Protein AF-A0A930DZX1-F1 (afdb_monomer)

Organism: NCBI:txid237576

pLDDT: mean 80.87, std 19.92, range [24.44, 97.88]

Radius of gyration: 28.87 Å; Cα contacts (8 Å, |Δi|>4): 433; chains: 1; bounding box: 77×56×99 Å

Nearest PDB structures (foldseek):
  7eja-assembly1_R  TM=2.524E-01  e=9.854E+00  Homo sapiens
  6e8j-assembly1_A  TM=1.348E-01  e=8.655E+00  Hyphomonas neptunium ATCC 15444

Sequence (478 aa):
MTYFFREINRHSFGYTLIFDRALGVLGLFLASKPLLLFMRKKQMPFSQQLLFLLLFYSLNKWEMLLNGSGYIHFLAFSVFYDYFYALDQAFSKKSSLLVLSIYPPFILLVAGPYCLAVFLSCIALFFFLALGKKLWDMKGTILLLISNGLCLFLYLLSNHYAVYEYAGAESISLKEVLQNHLLFVVKFIFYGFSSMLVSGENLEKLLRDGAIQGKGLVLIGAFVLFFYMFMTLLYLWKFFASSGNGGGKVFAGKGKEGLSSEQRQEEAKNQVGKSSMAAENSVETFYFGLLPGLLLLHGLASHALVFLTRYMFLKESYAFQSRYALQYQSALLGAFLILFLWKNEKRFSSGQELRTEQKSQTKQASRIEQKIGVEQKTGIGEQIRIERRQRTAQGRLTFCLLISGIFLLGTLWTDSSEWGKSMYRREHYERMWIYSHDLSAYSDEELEDVFEYHHGGERIRKAFAIWEQVKKEWRDRS

Solvent-accessible surface area (backbone atoms only — not comparable to full-atom values): 25981 Å² total; per-residue (Å²): 86,69,68,60,55,48,48,49,33,41,76,79,58,70,57,47,62,65,60,35,25,50,46,17,53,50,15,49,54,53,28,47,48,36,56,51,52,49,41,56,75,69,66,55,55,68,70,58,54,51,53,50,46,54,68,68,67,41,52,52,38,45,67,38,44,72,69,22,76,28,17,51,56,28,39,28,50,18,53,50,38,42,50,36,37,51,52,24,51,27,65,68,69,70,46,79,38,59,75,60,35,55,48,39,60,55,40,55,52,47,28,64,81,60,36,55,22,53,47,53,22,52,52,51,48,52,50,51,29,54,76,54,71,62,69,84,43,68,70,21,48,52,50,31,51,50,36,33,50,50,41,52,49,53,48,54,55,57,54,69,75,52,86,80,87,64,88,78,50,50,100,60,52,73,68,53,43,65,72,75,35,45,68,56,56,54,48,25,54,21,35,33,38,23,28,75,42,36,26,27,67,60,54,51,49,32,48,74,70,60,79,36,54,75,67,53,45,40,49,48,4,48,53,44,47,48,54,46,50,52,40,51,52,52,49,51,52,53,61,52,57,65,62,74,83,88,75,82,84,88,86,82,80,84,86,83,89,87,80,61,78,67,62,57,54,55,51,48,54,54,46,54,56,47,50,61,62,45,68,78,71,64,81,81,59,63,86,79,56,48,36,34,56,44,26,32,41,25,12,54,36,31,54,52,50,54,46,75,74,43,58,43,50,77,51,56,68,70,40,20,39,40,87,47,38,69,48,48,42,34,27,54,53,13,35,49,50,48,48,54,49,64,55,44,56,63,67,57,53,56,61,49,48,55,59,49,48,58,58,40,55,75,62,58,80,76,70,83,89,88,72,93,85,60,60,70,71,52,48,55,56,49,48,54,48,51,52,52,50,48,53,54,51,49,50,39,44,52,50,45,52,51,55,49,49,54,46,48,51,26,37,52,50,38,36,54,52,51,58,69,46,48,61,59,51,51,55,49,52,52,48,42,55,58,47,70,75,49,63,84,83,51,54,46,68,58,47,19,61,65,67,72,43,91,75,47,35,66,55,55,52,52,53,50,52,53,47,52,53,53,54,49,58,48,63,75,72,107

Foldseek 3Di:
DVVVVQVCCCPVPVNDLVSLLVLQVVLLVLLCVLVVVVCVVLVFDPVLNVLLVLLSPFCLQVCLNNVSVNNLVSNLSSLLSVLLSVQLVCLLVVHALQVSLVSLVVSLVRPQLLLQLSLQLLVVLVVLCVVLVSDRHPPSSVSSNVSSVVSVVVSVVVVVPDDDDDVQFAPDDPVCCVVPVVVLVLLLQLLLQLLSQAALVVVVVCCVVVVDPSVNSSVSSVVSVVLLVVLLVVLSVLSNVLSPDPDPDDDDDDDDDDDDPVVVVVVVVVVVVVVVVVVVPDPSRRSLTRSLSSLLSSLVSLLVSQCVVCVRNSDSSSSRHSNSNNRNVSSVSSSSSSLSSVLCVVVVVVVVVVVVVVVVVVVPVPDDDDDDPPCPVVVVVVVVVVVVVVVVSVVSVVVSCVVSVSSSVSSVVNNVVVVVCPVVVVVLVVVVVVCLVCVPVDDQVVCCVSVVPPPTSVVVVVVSVVVVVVVVVVVVVD

Mean predicted aligned error: 11.34 Å

Secondary structure (DSSP, 8-state):
-HHHHHHHHHHHHSS-HHHHHHHHHHHHHHHHHHHHHHHHHTT--HHHHHHHHHHHS-GGGHHHHHSSTTHHHHHHHHHHHHHHHHHHHHHHHT--SGGGGGHHHHHHHHHGGGHHHHHHHHHHHHHHHHHTT----HHHHHHHHHHHHHHHHHHHHHHHT-----TT-----HHHHHHH-HHHHHHHHHHHHHTTTS-HHHHHHHHHTTSS-HHHHHHHHHHHHHHHHHHHHHHHHHHHHTT-SS--------------HHHHHHHHHHHHHHHHHHHTT-----TT-SHHHHHHHHHHHHHHHHHHHHGGG--GGGGG-HHHHHHHHHHHHHHHHHHHHHHHHHHHHHHHHHHHHHHHHTTTTS-----TTSHHHHHHHHHHHHHHHHHHHHHHHHHHHHHHHHHHHHHHHHHHHHHHHHHHHHHHHHHHHHHTT-GGGS-HHHHHHHTT--S-HHHHHHHHHHHHHHHHHHHTT-

Structure (mmCIF, N/CA/C/O backbone):
data_AF-A0A930DZX1-F1
#
_entry.id   AF-A0A930DZX1-F1
#
loop_
_atom_site.group_PDB
_atom_site.id
_atom_site.type_symbol
_atom_site.label_atom_id
_atom_site.label_alt_id
_atom_site.label_comp_id
_atom_site.label_asym_id
_atom_site.label_entity_id
_atom_site.label_seq_id
_atom_site.pdbx_PDB_ins_code
_atom_site.Cartn_x
_atom_site.Cartn_y
_atom_site.Cartn_z
_atom_site.occupancy
_atom_site.B_iso_or_equiv
_atom_site.auth_seq_id
_atom_site.auth_comp_id
_atom_site.auth_asym_id
_atom_site.auth_atom_id
_atom_site.pdbx_PDB_model_num
ATOM 1 N N . MET A 1 1 ? 12.948 -17.054 -0.501 1.00 78.00 1 MET A N 1
ATOM 2 C CA . MET A 1 1 ? 11.773 -17.569 -1.244 1.00 78.00 1 MET A CA 1
ATOM 3 C C . MET A 1 1 ? 11.864 -17.375 -2.755 1.00 78.00 1 MET A C 1
ATOM 5 O O . MET A 1 1 ? 11.578 -18.323 -3.469 1.00 78.00 1 MET A O 1
ATOM 9 N N . THR A 1 2 ? 12.297 -16.217 -3.270 1.00 80.19 2 THR A N 1
ATOM 10 C CA . THR A 1 2 ? 12.385 -15.970 -4.727 1.00 80.19 2 THR A CA 1
ATOM 11 C C . THR A 1 2 ? 13.213 -17.015 -5.482 1.00 80.19 2 THR A C 1
ATOM 13 O O . THR A 1 2 ? 12.747 -17.560 -6.475 1.00 80.19 2 THR A O 1
ATOM 16 N N . TYR A 1 3 ? 14.410 -17.355 -4.985 1.00 83.44 3 TYR A N 1
ATOM 17 C CA . TYR A 1 3 ? 15.249 -18.396 -5.597 1.00 83.44 3 TYR A CA 1
ATOM 18 C C . TYR A 1 3 ? 14.578 -19.772 -5.599 1.00 83.44 3 TYR A C 1
ATOM 20 O O . TYR A 1 3 ? 14.648 -20.478 -6.592 1.00 83.44 3 TYR A O 1
ATOM 28 N N . PHE A 1 4 ? 13.861 -20.117 -4.528 1.00 86.06 4 PHE A N 1
ATOM 29 C CA . PHE A 1 4 ? 13.145 -21.387 -4.419 1.00 86.06 4 PHE A CA 1
ATOM 30 C C . PHE A 1 4 ? 12.030 -21.516 -5.469 1.00 86.06 4 PHE A C 1
ATOM 32 O O . PHE A 1 4 ? 11.975 -22.505 -6.192 1.00 86.06 4 PHE A O 1
ATOM 39 N N . PHE A 1 5 ? 11.177 -20.496 -5.618 1.00 87.19 5 PHE A N 1
ATOM 40 C CA . PHE A 1 5 ? 10.144 -20.503 -6.661 1.00 87.19 5 PHE A CA 1
ATOM 41 C C . PHE A 1 5 ? 10.735 -20.458 -8.071 1.00 87.19 5 PHE A C 1
ATOM 43 O O . PHE A 1 5 ? 10.199 -21.090 -8.978 1.00 87.19 5 PHE A O 1
ATOM 50 N N . ARG A 1 6 ? 11.864 -19.763 -8.252 1.00 86.06 6 ARG A N 1
ATOM 51 C CA . ARG A 1 6 ? 12.590 -19.751 -9.525 1.00 86.06 6 ARG A CA 1
ATOM 52 C C . ARG A 1 6 ? 13.140 -21.132 -9.879 1.00 86.06 6 ARG A C 1
ATOM 54 O O . ARG A 1 6 ? 13.093 -21.510 -11.043 1.00 86.06 6 ARG A O 1
ATOM 61 N N . GLU A 1 7 ? 13.594 -21.889 -8.887 1.00 87.88 7 GLU A N 1
ATOM 62 C CA . GLU A 1 7 ? 14.074 -23.260 -9.056 1.00 87.88 7 GLU A CA 1
ATOM 63 C C . GLU A 1 7 ? 12.943 -24.219 -9.452 1.00 87.88 7 GLU A C 1
ATOM 65 O O . GLU A 1 7 ? 13.089 -25.016 -10.377 1.00 87.88 7 GLU A O 1
ATOM 70 N N . ILE A 1 8 ? 11.765 -24.071 -8.835 1.00 89.00 8 ILE A N 1
ATOM 71 C CA . ILE A 1 8 ? 10.552 -24.800 -9.239 1.00 89.00 8 ILE A CA 1
ATOM 72 C C . ILE A 1 8 ? 10.175 -24.464 -10.684 1.00 89.00 8 ILE A C 1
ATOM 74 O O . ILE A 1 8 ? 9.941 -25.371 -11.482 1.00 89.00 8 ILE A O 1
ATOM 78 N N . ASN A 1 9 ? 10.144 -23.173 -11.033 1.00 89.12 9 ASN A N 1
ATOM 79 C CA . ASN A 1 9 ? 9.836 -22.727 -12.392 1.00 89.12 9 ASN A CA 1
ATOM 80 C C . ASN A 1 9 ? 10.826 -23.336 -13.401 1.00 89.12 9 ASN A C 1
ATOM 82 O O . ASN A 1 9 ? 10.430 -23.872 -14.436 1.00 89.12 9 ASN A O 1
ATOM 86 N N . ARG A 1 10 ? 12.119 -23.333 -13.060 1.00 85.12 10 ARG A N 1
ATOM 87 C CA . ARG A 1 10 ? 13.179 -23.917 -13.882 1.00 85.12 10 ARG A CA 1
ATOM 88 C C . ARG A 1 10 ? 12.982 -25.417 -14.105 1.00 85.12 10 ARG A C 1
ATOM 90 O O . ARG A 1 10 ? 12.920 -25.840 -15.254 1.00 85.12 10 ARG A O 1
ATOM 97 N N . HIS A 1 11 ? 12.864 -26.207 -13.038 1.00 86.69 11 HIS A N 1
ATOM 98 C CA . HIS A 1 11 ? 12.824 -27.670 -13.140 1.00 86.69 11 HIS A CA 1
ATOM 99 C C . HIS A 1 11 ? 11.490 -28.228 -13.637 1.00 86.69 11 HIS A C 1
ATOM 101 O O . HIS A 1 11 ? 11.485 -29.210 -14.369 1.00 86.69 11 HIS A O 1
ATOM 107 N N . SER A 1 12 ? 10.365 -27.639 -13.226 1.00 87.44 12 SER A N 1
ATOM 108 C CA . SER A 1 12 ? 9.035 -28.200 -13.517 1.00 87.44 12 SER A CA 1
ATOM 109 C C . SER A 1 12 ? 8.393 -27.612 -14.771 1.00 87.44 12 SER A C 1
ATOM 111 O O . SER A 1 12 ? 7.532 -28.252 -15.367 1.00 87.44 12 SER A O 1
ATOM 113 N N . PHE A 1 13 ? 8.789 -26.399 -15.172 1.00 84.88 13 PHE A N 1
ATOM 114 C CA . PHE A 1 13 ? 8.145 -25.666 -16.265 1.00 84.88 13 PHE A CA 1
ATOM 115 C C . PHE A 1 13 ? 9.128 -25.184 -17.339 1.00 84.88 13 PHE A C 1
ATOM 117 O O . PHE A 1 13 ? 8.700 -24.541 -18.288 1.00 84.88 13 PHE A O 1
ATOM 124 N N . GLY A 1 14 ? 10.430 -25.473 -17.222 1.00 78.31 14 GLY A N 1
ATOM 125 C CA . GLY A 1 14 ? 11.427 -25.020 -18.199 1.00 78.31 14 GLY A CA 1
ATOM 126 C C . GLY A 1 14 ? 11.628 -23.501 -18.209 1.00 78.31 14 GLY A C 1
ATOM 127 O O . GLY A 1 14 ? 11.988 -22.946 -19.239 1.00 78.31 14 GLY A O 1
ATOM 128 N N . TYR A 1 15 ? 11.390 -22.841 -17.069 1.00 81.75 15 TYR A N 1
ATOM 129 C CA . TYR A 1 15 ? 11.351 -21.385 -16.907 1.00 81.75 15 TYR A CA 1
ATOM 130 C C . TYR A 1 15 ? 10.347 -20.699 -17.849 1.00 81.75 15 TYR A C 1
ATOM 132 O O . TYR A 1 15 ? 10.659 -20.322 -18.977 1.00 81.75 15 TYR A O 1
ATOM 140 N N . THR A 1 16 ? 9.131 -20.463 -17.351 1.00 83.81 16 THR A N 1
ATOM 141 C CA . THR A 1 16 ? 8.114 -19.685 -18.071 1.00 83.81 16 THR A CA 1
ATOM 142 C C . THR A 1 16 ? 7.729 -18.427 -17.315 1.00 83.81 16 THR A C 1
ATOM 144 O O . THR A 1 16 ? 7.513 -18.434 -16.101 1.00 83.81 16 THR A O 1
ATOM 147 N N . LEU A 1 17 ? 7.540 -17.341 -18.062 1.00 83.94 17 LEU A N 1
ATOM 148 C CA . LEU A 1 17 ? 6.987 -16.107 -17.513 1.00 83.94 17 LEU A CA 1
ATOM 149 C C . LEU A 1 17 ? 5.520 -16.282 -17.084 1.00 83.94 17 LEU A C 1
ATOM 151 O O . LEU A 1 17 ? 5.039 -15.591 -16.192 1.00 83.94 17 LEU A O 1
ATOM 155 N N . ILE A 1 18 ? 4.801 -17.223 -17.704 1.00 87.81 18 ILE A N 1
ATOM 156 C CA . ILE A 1 18 ? 3.403 -17.534 -17.383 1.00 87.81 18 ILE A CA 1
ATOM 157 C C . ILE A 1 18 ? 3.278 -18.059 -15.950 1.00 87.81 18 ILE A C 1
ATOM 159 O O . ILE A 1 18 ? 2.374 -17.626 -15.237 1.00 87.81 18 ILE A O 1
ATOM 163 N N . PHE A 1 19 ? 4.191 -18.930 -15.508 1.00 89.69 19 PHE A N 1
ATOM 164 C CA . PHE A 1 19 ? 4.213 -19.421 -14.129 1.00 89.69 19 PHE A CA 1
ATOM 165 C C . PHE A 1 19 ? 4.360 -18.271 -13.123 1.00 89.69 19 PHE A C 1
ATOM 167 O O . PHE A 1 19 ? 3.554 -18.143 -12.201 1.00 89.69 19 PHE A O 1
ATOM 174 N N . ASP A 1 20 ? 5.327 -17.381 -13.349 1.00 89.38 20 ASP A N 1
ATOM 175 C CA . ASP A 1 20 ? 5.571 -16.230 -12.477 1.00 89.38 20 ASP A CA 1
ATOM 176 C C . ASP A 1 20 ? 4.360 -15.272 -12.452 1.00 89.38 20 ASP A C 1
ATOM 178 O O . ASP A 1 20 ? 3.917 -14.833 -11.388 1.00 89.38 20 ASP A O 1
ATOM 182 N N . ARG A 1 21 ? 3.740 -15.007 -13.611 1.00 90.56 21 ARG A N 1
ATOM 183 C CA . ARG A 1 21 ? 2.500 -14.213 -13.714 1.00 90.56 21 ARG A CA 1
ATOM 184 C C . ARG A 1 21 ? 1.342 -14.855 -12.945 1.00 90.56 21 ARG A C 1
ATOM 186 O O . ARG A 1 21 ? 0.644 -14.164 -12.201 1.00 90.56 21 ARG A O 1
ATOM 193 N N . ALA A 1 22 ? 1.155 -16.168 -13.081 1.00 91.38 22 ALA A N 1
ATOM 194 C CA . ALA A 1 22 ? 0.110 -16.912 -12.381 1.00 91.38 22 ALA A CA 1
ATOM 195 C C . ALA A 1 22 ? 0.301 -16.862 -10.858 1.00 91.38 22 ALA A C 1
ATOM 197 O O . ALA A 1 22 ? -0.664 -16.630 -10.128 1.00 91.38 22 ALA A O 1
ATOM 198 N N . LEU A 1 23 ? 1.542 -16.987 -10.372 1.00 91.06 23 LEU A N 1
ATOM 199 C CA . LEU A 1 23 ? 1.862 -16.785 -8.957 1.00 91.06 23 LEU A CA 1
ATOM 200 C C . LEU A 1 23 ? 1.540 -15.362 -8.489 1.00 91.06 23 LEU A C 1
ATOM 202 O O . LEU A 1 23 ? 1.058 -15.184 -7.372 1.00 91.06 23 LEU A O 1
ATOM 206 N N . GLY A 1 24 ? 1.766 -14.347 -9.329 1.00 90.56 24 GLY A N 1
ATOM 207 C CA . GLY A 1 24 ? 1.409 -12.964 -9.009 1.00 90.56 24 GLY A CA 1
ATOM 208 C C . GLY A 1 24 ? -0.095 -12.760 -8.857 1.00 90.56 24 GLY A C 1
ATOM 209 O O . GLY A 1 24 ? -0.541 -12.185 -7.862 1.00 90.56 24 GLY A O 1
ATOM 210 N N . VAL A 1 25 ? -0.885 -13.306 -9.783 1.00 91.44 25 VAL A N 1
ATOM 211 C CA . VAL A 1 25 ? -2.354 -13.294 -9.699 1.00 91.44 25 VAL A CA 1
ATOM 212 C C . VAL A 1 25 ? -2.838 -14.059 -8.465 1.00 91.44 25 VAL A C 1
ATOM 214 O O . VAL A 1 25 ? -3.707 -13.569 -7.742 1.00 91.44 25 VAL A O 1
ATOM 217 N N . LEU A 1 26 ? -2.243 -15.221 -8.174 1.00 93.12 26 LEU A N 1
ATOM 218 C CA . LEU A 1 26 ? -2.554 -16.001 -6.978 1.00 93.12 26 LEU A CA 1
ATOM 219 C C . LEU A 1 26 ? -2.241 -15.217 -5.697 1.00 93.12 26 LEU A C 1
ATOM 221 O O . LEU A 1 26 ? -3.081 -15.157 -4.802 1.00 93.12 26 LEU A O 1
ATOM 225 N N . GLY A 1 27 ? -1.076 -14.572 -5.611 1.00 92.50 27 GLY A N 1
ATOM 226 C CA . GLY A 1 27 ? -0.705 -13.727 -4.474 1.00 92.50 27 GLY A CA 1
ATOM 227 C C . GLY A 1 27 ? -1.692 -12.576 -4.267 1.00 92.50 27 GLY A C 1
ATOM 228 O O . GLY A 1 27 ? -2.144 -12.339 -3.146 1.00 92.50 27 GLY A O 1
ATOM 229 N N . LEU A 1 28 ? -2.106 -11.913 -5.351 1.00 92.19 28 LEU A N 1
ATOM 230 C CA . LEU A 1 28 ? -3.097 -10.838 -5.298 1.00 92.19 28 LEU A CA 1
ATOM 231 C C . LEU A 1 28 ? -4.466 -11.359 -4.833 1.00 92.19 28 LEU A C 1
ATOM 233 O O . LEU A 1 28 ? -5.127 -10.725 -4.009 1.00 92.19 28 LEU A O 1
ATOM 237 N N . PHE A 1 29 ? -4.876 -12.537 -5.309 1.00 94.56 29 PHE A N 1
ATOM 238 C CA . PHE A 1 29 ? -6.085 -13.209 -4.843 1.00 94.56 29 PHE A CA 1
ATOM 239 C C . PHE A 1 29 ? -6.027 -13.531 -3.347 1.00 94.56 29 PHE A C 1
ATOM 241 O O . PHE A 1 29 ? -6.943 -13.163 -2.606 1.00 94.56 29 PHE A O 1
ATOM 248 N N . LEU A 1 30 ? -4.934 -14.137 -2.881 1.00 95.56 30 LEU A N 1
ATOM 249 C CA . LEU A 1 30 ? -4.729 -14.465 -1.471 1.00 95.56 30 LEU A CA 1
ATOM 250 C C . LEU A 1 30 ? -4.727 -13.215 -0.583 1.00 95.56 30 LEU A C 1
ATOM 252 O O . LEU A 1 30 ? -5.299 -13.252 0.504 1.00 95.56 30 LEU A O 1
ATOM 256 N N . ALA A 1 31 ? -4.179 -12.093 -1.058 1.00 94.81 31 ALA A N 1
ATOM 257 C CA . ALA A 1 31 ? -4.191 -10.826 -0.330 1.00 94.81 31 ALA A CA 1
ATOM 258 C C . ALA A 1 31 ? -5.604 -10.260 -0.107 1.00 94.81 31 ALA A C 1
ATOM 260 O O . ALA A 1 31 ? -5.868 -9.645 0.926 1.00 94.81 31 ALA A O 1
ATOM 261 N N . SER A 1 32 ? -6.552 -10.512 -1.014 1.00 95.50 32 SER A N 1
ATOM 262 C CA . SER A 1 32 ? -7.941 -10.063 -0.835 1.00 95.50 32 SER A CA 1
ATOM 263 C C . SER A 1 32 ? -8.692 -10.823 0.273 1.00 95.50 32 SER A C 1
ATOM 265 O O . SER A 1 32 ? -9.606 -10.279 0.900 1.00 95.50 32 SER A O 1
ATOM 267 N N . LYS A 1 33 ? -8.303 -12.075 0.555 1.00 96.75 33 LYS A N 1
ATOM 268 C CA . LYS A 1 33 ? -8.991 -12.980 1.491 1.00 96.75 33 LYS A CA 1
ATOM 269 C C . LYS A 1 33 ? -9.119 -12.414 2.916 1.00 96.75 33 LYS A C 1
ATOM 271 O O . LYS A 1 33 ? -10.254 -12.349 3.394 1.00 96.75 33 LYS A O 1
ATOM 276 N N . PRO A 1 34 ? -8.044 -11.991 3.613 1.00 97.31 34 PRO A N 1
ATOM 277 C CA . PRO A 1 34 ? -8.159 -11.413 4.957 1.00 97.31 34 PRO A CA 1
ATOM 278 C C . PRO A 1 34 ? -9.043 -10.158 4.988 1.00 97.31 34 PRO A C 1
ATOM 280 O O . PRO A 1 34 ? -9.833 -9.982 5.917 1.00 97.31 34 PRO A O 1
ATOM 283 N N . LEU A 1 35 ? -8.990 -9.328 3.941 1.00 97.31 35 LEU A N 1
ATOM 284 C CA . LEU A 1 35 ? -9.828 -8.131 3.817 1.00 97.31 35 LEU A CA 1
ATOM 285 C C . LEU A 1 35 ? -11.314 -8.506 3.691 1.00 97.31 35 LEU A C 1
ATOM 287 O O . LEU A 1 35 ? -12.161 -7.957 4.396 1.00 97.31 35 LEU A O 1
ATOM 291 N N . LEU A 1 36 ? -11.640 -9.496 2.856 1.00 96.81 36 LEU A N 1
ATOM 292 C CA . LEU A 1 36 ? -13.005 -10.008 2.705 1.00 96.81 36 LEU A CA 1
ATOM 293 C C . LEU A 1 36 ? -13.529 -10.667 3.983 1.00 96.81 36 LEU A C 1
ATOM 295 O O . LEU A 1 36 ? -14.672 -10.428 4.374 1.00 96.81 36 LEU A O 1
ATOM 299 N N . LEU A 1 37 ? -12.702 -11.468 4.659 1.00 97.06 37 LEU A N 1
ATOM 300 C CA . LEU A 1 37 ? -13.056 -12.083 5.940 1.00 97.06 37 LEU A CA 1
ATOM 301 C C . LEU A 1 37 ? -13.348 -11.022 7.006 1.00 97.06 37 LEU A C 1
ATOM 303 O O . LEU A 1 37 ? -14.325 -11.148 7.750 1.00 97.06 37 LEU A O 1
ATOM 307 N N . PHE A 1 38 ? -12.553 -9.952 7.050 1.00 96.75 38 PHE A N 1
ATOM 308 C CA . PHE A 1 38 ? -12.801 -8.809 7.920 1.00 96.75 38 PHE A CA 1
ATOM 309 C C . PHE A 1 38 ? -14.135 -8.119 7.600 1.00 96.75 38 PHE A C 1
ATOM 311 O O . PHE A 1 38 ? -14.963 -7.943 8.497 1.00 96.75 38 PHE A O 1
ATOM 318 N N . MET A 1 39 ? -14.397 -7.793 6.329 1.00 95.62 39 MET A N 1
ATOM 319 C CA . MET A 1 39 ? -15.650 -7.148 5.913 1.00 95.62 39 MET A CA 1
ATOM 320 C C . MET A 1 39 ? -16.884 -8.013 6.207 1.00 95.62 39 MET A C 1
ATOM 322 O O . MET A 1 39 ? -17.894 -7.496 6.692 1.00 95.62 39 MET A O 1
ATOM 326 N N . ARG A 1 40 ? -16.797 -9.334 5.987 1.00 93.81 40 ARG A N 1
ATOM 327 C CA . ARG A 1 40 ? -17.857 -10.294 6.339 1.00 93.81 40 ARG A CA 1
ATOM 328 C C . ARG A 1 40 ? -18.104 -10.337 7.843 1.00 93.81 40 ARG A C 1
ATOM 330 O O . ARG A 1 40 ? -19.254 -10.260 8.268 1.00 93.81 40 ARG A O 1
ATOM 337 N N . LYS A 1 41 ? -17.044 -10.392 8.657 1.00 92.06 41 LYS A N 1
ATOM 338 C CA . LYS A 1 41 ? -17.158 -10.368 10.126 1.00 92.06 41 LYS A CA 1
ATOM 339 C C . LYS A 1 41 ? -17.811 -9.076 10.625 1.00 92.06 41 LYS A C 1
ATOM 341 O O . LYS A 1 41 ? -18.596 -9.112 11.567 1.00 92.06 41 LYS A O 1
ATOM 346 N N . LYS A 1 42 ? -17.518 -7.943 9.984 1.00 91.75 42 LYS A N 1
ATOM 347 C CA . LYS A 1 42 ? -18.146 -6.642 10.270 1.00 91.75 42 LYS A CA 1
ATOM 348 C C . LYS A 1 42 ? -19.521 -6.460 9.607 1.00 91.75 42 LYS A C 1
ATOM 350 O O . LYS A 1 42 ? -20.059 -5.358 9.651 1.00 91.75 42 LYS A O 1
ATOM 355 N N . GLN A 1 43 ? -20.085 -7.516 9.010 1.00 91.56 43 GLN A N 1
ATOM 356 C CA . GLN A 1 43 ? -21.407 -7.529 8.370 1.00 91.56 43 GLN A CA 1
ATOM 357 C C . GLN A 1 43 ? -21.595 -6.402 7.341 1.00 91.56 43 GLN A C 1
ATOM 359 O O . GLN A 1 43 ? -22.667 -5.800 7.229 1.00 91.56 43 GLN A O 1
ATOM 364 N N . MET A 1 44 ? -20.541 -6.087 6.581 1.00 92.31 44 MET A N 1
ATOM 365 C CA . MET A 1 44 ? -20.642 -5.080 5.528 1.00 92.31 44 MET A CA 1
ATOM 366 C C . MET A 1 44 ? -21.571 -5.567 4.403 1.00 92.31 44 MET A C 1
ATOM 368 O O . MET A 1 44 ? -21.473 -6.729 4.002 1.00 92.31 44 MET A O 1
ATOM 372 N N . PRO A 1 45 ? -22.448 -4.707 3.852 1.00 92.38 45 PRO A N 1
ATOM 373 C CA . PRO A 1 45 ? -23.292 -5.049 2.712 1.00 92.38 45 PRO A CA 1
ATOM 374 C C . PRO A 1 45 ? -22.462 -5.446 1.488 1.00 92.38 45 PRO A C 1
ATOM 376 O O . PRO A 1 45 ? -21.371 -4.919 1.264 1.00 92.38 45 PRO A O 1
ATOM 379 N N . PHE A 1 46 ? -23.025 -6.326 0.658 1.00 92.81 46 PHE A N 1
ATOM 380 C CA . PHE A 1 46 ? -22.379 -6.828 -0.557 1.00 92.81 46 PHE A CA 1
ATOM 381 C C . PHE A 1 46 ? -21.902 -5.706 -1.490 1.00 92.81 46 PHE A C 1
ATOM 383 O O . PHE A 1 46 ? -20.792 -5.776 -2.000 1.00 92.81 46 PHE A O 1
ATOM 390 N N . SER A 1 47 ? -22.677 -4.627 -1.642 1.00 91.38 47 SER A N 1
ATOM 391 C CA . SER A 1 47 ? -22.292 -3.484 -2.482 1.00 91.38 47 SER A CA 1
ATOM 392 C C . SER A 1 47 ? -21.002 -2.796 -2.025 1.00 91.38 47 SER A C 1
ATOM 394 O O . SER A 1 47 ? -20.190 -2.413 -2.861 1.00 91.38 47 SER A O 1
ATOM 396 N N . GLN A 1 48 ? -20.770 -2.677 -0.712 1.00 93.81 48 GLN A N 1
ATOM 397 C CA . GLN A 1 48 ? -19.517 -2.129 -0.181 1.00 93.81 48 GLN A CA 1
ATOM 398 C C . GLN A 1 48 ? -18.352 -3.093 -0.382 1.00 93.81 48 GLN A C 1
ATOM 400 O O . GLN A 1 48 ? -17.259 -2.649 -0.716 1.00 93.81 48 GLN A O 1
ATOM 405 N N . GLN A 1 49 ? -18.585 -4.399 -0.218 1.00 95.19 49 GLN A N 1
ATOM 406 C CA . GLN A 1 49 ? -17.563 -5.410 -0.492 1.00 95.19 49 GLN A CA 1
ATOM 407 C C . GLN A 1 49 ? -17.164 -5.396 -1.972 1.00 95.19 49 GLN A C 1
ATOM 409 O O . GLN A 1 49 ? -15.978 -5.396 -2.277 1.00 95.19 49 GLN A O 1
ATOM 414 N N . LEU A 1 50 ? -18.137 -5.322 -2.884 1.00 94.62 50 LEU A N 1
ATOM 415 C CA . LEU A 1 50 ? -17.892 -5.253 -4.323 1.00 94.62 50 LEU A CA 1
ATOM 416 C C . LEU A 1 50 ? -17.113 -3.990 -4.700 1.00 94.62 50 LEU A C 1
ATOM 418 O O . LEU A 1 50 ? -16.093 -4.087 -5.370 1.00 94.62 50 LEU A O 1
ATOM 422 N N . LEU A 1 51 ? -17.547 -2.821 -4.221 1.00 94.31 51 LEU A N 1
ATOM 423 C CA . LEU A 1 51 ? -16.832 -1.564 -4.442 1.00 94.31 51 LEU A CA 1
ATOM 424 C C . LEU A 1 51 ? -15.391 -1.633 -3.915 1.00 94.31 51 LEU A C 1
ATOM 426 O O . LEU A 1 51 ? -14.463 -1.215 -4.599 1.00 94.31 51 LEU A O 1
ATOM 430 N N . PHE A 1 52 ? -15.195 -2.185 -2.716 1.00 95.44 52 PHE A N 1
ATOM 431 C CA . PHE A 1 52 ? -13.865 -2.377 -2.147 1.00 95.44 52 PHE A CA 1
ATOM 432 C C . PHE A 1 52 ? -12.990 -3.266 -3.033 1.00 95.44 52 PHE A C 1
ATOM 434 O O . PHE A 1 52 ? -11.820 -2.960 -3.241 1.00 95.44 52 PHE A O 1
ATOM 441 N N . LEU A 1 53 ? -13.553 -4.353 -3.570 1.00 94.25 53 LEU A N 1
ATOM 442 C CA . LEU A 1 53 ? -12.840 -5.253 -4.470 1.00 94.25 53 LEU A CA 1
ATOM 443 C C . LEU A 1 53 ? -12.498 -4.592 -5.807 1.00 94.25 53 LEU A C 1
ATOM 445 O O . LEU A 1 53 ? -11.395 -4.809 -6.291 1.00 94.25 53 LEU A O 1
ATOM 449 N N . LEU A 1 54 ? -13.377 -3.757 -6.369 1.00 93.12 54 LEU A N 1
ATOM 450 C CA . LEU A 1 54 ? -13.070 -2.984 -7.579 1.00 93.12 54 LEU A CA 1
ATOM 451 C C . LEU A 1 54 ? -11.868 -2.056 -7.353 1.00 93.12 54 LEU A C 1
ATOM 453 O O . LEU A 1 54 ? -10.929 -2.060 -8.141 1.00 93.12 54 LEU A O 1
ATOM 457 N N . LEU A 1 55 ? -11.839 -1.339 -6.224 1.00 92.00 55 LEU A N 1
ATOM 458 C CA . LEU A 1 55 ? -10.688 -0.511 -5.844 1.00 92.00 55 LEU A CA 1
ATOM 459 C C . LEU A 1 55 ? -9.436 -1.356 -5.562 1.00 92.00 55 LEU A C 1
ATOM 461 O O . LEU A 1 55 ? -8.314 -0.938 -5.849 1.00 92.00 55 LEU A O 1
ATOM 465 N N . PHE A 1 56 ? -9.606 -2.548 -4.984 1.00 93.69 56 PHE A N 1
ATOM 466 C CA . PHE A 1 56 ? -8.503 -3.455 -4.683 1.00 93.69 56 PHE A CA 1
ATOM 467 C C . PHE A 1 56 ? -7.853 -4.013 -5.954 1.00 93.69 56 PHE A C 1
ATOM 469 O O . PHE A 1 56 ? -6.626 -4.023 -6.049 1.00 93.69 56 PHE A O 1
ATOM 476 N N . TYR A 1 57 ? -8.651 -4.449 -6.928 1.00 92.06 57 TYR A N 1
ATOM 477 C CA . TYR A 1 57 ? -8.202 -5.097 -8.164 1.00 92.06 57 TYR A CA 1
ATOM 478 C C . TYR A 1 57 ? -7.935 -4.138 -9.331 1.00 92.06 57 TYR A C 1
ATOM 480 O O . TYR A 1 57 ? -7.686 -4.614 -10.434 1.00 92.06 57 TYR A O 1
ATOM 488 N N . SER A 1 58 ? -7.924 -2.822 -9.091 1.00 89.19 58 SER A N 1
ATOM 489 C CA . SER A 1 58 ? -7.530 -1.829 -10.099 1.00 89.19 58 SER A CA 1
ATOM 490 C C . SER A 1 58 ? -6.219 -2.200 -10.803 1.00 89.19 58 SER A C 1
ATOM 492 O O . SER A 1 58 ? -5.273 -2.713 -10.188 1.00 89.19 58 SER A O 1
ATOM 494 N N . LEU A 1 59 ? -6.151 -1.873 -12.093 1.00 79.00 59 LEU A N 1
ATOM 495 C CA . LEU A 1 59 ? -5.006 -2.088 -12.966 1.00 79.00 59 LEU A CA 1
ATOM 496 C C . LEU A 1 59 ? -3.860 -1.102 -12.719 1.00 79.00 59 LEU A C 1
ATOM 498 O O . LEU A 1 59 ? -2.861 -1.167 -13.417 1.00 79.00 59 LEU A O 1
ATOM 502 N N . ASN A 1 60 ? -3.904 -0.252 -11.691 1.00 81.69 60 ASN A N 1
ATOM 503 C CA . ASN A 1 60 ? -2.784 0.636 -11.342 1.00 81.69 60 ASN A CA 1
ATOM 504 C C . ASN A 1 60 ? -1.443 -0.082 -11.045 1.00 81.69 60 ASN A C 1
ATOM 506 O O . ASN A 1 60 ? -0.392 0.553 -11.039 1.00 81.69 60 ASN A O 1
ATOM 510 N N . LYS A 1 61 ? -1.480 -1.397 -10.803 1.00 83.81 61 LYS A N 1
ATOM 511 C CA . LYS A 1 61 ? -0.335 -2.273 -10.503 1.00 83.81 61 LYS A CA 1
ATOM 512 C C . LYS A 1 61 ? -0.011 -3.266 -11.629 1.00 83.81 61 LYS A C 1
ATOM 514 O O . LYS A 1 61 ? 0.685 -4.257 -11.393 1.00 83.81 61 LYS A O 1
ATOM 519 N N . TRP A 1 62 ? -0.560 -3.044 -12.825 1.00 75.56 62 TRP A N 1
ATOM 520 C CA . TRP A 1 62 ? -0.466 -3.961 -13.963 1.00 75.56 62 TRP A CA 1
ATOM 521 C C . TRP A 1 62 ? 0.985 -4.326 -14.313 1.00 75.56 62 TRP A C 1
ATOM 523 O O . TRP A 1 62 ? 1.241 -5.490 -14.613 1.00 75.56 62 TRP A O 1
ATOM 533 N N . GLU A 1 63 ? 1.938 -3.384 -14.223 1.00 72.19 63 GLU A N 1
ATOM 534 C CA . GLU A 1 63 ? 3.348 -3.618 -14.587 1.00 72.19 63 GLU A CA 1
ATOM 535 C C . GLU A 1 63 ? 3.933 -4.787 -13.799 1.00 72.19 63 GLU A C 1
ATOM 537 O O . GLU A 1 63 ? 4.588 -5.672 -14.347 1.00 72.19 63 GLU A O 1
ATOM 542 N N . MET A 1 64 ? 3.628 -4.841 -12.502 1.00 77.69 64 MET A N 1
ATOM 543 C CA . MET A 1 64 ? 4.096 -5.909 -11.625 1.00 77.69 64 MET A CA 1
ATOM 544 C C . MET A 1 64 ? 3.446 -7.256 -11.958 1.00 77.69 64 MET A C 1
ATOM 546 O O . MET A 1 64 ? 4.058 -8.300 -11.734 1.00 77.69 64 MET A O 1
ATOM 550 N N . LEU A 1 65 ? 2.217 -7.250 -12.485 1.00 78.56 65 LEU A N 1
ATOM 551 C CA . LEU A 1 65 ? 1.529 -8.464 -12.924 1.00 78.56 65 LEU A CA 1
ATOM 552 C C . LEU A 1 65 ? 2.058 -8.954 -14.276 1.00 78.56 65 LEU A C 1
ATOM 554 O O . LEU A 1 65 ? 2.225 -10.157 -14.440 1.00 78.56 65 LEU A O 1
ATOM 558 N N . LEU A 1 66 ? 2.349 -8.059 -15.226 1.00 76.88 66 LEU A N 1
ATOM 559 C CA . LEU A 1 66 ? 2.783 -8.438 -16.576 1.00 76.88 66 LEU A CA 1
ATOM 560 C C . LEU A 1 66 ? 4.272 -8.783 -1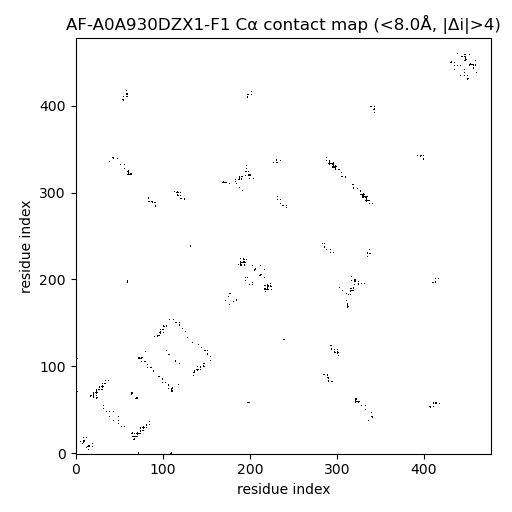6.664 1.00 76.88 66 LEU A C 1
ATOM 562 O O . LEU A 1 66 ? 4.629 -9.711 -17.393 1.00 76.88 66 LEU A O 1
ATOM 566 N N . ASN A 1 67 ? 5.137 -8.119 -15.899 1.00 74.69 67 ASN A N 1
ATOM 567 C CA . ASN A 1 67 ? 6.586 -8.330 -15.988 1.00 74.69 67 ASN A CA 1
ATOM 568 C C . ASN A 1 67 ? 7.059 -9.633 -15.315 1.00 74.69 67 ASN A C 1
ATOM 570 O O . ASN A 1 67 ? 8.243 -9.950 -15.361 1.00 74.69 67 ASN A O 1
ATOM 574 N N . GLY A 1 68 ? 6.167 -10.386 -14.656 1.00 68.50 68 GLY A N 1
ATOM 575 C CA . GLY A 1 68 ? 6.465 -11.656 -13.975 1.00 68.50 68 GLY A CA 1
ATOM 576 C C . GLY A 1 68 ? 7.310 -11.522 -12.704 1.00 68.50 68 GLY A C 1
ATOM 577 O O . GLY A 1 68 ? 7.160 -12.307 -11.782 1.00 68.50 68 GLY A O 1
ATOM 578 N N . SER A 1 69 ? 8.115 -10.475 -12.549 1.00 71.25 69 SER A N 1
ATOM 579 C CA . SER A 1 69 ? 8.927 -10.233 -11.346 1.00 71.25 69 SER A CA 1
ATOM 580 C C . SER A 1 69 ? 8.118 -9.806 -10.108 1.00 71.25 69 SER A C 1
ATOM 582 O O . SER A 1 69 ? 8.621 -9.833 -8.980 1.00 71.25 69 SER A O 1
ATOM 584 N N . GLY A 1 70 ? 6.850 -9.422 -10.281 1.00 78.94 70 GLY A N 1
ATOM 585 C CA . GLY A 1 70 ? 6.006 -8.917 -9.201 1.00 78.94 70 GLY A CA 1
ATOM 586 C C . GLY A 1 70 ? 5.448 -9.980 -8.255 1.00 78.94 70 GLY A C 1
ATOM 587 O O . GLY A 1 70 ? 4.968 -9.610 -7.185 1.00 78.94 70 GLY A O 1
ATOM 588 N N . TYR A 1 71 ? 5.510 -11.280 -8.576 1.00 86.25 71 TYR A N 1
ATOM 589 C CA . TYR A 1 71 ? 4.778 -12.299 -7.805 1.00 86.25 71 TYR A CA 1
ATOM 590 C C . TYR A 1 71 ? 5.139 -12.334 -6.320 1.00 86.25 71 TYR A C 1
ATOM 592 O O . TYR A 1 71 ? 4.259 -12.459 -5.467 1.00 86.25 71 TYR A O 1
ATOM 600 N N . ILE A 1 72 ? 6.425 -12.168 -6.001 1.00 88.06 72 ILE A N 1
ATOM 601 C CA . ILE A 1 72 ? 6.898 -12.211 -4.618 1.00 88.06 72 ILE A CA 1
ATOM 602 C C . ILE A 1 72 ? 6.343 -11.039 -3.803 1.00 88.06 72 ILE A C 1
ATOM 604 O O . ILE A 1 72 ? 6.043 -11.192 -2.623 1.00 88.06 72 ILE A O 1
ATOM 608 N N . HIS A 1 73 ? 6.119 -9.895 -4.452 1.00 88.56 73 HIS A N 1
ATOM 609 C CA . HIS A 1 73 ? 5.500 -8.730 -3.840 1.00 88.56 73 HIS A CA 1
ATOM 610 C C . HIS A 1 73 ? 4.046 -9.030 -3.487 1.00 88.56 73 HIS A C 1
ATOM 612 O O . HIS A 1 73 ? 3.649 -8.873 -2.338 1.00 88.56 73 HIS A O 1
ATOM 618 N N . PHE A 1 74 ? 3.259 -9.535 -4.438 1.00 91.00 74 PHE A N 1
ATOM 619 C CA . PHE A 1 74 ? 1.866 -9.903 -4.178 1.00 91.00 74 PHE A CA 1
ATOM 620 C C . PHE A 1 74 ? 1.745 -10.956 -3.073 1.00 91.00 74 PHE A C 1
ATOM 622 O O . PHE A 1 74 ? 0.886 -10.834 -2.197 1.00 91.00 74 PHE A O 1
ATOM 629 N N . LEU A 1 75 ? 2.648 -11.941 -3.058 1.00 90.75 75 LEU A N 1
ATOM 630 C CA . LEU A 1 75 ? 2.725 -12.920 -1.981 1.00 90.75 75 LEU A CA 1
ATOM 631 C C . LEU A 1 75 ? 3.044 -12.249 -0.637 1.00 90.75 75 LEU A C 1
ATOM 633 O O . LEU A 1 75 ? 2.346 -12.508 0.339 1.00 90.75 75 LEU A O 1
ATOM 637 N N . ALA A 1 76 ? 4.028 -11.350 -0.570 1.00 92.94 76 ALA A N 1
ATOM 638 C CA . ALA A 1 76 ? 4.360 -10.623 0.654 1.00 92.94 76 ALA A CA 1
ATOM 639 C C . ALA A 1 76 ? 3.157 -9.836 1.203 1.00 92.94 76 ALA A C 1
ATOM 641 O O . ALA A 1 76 ? 2.805 -9.994 2.370 1.00 92.94 76 ALA A O 1
ATOM 642 N N . PHE A 1 77 ? 2.448 -9.083 0.357 1.00 93.06 77 PHE A N 1
ATOM 643 C CA . PHE A 1 77 ? 1.236 -8.362 0.765 1.00 93.06 77 PHE A CA 1
ATOM 644 C C . PHE A 1 77 ? 0.122 -9.297 1.243 1.00 93.06 77 PHE A C 1
ATOM 646 O O . PHE A 1 77 ? -0.605 -8.946 2.175 1.00 93.06 77 PHE A O 1
ATOM 653 N N . SER A 1 78 ? 0.017 -10.505 0.678 1.00 95.00 78 SER A N 1
ATOM 654 C CA . SER A 1 78 ? -0.926 -11.502 1.190 1.00 95.00 78 SER A CA 1
ATOM 655 C C . SER A 1 78 ? -0.615 -11.905 2.632 1.00 95.00 78 SER A C 1
ATOM 657 O O . SER A 1 78 ? -1.516 -11.930 3.470 1.00 95.00 78 SER A O 1
ATOM 659 N N . VAL A 1 79 ? 0.668 -12.099 2.949 1.00 96.00 79 VAL A N 1
ATOM 660 C CA . VAL A 1 79 ? 1.135 -12.404 4.305 1.00 96.00 79 VAL A CA 1
ATOM 661 C C . VAL A 1 79 ? 0.920 -11.217 5.241 1.00 96.00 79 VAL A C 1
ATOM 663 O O . VAL A 1 79 ? 0.516 -11.408 6.385 1.00 96.00 79 VAL A O 1
ATOM 666 N N . PHE A 1 80 ? 1.141 -9.985 4.774 1.00 96.56 80 PHE A N 1
ATOM 667 C CA . PHE A 1 80 ? 0.949 -8.786 5.596 1.00 96.56 80 PHE A CA 1
ATOM 668 C C . PHE A 1 80 ? -0.506 -8.625 6.009 1.00 96.56 80 PHE A C 1
ATOM 670 O O . PHE A 1 80 ? -0.799 -8.375 7.175 1.00 96.56 80 PHE A O 1
ATOM 677 N N . TYR A 1 81 ? -1.432 -8.779 5.063 1.00 97.00 81 TYR A N 1
ATOM 678 C CA . TYR A 1 81 ? -2.849 -8.612 5.354 1.00 97.00 81 TYR A CA 1
ATOM 679 C C . TYR A 1 81 ? -3.399 -9.769 6.184 1.00 97.00 81 TYR A C 1
ATOM 681 O O . TYR A 1 81 ? -4.255 -9.534 7.039 1.00 97.00 81 TYR A O 1
ATOM 689 N N . ASP A 1 82 ? -2.883 -10.985 5.998 1.00 97.31 82 ASP A N 1
ATOM 690 C CA . ASP A 1 82 ? -3.206 -12.116 6.867 1.00 97.31 82 ASP A CA 1
ATOM 691 C C . ASP A 1 82 ? -2.704 -11.873 8.296 1.00 97.31 82 ASP A C 1
ATOM 693 O O . ASP A 1 82 ? -3.467 -12.010 9.251 1.00 97.31 82 ASP A O 1
ATOM 697 N N . TYR A 1 83 ? -1.480 -11.357 8.450 1.00 97.50 83 TYR A N 1
ATOM 698 C CA . TYR A 1 83 ? -0.935 -10.948 9.744 1.00 97.50 83 TYR A CA 1
ATOM 699 C C . TYR A 1 83 ? -1.773 -9.849 10.414 1.00 97.50 83 TYR A C 1
ATOM 701 O O . TYR A 1 83 ? -2.121 -9.952 11.593 1.00 97.50 83 TYR A O 1
ATOM 709 N N . PHE A 1 84 ? -2.157 -8.808 9.668 1.00 97.88 84 PHE A N 1
ATOM 710 C CA . PHE A 1 84 ? -2.998 -7.726 10.188 1.00 97.88 84 PHE A CA 1
ATOM 711 C C . PHE A 1 84 ? -4.382 -8.223 10.605 1.00 97.88 84 PHE A C 1
ATOM 713 O O . PHE A 1 84 ? -4.916 -7.795 11.632 1.00 97.88 84 PHE A O 1
ATOM 720 N N . TYR A 1 85 ? -4.955 -9.153 9.842 1.00 97.69 85 TYR A N 1
ATOM 721 C CA . TYR A 1 85 ? -6.209 -9.802 10.196 1.00 97.69 85 TYR A CA 1
ATOM 722 C C . TYR A 1 85 ? -6.060 -10.693 11.429 1.00 97.69 85 TYR A C 1
ATOM 724 O O . TYR A 1 85 ? -6.893 -10.621 12.330 1.00 97.69 85 TYR A O 1
ATOM 732 N N . ALA A 1 86 ? -4.985 -11.474 11.538 1.00 97.12 86 ALA A N 1
ATOM 733 C CA . ALA A 1 86 ? -4.702 -12.288 12.715 1.00 97.12 86 ALA A CA 1
ATOM 734 C C . ALA A 1 86 ? -4.578 -11.425 13.983 1.00 97.12 86 ALA A C 1
ATOM 736 O O . ALA A 1 86 ? -5.164 -11.769 15.013 1.00 97.12 86 ALA A O 1
ATOM 737 N N . LEU A 1 87 ? -3.898 -10.275 13.904 1.00 96.62 87 LEU A N 1
ATOM 738 C CA . LEU A 1 87 ? -3.812 -9.306 15.004 1.00 96.62 87 LEU A CA 1
ATOM 739 C C . LEU A 1 87 ? -5.187 -8.740 15.388 1.00 96.62 87 LEU A C 1
ATOM 741 O O . LEU A 1 87 ? -5.514 -8.669 16.574 1.00 96.62 87 LEU A O 1
ATOM 745 N N . ASP A 1 88 ? -6.021 -8.383 14.408 1.00 96.38 88 ASP A N 1
ATOM 746 C CA . ASP A 1 88 ? -7.399 -7.931 14.650 1.00 96.38 88 ASP A CA 1
ATOM 747 C C . ASP A 1 88 ? -8.253 -9.002 15.342 1.00 96.38 88 ASP A C 1
ATOM 749 O O . ASP A 1 88 ? -9.003 -8.714 16.284 1.00 96.38 88 ASP A O 1
ATOM 753 N N . GLN A 1 89 ? -8.116 -10.254 14.908 1.00 94.94 89 GLN A N 1
ATOM 754 C CA . GLN A 1 89 ? -8.814 -11.395 15.487 1.00 94.94 89 GLN A CA 1
ATOM 755 C C . GLN A 1 89 ? -8.361 -11.646 16.923 1.00 94.94 89 GLN A C 1
ATOM 757 O O . GLN A 1 89 ? -9.215 -11.824 17.797 1.00 94.94 89 GLN A O 1
ATOM 762 N N . ALA A 1 90 ? -7.050 -11.605 17.174 1.00 94.44 90 ALA A N 1
ATOM 763 C CA . ALA A 1 90 ? -6.488 -11.790 18.503 1.00 94.44 90 ALA A CA 1
ATOM 764 C C . ALA A 1 90 ? -6.932 -10.685 19.466 1.00 94.44 90 ALA A C 1
ATOM 766 O O . ALA A 1 90 ? -7.350 -10.971 20.587 1.00 94.44 90 ALA A O 1
ATOM 767 N N . PHE A 1 91 ? -6.954 -9.434 19.002 1.00 93.31 91 PHE A N 1
ATOM 768 C CA . PHE A 1 91 ? -7.465 -8.306 19.777 1.00 93.31 91 PHE A CA 1
ATOM 769 C C . PHE A 1 91 ? -8.962 -8.418 20.072 1.00 93.31 91 PHE A C 1
ATOM 771 O O . PHE A 1 91 ? -9.389 -8.171 21.201 1.00 93.31 91 PHE A O 1
ATOM 778 N N . SER A 1 92 ? -9.757 -8.806 19.071 1.00 89.44 92 SER A N 1
ATOM 779 C CA . SER A 1 92 ? -11.209 -8.949 19.204 1.00 89.44 92 SER A CA 1
ATOM 780 C C . SER A 1 92 ? -11.593 -10.069 20.172 1.00 89.44 92 SER A C 1
ATOM 782 O O . SER A 1 92 ? -12.521 -9.907 20.955 1.00 89.44 92 SER A O 1
ATOM 784 N N . LYS A 1 93 ? -10.900 -11.212 20.100 1.00 90.25 93 LYS A N 1
ATOM 785 C CA . LYS A 1 93 ? -11.170 -12.397 20.930 1.00 90.25 93 LYS A CA 1
ATOM 786 C C . LYS A 1 93 ? -10.406 -12.396 22.256 1.00 90.25 93 LYS A C 1
ATOM 788 O O . LYS A 1 93 ? -10.602 -13.307 23.049 1.00 90.25 93 LYS A O 1
ATOM 793 N N . LYS A 1 94 ? -9.512 -11.423 22.470 1.00 89.94 94 LYS A N 1
ATOM 794 C CA . LYS A 1 94 ? -8.551 -11.397 23.585 1.00 89.94 94 LYS A CA 1
ATOM 795 C C . LYS A 1 94 ? -7.742 -12.699 23.696 1.00 89.94 94 LYS A C 1
ATOM 797 O O . LYS A 1 94 ? -7.448 -13.161 24.793 1.00 89.94 94 LYS A O 1
ATOM 802 N N . SER A 1 95 ? -7.379 -13.289 22.555 1.00 90.88 95 SER A N 1
ATOM 803 C CA . SER A 1 95 ? -6.573 -14.514 22.509 1.00 90.88 95 SER A CA 1
ATOM 804 C C . SER A 1 95 ? -5.082 -14.212 22.650 1.00 90.88 95 SER A C 1
ATOM 806 O O . SER A 1 95 ? -4.652 -13.071 22.463 1.00 90.88 95 SER A O 1
ATOM 808 N N . SER A 1 96 ? -4.285 -15.242 22.941 1.00 92.75 96 SER A N 1
ATOM 809 C CA . SER A 1 96 ? -2.834 -15.083 23.053 1.00 92.75 96 SER A CA 1
ATOM 810 C C . SER A 1 96 ? -2.191 -14.658 21.729 1.00 92.75 96 SER A C 1
ATOM 812 O O . SER A 1 96 ? -2.600 -15.096 20.652 1.00 92.75 96 SER A O 1
ATOM 814 N N . LEU A 1 97 ? -1.162 -13.817 21.834 1.00 93.69 97 LEU A N 1
ATOM 815 C CA . LEU A 1 97 ? -0.339 -13.334 20.727 1.00 93.69 97 LEU A CA 1
ATOM 816 C C . LEU A 1 97 ? 0.891 -14.217 20.459 1.00 93.69 97 LEU A C 1
ATOM 818 O O . LEU A 1 97 ? 1.587 -13.986 19.478 1.00 93.69 97 LEU A O 1
ATOM 822 N N . LEU A 1 98 ? 1.158 -15.238 21.283 1.00 91.12 98 LEU A N 1
ATOM 823 C CA . LEU A 1 98 ? 2.377 -16.057 21.180 1.00 91.12 98 LEU A CA 1
ATOM 824 C C . LEU A 1 98 ? 2.544 -16.718 19.806 1.00 91.12 98 LEU A C 1
ATOM 826 O O . LEU A 1 98 ? 3.630 -16.683 19.235 1.00 91.12 98 LEU A O 1
ATOM 830 N N . 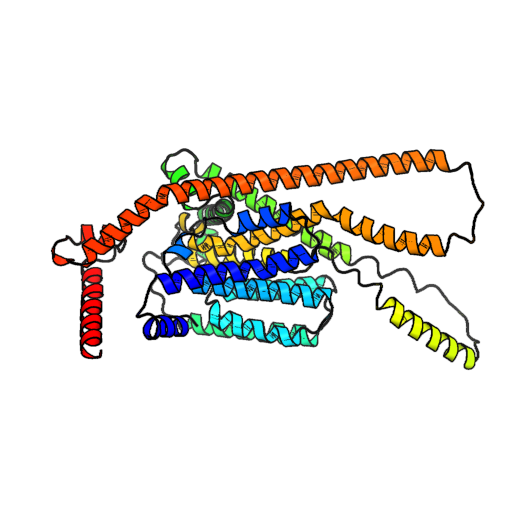VAL A 1 99 ? 1.463 -17.274 19.250 1.00 92.19 99 VAL A N 1
ATOM 831 C CA . VAL A 1 99 ? 1.489 -17.925 17.928 1.00 92.19 99 VAL A CA 1
ATOM 832 C C . VAL A 1 99 ? 1.757 -16.910 16.816 1.00 92.19 99 VAL A C 1
ATOM 834 O O . VAL A 1 99 ? 2.373 -17.248 15.811 1.00 92.19 99 VAL A O 1
ATOM 837 N N . LEU A 1 100 ? 1.358 -15.646 16.996 1.00 94.94 100 LEU A N 1
ATOM 838 C CA . LEU A 1 100 ? 1.564 -14.609 15.986 1.00 94.94 100 LEU A CA 1
ATOM 839 C C . LEU A 1 100 ? 3.042 -14.210 15.852 1.00 94.94 100 LEU A C 1
ATOM 841 O O . LEU A 1 100 ? 3.423 -13.644 14.831 1.00 94.94 100 LEU A O 1
ATOM 845 N N . SER A 1 101 ? 3.894 -14.566 16.816 1.00 93.19 101 SER A N 1
ATOM 846 C CA . SER A 1 101 ? 5.342 -14.332 16.753 1.00 93.19 101 SER A CA 1
ATOM 847 C C . SER A 1 101 ? 6.060 -15.123 15.656 1.00 93.19 101 SER A C 1
ATOM 849 O O . SER A 1 101 ? 7.235 -14.855 15.408 1.00 93.19 101 SER A O 1
ATOM 851 N N . ILE A 1 102 ? 5.368 -16.048 14.973 1.00 94.00 102 ILE A N 1
ATOM 852 C CA . ILE A 1 102 ? 5.863 -16.737 13.771 1.00 94.00 102 ILE A CA 1
ATOM 853 C C . ILE A 1 102 ? 5.780 -15.875 12.501 1.00 94.00 102 ILE A C 1
ATOM 855 O O . ILE A 1 102 ? 6.502 -16.128 11.536 1.00 94.00 102 ILE A O 1
ATOM 859 N N . TYR A 1 103 ? 4.926 -14.845 12.486 1.00 95.94 103 TYR A N 1
ATOM 860 C CA . TYR A 1 103 ? 4.754 -13.999 11.307 1.00 95.94 103 TYR A CA 1
ATOM 861 C C . TYR A 1 103 ? 5.998 -13.173 10.969 1.00 95.94 103 TYR A C 1
ATOM 863 O O . TYR A 1 103 ? 6.345 -13.161 9.792 1.00 95.94 103 TYR A O 1
ATOM 871 N N . PRO A 1 104 ? 6.702 -12.503 11.909 1.00 95.56 104 PRO A N 1
ATOM 872 C CA . PRO A 1 104 ? 7.863 -11.689 11.548 1.00 95.56 104 PRO A CA 1
ATOM 873 C C . PRO A 1 104 ? 8.979 -12.462 10.817 1.00 95.56 104 PRO A C 1
ATOM 875 O O . PRO A 1 104 ? 9.403 -11.983 9.762 1.00 95.56 104 PRO A O 1
ATOM 878 N N . PRO A 1 105 ? 9.392 -13.675 11.247 1.00 94.25 105 PRO A N 1
ATOM 879 C CA . PRO A 1 105 ? 10.339 -14.483 10.478 1.00 94.25 105 PRO A CA 1
ATOM 880 C C . PRO A 1 105 ? 9.810 -14.853 9.090 1.00 94.25 105 PRO A C 1
ATOM 882 O O . PRO A 1 105 ? 10.537 -14.760 8.106 1.00 94.25 105 PRO A O 1
ATOM 885 N N . PHE A 1 106 ? 8.531 -15.225 8.980 1.00 92.81 106 PHE A N 1
ATOM 886 C CA . PHE A 1 106 ? 7.936 -15.567 7.689 1.00 92.81 106 PHE A CA 1
ATOM 887 C C . PHE A 1 106 ? 7.860 -14.358 6.743 1.00 92.81 106 PHE A C 1
ATOM 889 O O . PHE A 1 106 ? 8.194 -14.473 5.566 1.00 92.81 106 PHE A O 1
ATOM 896 N N . ILE A 1 107 ? 7.508 -13.182 7.270 1.00 94.88 107 ILE A N 1
ATOM 897 C CA . ILE A 1 107 ? 7.526 -11.899 6.561 1.00 94.88 107 ILE A CA 1
ATOM 898 C C . ILE A 1 107 ? 8.935 -11.606 6.047 1.00 94.88 107 ILE A C 1
ATOM 900 O O . ILE A 1 107 ? 9.089 -11.299 4.868 1.00 94.88 107 ILE A O 1
ATOM 904 N N . LEU A 1 108 ? 9.968 -11.762 6.880 1.00 92.62 108 LEU A N 1
ATOM 905 C CA . LEU A 1 108 ? 11.359 -11.539 6.478 1.00 92.62 108 LEU A CA 1
ATOM 906 C C . LEU A 1 108 ? 11.763 -12.397 5.261 1.00 92.62 108 LEU A C 1
ATOM 908 O O . LEU A 1 108 ? 12.478 -11.916 4.384 1.00 92.62 108 LEU A O 1
ATOM 912 N N . LEU A 1 109 ? 11.254 -13.631 5.155 1.00 89.19 109 LEU A N 1
ATOM 913 C CA . LEU A 1 109 ? 11.563 -14.557 4.054 1.00 89.19 109 LEU A CA 1
ATOM 914 C C . LEU A 1 109 ? 10.940 -14.180 2.699 1.00 89.19 109 LEU A C 1
ATOM 916 O O . LEU A 1 109 ? 11.444 -14.623 1.657 1.00 89.19 109 LEU A O 1
ATOM 920 N N . VAL A 1 110 ? 9.835 -13.426 2.702 1.00 87.81 110 VAL A N 1
ATOM 921 C CA . VAL A 1 110 ? 9.061 -13.087 1.491 1.00 87.81 110 VAL A CA 1
ATOM 922 C C . VAL A 1 110 ? 9.121 -11.608 1.119 1.00 87.81 110 VAL A C 1
ATOM 924 O O . VAL A 1 110 ? 8.932 -11.272 -0.043 1.00 87.81 110 VAL A O 1
ATOM 927 N N . ALA A 1 111 ? 9.377 -10.720 2.078 1.00 86.44 111 ALA A N 1
ATOM 928 C CA . ALA A 1 111 ? 9.090 -9.298 1.929 1.00 86.44 111 ALA A CA 1
ATOM 929 C C . ALA A 1 111 ? 10.263 -8.424 1.486 1.00 86.44 111 ALA A C 1
ATOM 931 O O . ALA A 1 111 ? 10.015 -7.293 1.083 1.00 86.44 111 ALA A O 1
ATOM 932 N N . GLY A 1 112 ? 11.519 -8.870 1.586 1.00 84.44 112 GLY A N 1
ATOM 933 C CA . GLY A 1 112 ? 12.675 -7.996 1.329 1.00 84.44 112 GLY A CA 1
ATOM 934 C C . GLY A 1 112 ? 12.533 -6.632 2.045 1.00 84.44 112 GLY A C 1
ATOM 935 O O . GLY A 1 112 ? 12.155 -6.629 3.217 1.00 84.44 112 GLY A O 1
ATOM 936 N N . PRO A 1 113 ? 12.739 -5.477 1.373 1.00 85.00 113 PRO A N 1
ATOM 937 C CA . PRO A 1 113 ? 12.630 -4.148 1.997 1.00 85.00 113 PRO A CA 1
ATOM 938 C C . PRO A 1 113 ? 11.236 -3.800 2.526 1.00 85.00 113 PRO A C 1
ATOM 940 O O . PRO A 1 113 ? 11.098 -2.944 3.399 1.00 85.00 113 PRO A O 1
ATOM 943 N N . TYR A 1 114 ? 10.189 -4.463 2.033 1.00 87.19 114 TYR A N 1
ATOM 944 C CA . TYR A 1 114 ? 8.808 -4.179 2.415 1.00 87.19 114 TYR A CA 1
ATOM 945 C C . TYR A 1 114 ? 8.513 -4.580 3.868 1.00 87.19 114 TYR A C 1
ATOM 947 O O . TYR A 1 114 ? 7.553 -4.082 4.456 1.00 87.19 114 TYR A O 1
ATOM 955 N N . CYS A 1 115 ? 9.350 -5.433 4.478 1.00 92.06 115 CYS A N 1
ATOM 956 C CA . CYS A 1 115 ? 9.189 -5.818 5.879 1.00 92.06 115 CYS A CA 1
ATOM 957 C C . CYS A 1 115 ? 9.291 -4.613 6.827 1.00 92.06 115 CYS A C 1
ATOM 959 O O . CYS A 1 115 ? 8.587 -4.590 7.836 1.00 92.06 115 CYS A O 1
ATOM 961 N N . LEU A 1 116 ? 10.068 -3.575 6.476 1.00 92.94 116 LEU A N 1
ATOM 962 C CA . LEU A 1 116 ? 10.223 -2.364 7.291 1.00 92.94 116 LEU A CA 1
ATOM 963 C C . LEU A 1 116 ? 8.875 -1.712 7.588 1.00 92.94 116 LEU A C 1
ATOM 965 O O . LEU A 1 116 ? 8.581 -1.401 8.742 1.00 92.94 116 LEU A O 1
ATOM 969 N N . ALA A 1 117 ? 8.044 -1.532 6.558 1.00 94.12 117 ALA A N 1
ATOM 970 C CA . ALA A 1 117 ? 6.753 -0.873 6.705 1.00 94.12 117 ALA A CA 1
ATOM 971 C C . ALA A 1 117 ? 5.833 -1.655 7.655 1.00 94.12 117 ALA A C 1
ATOM 973 O O . ALA A 1 117 ? 5.189 -1.070 8.527 1.00 94.12 117 ALA A O 1
ATOM 974 N N . VAL A 1 118 ? 5.819 -2.985 7.550 1.00 95.56 118 VAL A N 1
ATOM 975 C CA . VAL A 1 118 ? 5.016 -3.873 8.403 1.00 95.56 118 VAL A CA 1
ATOM 976 C C . VAL A 1 118 ? 5.508 -3.859 9.847 1.00 95.56 118 VAL A C 1
ATOM 978 O O . VAL A 1 118 ? 4.710 -3.729 10.779 1.00 95.56 118 VAL A O 1
ATOM 981 N N . PHE A 1 119 ? 6.820 -3.956 10.041 1.00 95.19 119 PHE A N 1
ATOM 982 C CA . PHE A 1 119 ? 7.445 -4.016 11.356 1.00 95.19 119 PHE A CA 1
ATOM 983 C C . PHE A 1 119 ? 7.273 -2.705 12.125 1.00 95.19 119 PHE A C 1
ATOM 985 O O . PHE A 1 119 ? 6.853 -2.734 13.287 1.00 95.19 119 PHE A O 1
ATOM 992 N N . LEU A 1 120 ? 7.479 -1.562 11.461 1.00 94.38 120 LEU A N 1
ATOM 993 C CA . LEU A 1 120 ? 7.218 -0.232 12.020 1.00 94.38 120 LEU A CA 1
ATOM 994 C C . LEU A 1 120 ? 5.736 -0.036 12.357 1.00 94.38 120 LEU A C 1
ATOM 996 O O . LEU A 1 120 ? 5.412 0.470 13.431 1.00 94.38 120 LEU A O 1
ATOM 1000 N N . SER A 1 121 ? 4.832 -0.499 11.492 1.00 95.94 121 SER A N 1
ATOM 1001 C CA . SER A 1 121 ? 3.384 -0.428 11.741 1.00 95.94 121 SER A CA 1
ATOM 1002 C C . SER A 1 121 ? 2.965 -1.249 12.953 1.00 95.94 121 SER A C 1
ATOM 1004 O O . SER A 1 121 ? 2.132 -0.813 13.745 1.00 95.94 121 SER A O 1
ATOM 1006 N N . CYS A 1 122 ? 3.567 -2.424 13.133 1.00 95.62 122 CYS A N 1
ATOM 1007 C CA . CYS A 1 122 ? 3.326 -3.272 14.290 1.00 95.62 122 CYS A CA 1
ATOM 1008 C C . CYS A 1 122 ? 3.835 -2.621 15.587 1.00 95.62 122 CYS A C 1
ATOM 1010 O O . CYS A 1 122 ? 3.124 -2.628 16.592 1.00 95.62 122 CYS A O 1
ATOM 1012 N N . ILE A 1 123 ? 5.028 -2.015 15.574 1.00 95.06 123 ILE A N 1
ATOM 1013 C CA . ILE A 1 123 ? 5.562 -1.269 16.728 1.00 95.06 123 ILE A CA 1
ATOM 1014 C C . ILE A 1 123 ? 4.636 -0.095 17.075 1.00 95.06 123 ILE A C 1
ATOM 1016 O O . ILE A 1 123 ? 4.232 0.053 18.230 1.00 95.06 123 ILE A O 1
ATOM 1020 N N . ALA A 1 124 ? 4.238 0.695 16.074 1.00 95.94 124 ALA A N 1
ATOM 1021 C CA . ALA A 1 124 ? 3.326 1.819 16.255 1.00 95.94 124 ALA A CA 1
ATOM 1022 C C . ALA A 1 124 ? 1.959 1.375 16.804 1.00 95.94 124 ALA A C 1
ATOM 1024 O O . ALA A 1 124 ? 1.423 2.009 17.713 1.00 95.94 124 ALA A O 1
ATOM 1025 N N . LEU A 1 125 ? 1.410 0.253 16.324 1.00 95.38 125 LEU A N 1
ATOM 1026 C CA . LEU A 1 125 ? 0.176 -0.321 16.861 1.00 95.38 125 LEU A CA 1
ATOM 1027 C C . LEU A 1 125 ? 0.293 -0.604 18.365 1.00 95.38 125 LEU A C 1
ATOM 1029 O O . LEU A 1 125 ? -0.581 -0.197 19.132 1.00 95.38 125 LEU A O 1
ATOM 1033 N N . PHE A 1 126 ? 1.348 -1.301 18.797 1.00 94.94 126 PHE A N 1
ATOM 1034 C CA . PHE A 1 126 ? 1.524 -1.635 20.212 1.00 94.94 126 PHE A CA 1
ATOM 1035 C C . PHE A 1 126 ? 1.767 -0.402 21.078 1.00 94.94 126 PHE A C 1
ATOM 1037 O O . PHE A 1 126 ? 1.254 -0.345 22.196 1.00 94.94 126 PHE A O 1
ATOM 1044 N N . PHE A 1 127 ? 2.442 0.617 20.544 1.00 95.25 127 PHE A N 1
ATOM 1045 C CA . PHE A 1 127 ? 2.545 1.923 21.188 1.00 95.25 127 PHE A CA 1
ATOM 1046 C C . PHE A 1 127 ? 1.160 2.549 21.432 1.00 95.25 127 PHE A C 1
ATOM 1048 O O . PHE A 1 127 ? 0.842 2.922 22.562 1.00 95.25 127 PHE A O 1
ATOM 1055 N N . PHE A 1 128 ? 0.277 2.582 20.425 1.00 94.25 128 PHE A N 1
ATOM 1056 C CA . PHE A 1 128 ? -1.089 3.094 20.599 1.00 94.25 128 PHE A CA 1
ATOM 1057 C C . PHE A 1 128 ? -1.946 2.227 21.532 1.00 94.25 128 PHE A C 1
ATOM 1059 O O . PHE A 1 128 ? -2.736 2.760 22.313 1.00 94.25 128 PHE A O 1
ATOM 1066 N N . LEU A 1 129 ? -1.786 0.901 21.504 1.00 93.62 129 LEU A N 1
ATOM 1067 C CA . 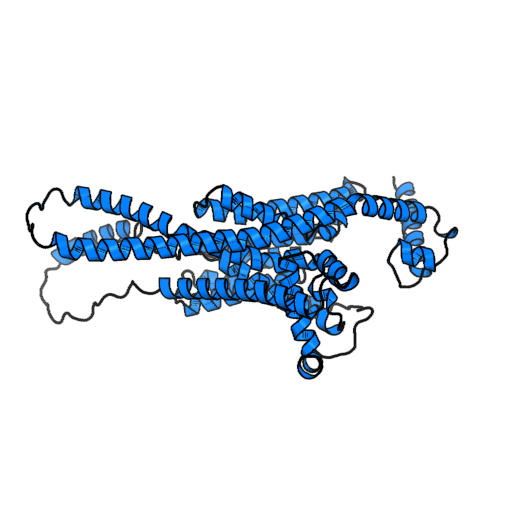LEU A 1 129 ? -2.458 -0.003 22.443 1.00 93.62 129 LEU A CA 1
ATOM 1068 C C . LEU A 1 129 ? -2.012 0.239 23.890 1.00 93.62 129 LEU A C 1
ATOM 1070 O O . LEU A 1 129 ? -2.857 0.212 24.788 1.00 93.62 129 LEU A O 1
ATOM 1074 N N . ALA A 1 130 ? -0.723 0.505 24.116 1.00 93.19 130 ALA A N 1
ATOM 1075 C CA . ALA A 1 130 ? -0.185 0.860 25.425 1.00 93.19 130 ALA A CA 1
ATOM 1076 C C . ALA A 1 130 ? -0.745 2.204 25.912 1.00 93.19 130 ALA A C 1
ATOM 1078 O O . ALA A 1 130 ? -1.304 2.267 27.008 1.00 93.19 130 ALA A O 1
ATOM 1079 N N . LEU A 1 131 ? -0.701 3.247 25.071 1.00 93.25 131 LEU A N 1
ATOM 1080 C CA . LEU A 1 131 ? -1.285 4.561 25.376 1.00 93.25 131 LEU A CA 1
ATOM 1081 C C . LEU A 1 131 ? -2.783 4.474 25.686 1.00 93.25 131 LEU A C 1
ATOM 1083 O O . LEU A 1 131 ? -3.277 5.119 26.608 1.00 93.25 131 LEU A O 1
ATOM 1087 N N . GLY A 1 132 ? -3.513 3.650 24.934 1.00 88.56 132 GLY A N 1
ATOM 1088 C CA . GLY A 1 132 ? -4.940 3.426 25.135 1.00 88.56 132 GLY A CA 1
ATOM 1089 C C . GLY A 1 132 ? -5.281 2.555 26.346 1.00 88.56 132 GLY A C 1
ATOM 1090 O O . GLY A 1 132 ? -6.468 2.374 26.606 1.00 88.56 132 GLY A O 1
ATOM 1091 N N . LYS A 1 133 ? -4.283 2.000 27.057 1.00 89.38 133 LYS A N 1
ATOM 1092 C CA . LYS A 1 133 ? -4.437 0.973 28.108 1.00 89.38 133 LYS A CA 1
ATOM 1093 C C . LYS A 1 133 ? -5.258 -0.239 27.639 1.00 89.38 133 LYS A C 1
ATOM 1095 O O . LYS A 1 133 ? -6.064 -0.792 28.379 1.00 89.38 133 LYS A O 1
ATOM 1100 N N . LYS A 1 134 ? -5.061 -0.643 26.380 1.00 90.00 134 LYS A N 1
ATOM 1101 C CA . LYS A 1 134 ? -5.820 -1.697 25.679 1.00 90.00 134 LYS A CA 1
ATOM 1102 C C . LYS A 1 134 ? -5.020 -2.976 25.421 1.00 90.00 134 LYS A C 1
ATOM 1104 O O . LYS A 1 134 ? -5.525 -3.871 24.738 1.00 90.00 134 LYS A O 1
ATOM 1109 N N . LEU A 1 135 ? -3.801 -3.070 25.955 1.00 90.25 135 LEU A N 1
ATOM 1110 C CA . LEU A 1 135 ? -3.007 -4.300 25.962 1.00 90.25 135 LEU A CA 1
ATOM 1111 C C . LEU A 1 135 ? -3.714 -5.383 26.785 1.00 90.25 135 LEU A C 1
ATOM 1113 O O . LEU A 1 135 ? -4.304 -5.091 27.821 1.00 90.25 135 LEU A O 1
ATOM 1117 N N . TRP A 1 136 ? -3.667 -6.627 26.312 1.00 90.88 136 TRP A N 1
ATOM 1118 C CA . TRP A 1 136 ? -4.352 -7.754 26.958 1.00 90.88 136 TRP A CA 1
ATOM 1119 C C . TRP A 1 136 ? -3.445 -8.962 27.201 1.00 90.88 136 TRP A C 1
ATOM 1121 O O . TRP A 1 136 ? -3.633 -9.662 28.187 1.00 90.88 136 TRP A O 1
ATOM 1131 N N . ASP A 1 137 ? -2.444 -9.187 26.347 1.00 91.94 137 ASP A N 1
ATOM 1132 C CA . ASP A 1 137 ? -1.453 -10.254 26.505 1.00 91.94 137 ASP A CA 1
ATOM 1133 C C . ASP A 1 137 ? -0.044 -9.653 26.533 1.00 91.94 137 ASP A C 1
ATOM 1135 O O . ASP A 1 137 ? 0.559 -9.403 25.488 1.00 91.94 137 ASP A O 1
ATOM 1139 N N . MET A 1 138 ? 0.480 -9.395 27.735 1.00 92.00 138 MET A N 1
ATOM 1140 C CA . MET A 1 138 ? 1.802 -8.783 27.907 1.00 92.00 138 MET A CA 1
ATOM 1141 C C . MET A 1 138 ? 2.929 -9.713 27.439 1.00 92.00 138 MET A C 1
ATOM 1143 O O . MET A 1 138 ? 3.846 -9.267 26.754 1.00 92.00 138 MET A O 1
ATOM 1147 N N . LYS A 1 139 ? 2.848 -11.013 27.759 1.00 93.50 139 LYS A N 1
ATOM 1148 C CA . LYS A 1 139 ? 3.882 -11.996 27.393 1.00 93.50 139 LYS A CA 1
ATOM 1149 C C . LYS A 1 139 ? 3.964 -12.153 25.878 1.00 93.50 139 LYS A C 1
ATOM 1151 O O . LYS A 1 139 ? 5.050 -12.065 25.310 1.00 93.50 139 LYS A O 1
ATOM 1156 N N . GLY A 1 140 ? 2.814 -12.328 25.228 1.00 93.44 140 GLY A N 1
ATOM 1157 C CA . GLY A 1 140 ? 2.740 -12.409 23.775 1.00 93.44 140 GLY A CA 1
ATOM 1158 C C . GLY A 1 140 ? 3.153 -11.106 23.087 1.00 93.44 140 GLY A C 1
ATOM 1159 O O . GLY A 1 140 ? 3.869 -11.159 22.094 1.00 93.44 140 GLY A O 1
ATOM 1160 N N . THR A 1 141 ? 2.797 -9.942 23.646 1.00 95.12 141 THR A N 1
ATOM 1161 C CA . THR A 1 141 ? 3.241 -8.634 23.125 1.00 95.12 141 THR A CA 1
ATOM 1162 C C . THR A 1 141 ? 4.762 -8.493 23.168 1.00 95.12 141 THR A C 1
ATOM 1164 O O . THR A 1 141 ? 5.363 -8.102 22.171 1.00 95.12 141 THR A O 1
ATOM 1167 N N . ILE A 1 142 ? 5.398 -8.841 24.294 1.00 95.25 142 ILE A N 1
ATOM 1168 C CA . ILE A 1 142 ? 6.860 -8.780 24.438 1.00 95.25 142 ILE A CA 1
ATOM 1169 C C . ILE A 1 142 ? 7.532 -9.720 23.435 1.00 95.25 142 ILE A C 1
ATOM 1171 O O . ILE A 1 142 ? 8.417 -9.287 22.702 1.00 95.25 142 ILE A O 1
ATOM 1175 N N . LEU A 1 143 ? 7.091 -10.981 23.351 1.00 96.12 143 LEU A N 1
ATOM 1176 C CA . LEU A 1 143 ? 7.671 -11.946 22.414 1.00 96.12 143 LEU A CA 1
ATOM 1177 C C . LEU A 1 143 ? 7.519 -11.489 20.958 1.00 96.12 143 LEU A C 1
ATOM 1179 O O . LEU A 1 143 ? 8.459 -11.607 20.175 1.00 96.12 143 LEU A O 1
ATOM 1183 N N . LEU A 1 144 ? 6.354 -10.951 20.601 1.00 95.88 144 LEU A N 1
ATOM 1184 C CA . LEU A 1 144 ? 6.085 -10.463 19.256 1.00 95.88 144 LEU A CA 1
ATOM 1185 C C . LEU A 1 144 ? 6.953 -9.249 18.915 1.00 95.88 144 LEU A C 1
ATOM 1187 O O . LEU A 1 144 ? 7.504 -9.195 17.821 1.00 95.88 144 LEU A O 1
ATOM 1191 N N . LEU A 1 145 ? 7.128 -8.305 19.848 1.00 96.25 145 LEU A N 1
ATOM 1192 C CA . LEU A 1 145 ? 8.025 -7.159 19.672 1.00 96.25 145 LEU A CA 1
ATOM 1193 C C . LEU A 1 145 ? 9.494 -7.584 19.564 1.00 96.25 145 LEU A C 1
ATOM 1195 O O . LEU A 1 145 ? 10.206 -7.027 18.734 1.00 96.25 145 LEU A O 1
ATOM 1199 N N . ILE A 1 146 ? 9.936 -8.583 20.335 1.00 96.12 146 ILE A N 1
ATOM 1200 C CA . ILE A 1 146 ? 11.288 -9.152 20.220 1.00 96.12 146 ILE A CA 1
ATOM 1201 C C . ILE A 1 146 ? 11.469 -9.819 18.855 1.00 96.12 146 ILE A C 1
ATOM 1203 O O . ILE A 1 146 ? 12.437 -9.521 18.165 1.00 96.12 146 ILE A O 1
ATOM 1207 N N . SER A 1 147 ? 10.529 -10.674 18.438 1.00 96.12 147 SER A N 1
ATOM 1208 C CA . SER A 1 147 ? 10.551 -11.334 17.124 1.00 96.12 147 SER A CA 1
ATOM 1209 C C . SER A 1 147 ? 10.606 -10.304 15.989 1.00 96.12 147 SER A C 1
ATOM 1211 O O . SER A 1 147 ? 11.449 -10.387 15.095 1.00 96.12 147 SER A O 1
ATOM 1213 N N . ASN A 1 148 ? 9.765 -9.272 16.075 1.00 95.50 148 ASN A N 1
ATOM 1214 C CA . ASN A 1 148 ? 9.701 -8.173 15.121 1.00 95.50 148 ASN A CA 1
ATOM 1215 C C . ASN A 1 148 ? 11.006 -7.355 15.082 1.00 95.50 148 ASN A C 1
ATOM 1217 O O . ASN A 1 148 ? 11.564 -7.118 14.012 1.00 95.50 148 ASN A O 1
ATOM 1221 N N . GLY A 1 149 ? 11.532 -6.974 16.249 1.00 95.00 149 GLY A N 1
ATOM 1222 C CA . GLY A 1 149 ? 12.782 -6.226 16.380 1.00 95.00 149 GLY A CA 1
ATOM 1223 C C . GLY A 1 149 ? 14.000 -7.012 15.898 1.00 95.00 149 GLY A C 1
ATOM 1224 O O . GLY A 1 149 ? 14.837 -6.459 15.190 1.00 95.00 149 GLY A O 1
ATOM 1225 N N . LEU A 1 150 ? 14.069 -8.310 16.203 1.00 95.75 150 LEU A N 1
ATOM 1226 C CA . LEU A 1 150 ? 15.123 -9.198 15.716 1.00 95.75 150 LEU A CA 1
ATOM 1227 C C . LEU A 1 150 ? 15.076 -9.328 14.190 1.00 95.75 150 LEU A C 1
ATOM 1229 O O . LEU A 1 150 ? 16.107 -9.195 13.542 1.00 95.75 150 LEU A O 1
ATOM 1233 N N . CYS A 1 151 ? 13.895 -9.533 13.598 1.00 95.94 151 CYS A N 1
ATOM 1234 C CA . CYS A 1 151 ? 13.761 -9.624 12.141 1.00 95.94 151 CYS A CA 1
ATOM 1235 C C . CYS A 1 151 ? 14.116 -8.304 11.445 1.00 95.94 151 CYS A C 1
ATOM 1237 O O . CYS A 1 151 ? 14.781 -8.318 10.410 1.00 95.94 151 CYS A O 1
ATOM 1239 N N . LEU A 1 152 ? 13.715 -7.165 12.022 1.00 93.94 152 LEU A N 1
ATOM 1240 C CA . LEU A 1 152 ? 14.108 -5.845 11.534 1.00 93.94 152 LEU A CA 1
ATOM 1241 C C . LEU A 1 152 ? 15.629 -5.657 11.604 1.00 93.94 152 LEU A C 1
ATOM 1243 O O . LEU A 1 152 ? 16.234 -5.211 10.632 1.00 93.94 152 LEU A O 1
ATOM 1247 N N . PHE A 1 153 ? 16.251 -6.032 12.724 1.00 94.25 153 PHE A N 1
ATOM 1248 C CA . PHE A 1 153 ? 17.700 -5.976 12.895 1.00 94.25 153 PHE A CA 1
ATOM 1249 C C . PHE A 1 153 ? 18.426 -6.853 11.871 1.00 94.25 153 PHE A C 1
ATOM 1251 O O . PHE A 1 153 ? 19.335 -6.370 11.205 1.00 94.25 153 PHE A O 1
ATOM 1258 N N . LEU A 1 154 ? 17.996 -8.105 11.688 1.00 94.12 154 LEU A N 1
ATOM 1259 C CA . LEU A 1 154 ? 18.583 -9.023 10.708 1.00 94.12 154 LEU A CA 1
ATOM 1260 C C . LEU A 1 154 ? 18.474 -8.482 9.280 1.00 94.12 154 LEU A C 1
ATOM 1262 O O . LEU A 1 154 ? 19.439 -8.566 8.522 1.00 94.12 154 LEU A O 1
ATOM 1266 N N . TYR A 1 155 ? 17.331 -7.892 8.920 1.00 92.81 155 TYR A N 1
ATOM 1267 C CA . TYR A 1 155 ? 17.183 -7.236 7.625 1.00 92.81 155 TYR A CA 1
ATOM 1268 C C . TYR A 1 155 ? 18.166 -6.070 7.468 1.00 92.81 155 TYR A C 1
ATOM 1270 O O . TYR A 1 155 ? 18.875 -5.997 6.467 1.00 92.81 155 TYR A O 1
ATOM 1278 N N . LEU A 1 156 ? 18.226 -5.159 8.445 1.00 91.81 156 LEU A N 1
ATOM 1279 C CA . LEU A 1 156 ? 19.098 -3.984 8.375 1.00 91.81 156 LEU A CA 1
ATOM 1280 C C . LEU A 1 156 ? 20.579 -4.378 8.349 1.00 91.81 156 LEU A C 1
ATOM 1282 O O . LEU A 1 156 ? 21.348 -3.782 7.600 1.00 91.81 156 LEU A O 1
ATOM 1286 N N . LEU A 1 157 ? 20.958 -5.411 9.104 1.00 93.19 157 LEU A N 1
ATOM 1287 C CA . LEU A 1 157 ? 22.297 -5.987 9.086 1.00 93.19 157 LEU A CA 1
ATOM 1288 C C . LEU A 1 157 ? 22.624 -6.569 7.707 1.00 93.19 157 LEU A C 1
ATOM 1290 O O . LEU A 1 157 ? 23.662 -6.249 7.138 1.00 93.19 157 LEU A O 1
ATOM 1294 N N . SER A 1 158 ? 21.716 -7.358 7.127 1.00 91.12 158 SER A N 1
ATOM 1295 C CA . SER A 1 158 ? 21.878 -7.871 5.762 1.00 91.12 158 SER A CA 1
ATOM 1296 C C . SER A 1 158 ? 22.000 -6.741 4.738 1.00 91.12 158 SER A C 1
ATOM 1298 O O . SER A 1 158 ? 22.799 -6.842 3.813 1.00 91.12 158 SER A O 1
ATOM 1300 N N . ASN A 1 159 ? 21.222 -5.669 4.897 1.00 88.31 159 ASN A N 1
ATOM 1301 C CA . ASN A 1 159 ? 21.235 -4.514 4.006 1.00 88.31 159 ASN A CA 1
ATOM 1302 C C . ASN A 1 159 ? 22.520 -3.682 4.136 1.00 88.31 159 ASN A C 1
ATOM 1304 O O . ASN A 1 159 ? 22.947 -3.081 3.159 1.00 88.31 159 ASN A O 1
ATOM 1308 N N . HIS A 1 160 ? 23.137 -3.646 5.319 1.00 88.19 160 HIS A N 1
ATOM 1309 C CA . HIS A 1 160 ? 24.409 -2.956 5.545 1.00 88.19 160 HIS A CA 1
ATOM 1310 C C . HIS A 1 160 ? 25.562 -3.584 4.749 1.00 88.19 160 HIS A C 1
ATOM 1312 O O . HIS A 1 160 ? 26.419 -2.864 4.249 1.00 88.19 160 HIS A O 1
ATOM 1318 N N . TYR A 1 161 ? 25.557 -4.911 4.594 1.00 89.50 161 TYR A N 1
ATOM 1319 C CA . TYR A 1 161 ? 26.548 -5.637 3.792 1.00 89.50 161 TYR A CA 1
ATOM 1320 C C . TYR A 1 161 ? 26.199 -5.721 2.300 1.00 89.50 161 TYR A C 1
ATOM 1322 O O . TYR A 1 161 ? 26.990 -6.241 1.514 1.00 89.50 161 TYR A O 1
ATOM 1330 N N . ALA A 1 162 ? 25.020 -5.246 1.895 1.00 84.62 162 ALA A N 1
ATOM 1331 C CA . ALA A 1 162 ? 24.619 -5.265 0.499 1.00 84.62 162 ALA A CA 1
ATOM 1332 C C . ALA A 1 162 ? 25.335 -4.153 -0.281 1.00 84.62 162 ALA A C 1
ATOM 1334 O O . ALA A 1 162 ? 25.315 -2.984 0.105 1.00 84.62 162 ALA A O 1
ATOM 1335 N N . VAL A 1 163 ? 25.946 -4.525 -1.406 1.00 78.69 163 VAL A N 1
ATOM 1336 C CA . VAL A 1 163 ? 26.556 -3.580 -2.345 1.00 78.69 163 VAL A CA 1
ATOM 1337 C C . VAL A 1 163 ? 25.504 -3.196 -3.377 1.00 78.69 163 VAL A C 1
ATOM 1339 O O . VAL A 1 163 ? 24.988 -4.051 -4.096 1.00 78.69 163 VAL A O 1
ATOM 1342 N N . TYR A 1 164 ? 25.176 -1.908 -3.432 1.00 74.94 164 TYR A N 1
ATOM 1343 C CA . TYR A 1 164 ? 24.191 -1.366 -4.358 1.00 74.94 164 TYR A CA 1
ATOM 1344 C C . TYR A 1 164 ? 24.867 -0.479 -5.399 1.00 74.94 164 TYR A C 1
ATOM 1346 O O . TYR A 1 164 ? 25.522 0.501 -5.050 1.00 74.94 164 TYR A O 1
ATOM 1354 N N . GLU A 1 165 ? 24.648 -0.781 -6.676 1.00 69.31 165 GLU A N 1
ATOM 1355 C CA . GLU A 1 165 ? 24.965 0.128 -7.775 1.00 69.31 165 GLU A CA 1
ATOM 1356 C C . GLU A 1 165 ? 23.718 0.951 -8.110 1.00 69.31 165 GLU A C 1
ATOM 1358 O O . GLU A 1 165 ? 22.733 0.442 -8.648 1.00 69.31 165 GLU A O 1
ATOM 1363 N N . TYR A 1 166 ? 23.736 2.237 -7.760 1.00 68.00 166 TYR A N 1
ATOM 1364 C CA . TYR A 1 166 ? 22.640 3.151 -8.065 1.00 68.00 166 TYR A CA 1
ATOM 1365 C C . TYR A 1 166 ? 22.962 3.970 -9.315 1.00 68.00 166 TYR A C 1
ATOM 1367 O O . TYR A 1 166 ? 23.513 5.068 -9.234 1.00 68.00 166 TYR A O 1
ATOM 1375 N N . ALA A 1 167 ? 22.602 3.445 -10.485 1.00 62.12 167 ALA A N 1
ATOM 1376 C CA . ALA A 1 167 ? 22.746 4.180 -11.737 1.00 62.12 167 ALA A CA 1
ATOM 1377 C C . ALA A 1 167 ? 21.915 5.479 -11.711 1.00 62.12 167 ALA A C 1
ATOM 1379 O O . ALA A 1 167 ? 20.694 5.445 -11.545 1.00 62.12 167 ALA A O 1
ATOM 1380 N N . GLY A 1 168 ? 22.582 6.626 -11.867 1.00 66.62 168 GLY A N 1
ATOM 1381 C CA . GLY A 1 168 ? 21.945 7.946 -11.875 1.00 66.62 168 GLY A CA 1
ATOM 1382 C C . GLY A 1 168 ? 21.504 8.471 -10.503 1.00 66.62 168 GLY A C 1
ATOM 1383 O O . GLY A 1 168 ? 20.664 9.367 -10.462 1.00 66.62 168 GLY A O 1
ATOM 1384 N N . ALA A 1 169 ? 22.013 7.912 -9.398 1.00 77.69 169 ALA A N 1
ATOM 1385 C CA . ALA A 1 169 ? 21.861 8.526 -8.081 1.00 77.69 169 ALA A CA 1
ATOM 1386 C C . ALA A 1 169 ? 22.875 9.654 -7.883 1.00 77.69 169 ALA A C 1
ATOM 1388 O O . ALA A 1 169 ? 24.041 9.541 -8.261 1.00 77.69 169 ALA A O 1
ATOM 1389 N N . GLU A 1 170 ? 22.424 10.724 -7.247 1.00 79.94 170 GLU A N 1
ATOM 1390 C CA . GLU A 1 170 ? 23.272 11.826 -6.827 1.00 79.94 170 GLU A CA 1
ATOM 1391 C C . GLU A 1 170 ? 23.906 11.500 -5.470 1.00 79.94 170 GLU A C 1
ATOM 1393 O O . GLU A 1 170 ? 23.285 10.880 -4.601 1.00 79.94 170 GLU A O 1
ATOM 1398 N N . SER A 1 171 ? 25.151 11.929 -5.258 1.00 81.62 171 SER A N 1
ATOM 1399 C CA . SER A 1 171 ? 25.886 11.741 -4.001 1.00 81.62 171 SER A CA 1
ATOM 1400 C C . SER A 1 171 ? 25.436 12.738 -2.921 1.00 81.62 171 SER A C 1
ATOM 1402 O O . SER A 1 171 ? 26.258 13.442 -2.339 1.00 81.62 171 SER A O 1
ATOM 1404 N N . ILE A 1 172 ? 24.124 12.830 -2.685 1.00 85.56 172 ILE A N 1
ATOM 1405 C CA . ILE A 1 172 ? 23.494 13.811 -1.794 1.00 85.56 172 ILE A CA 1
ATOM 1406 C C . ILE A 1 172 ? 22.969 13.124 -0.533 1.00 85.56 172 ILE A C 1
ATOM 1408 O O . ILE A 1 172 ? 22.366 12.048 -0.566 1.00 85.56 172 ILE A O 1
ATOM 1412 N N . SER A 1 173 ? 23.172 13.773 0.613 1.00 89.94 173 SER A N 1
ATOM 1413 C CA . SER A 1 173 ? 22.675 13.276 1.898 1.00 89.94 173 SER A CA 1
ATOM 1414 C C . SER A 1 173 ? 21.187 13.591 2.115 1.00 89.94 173 SER A C 1
ATOM 1416 O O . SER A 1 173 ? 20.666 14.599 1.641 1.00 89.94 173 SER A O 1
ATOM 1418 N N . LEU A 1 174 ? 20.487 12.775 2.914 1.00 89.56 174 LEU A N 1
ATOM 1419 C CA . LEU A 1 174 ? 19.083 13.042 3.267 1.00 89.56 174 LEU A CA 1
ATOM 1420 C C . LEU A 1 174 ? 18.900 14.421 3.925 1.00 89.56 174 LEU A C 1
ATOM 1422 O O . LEU A 1 174 ? 17.929 15.122 3.649 1.00 89.56 174 LEU A O 1
ATOM 1426 N N . LYS A 1 175 ? 19.842 14.818 4.789 1.00 92.31 175 LYS A N 1
ATOM 1427 C CA . LYS A 1 175 ? 19.818 16.120 5.468 1.00 92.31 175 LYS A CA 1
ATOM 1428 C C . LYS A 1 175 ? 19.852 17.268 4.460 1.00 92.31 175 LYS A C 1
ATOM 1430 O O . LYS A 1 175 ? 19.089 18.218 4.594 1.00 92.31 175 LYS A O 1
ATOM 1435 N N . GLU A 1 176 ? 20.705 17.153 3.452 1.00 91.50 176 GLU A N 1
ATOM 1436 C CA . GLU A 1 176 ? 20.850 18.153 2.401 1.00 91.50 176 GLU A CA 1
ATOM 1437 C C . GLU A 1 176 ? 19.587 18.268 1.544 1.00 91.50 176 GLU A C 1
ATOM 1439 O O . GLU A 1 176 ? 19.116 19.378 1.307 1.00 91.50 176 GLU A O 1
ATOM 1444 N N . VAL A 1 177 ? 18.950 17.148 1.183 1.00 91.06 177 VAL A N 1
ATOM 1445 C CA . VAL A 1 177 ? 17.658 17.178 0.474 1.00 91.06 177 VAL A CA 1
ATOM 1446 C C . VAL A 1 177 ? 16.573 17.880 1.292 1.00 91.06 177 VAL A C 1
ATOM 1448 O O . VAL A 1 177 ? 15.823 18.692 0.751 1.00 91.06 177 VAL A O 1
ATOM 1451 N N . LEU A 1 178 ? 16.500 17.620 2.599 1.00 91.44 178 LEU A N 1
ATOM 1452 C CA . LEU A 1 178 ? 15.505 18.251 3.470 1.00 91.44 178 LEU A CA 1
ATOM 1453 C C . LEU A 1 178 ? 15.726 19.763 3.641 1.00 91.44 178 LEU A C 1
ATOM 1455 O O . LEU A 1 178 ? 14.757 20.491 3.848 1.00 91.44 178 LEU A O 1
ATOM 1459 N N . GLN A 1 179 ? 16.973 20.234 3.562 1.00 93.25 179 GLN A N 1
ATOM 1460 C CA . GLN A 1 179 ? 17.321 21.647 3.747 1.00 93.25 179 GLN A CA 1
ATOM 1461 C C . GLN A 1 179 ? 17.282 22.442 2.436 1.00 93.25 179 GLN A C 1
ATOM 1463 O O . GLN A 1 179 ? 16.721 23.534 2.402 1.00 93.25 179 GLN A O 1
ATOM 1468 N N . ASN A 1 180 ? 17.828 21.880 1.358 1.00 92.75 180 ASN A N 1
ATOM 1469 C CA . ASN A 1 180 ? 18.072 22.597 0.105 1.00 92.75 180 ASN A CA 1
ATOM 1470 C C . ASN A 1 180 ? 17.053 22.253 -0.992 1.00 92.75 180 ASN A C 1
ATOM 1472 O O . ASN A 1 180 ? 16.825 23.054 -1.895 1.00 92.75 180 ASN A O 1
ATOM 1476 N N . HIS A 1 181 ? 16.381 21.100 -0.900 1.00 91.81 181 HIS A N 1
ATOM 1477 C CA . HIS A 1 181 ? 15.440 20.608 -1.913 1.00 91.81 181 HIS A CA 1
ATOM 1478 C C . HIS A 1 181 ? 14.022 20.414 -1.352 1.00 91.81 181 HIS A C 1
ATOM 1480 O O . HIS A 1 181 ? 13.297 19.499 -1.745 1.00 91.81 181 HIS A O 1
ATOM 1486 N N . LEU A 1 182 ? 13.575 21.302 -0.457 1.00 91.56 182 LEU A N 1
ATOM 1487 C CA . LEU A 1 182 ? 12.266 21.181 0.197 1.00 91.56 182 LEU A CA 1
ATOM 1488 C C . LEU A 1 182 ? 11.097 21.115 -0.803 1.00 91.56 182 LEU A C 1
ATOM 1490 O O . LEU A 1 182 ? 10.152 20.355 -0.600 1.00 91.56 182 LEU A O 1
ATOM 1494 N N . LEU A 1 183 ? 11.168 21.861 -1.912 1.00 91.88 183 LEU A N 1
ATOM 1495 C CA . LEU A 1 183 ? 10.136 21.819 -2.952 1.00 91.88 183 LEU A CA 1
ATOM 1496 C C . LEU A 1 183 ? 10.018 20.425 -3.586 1.00 91.88 183 LEU A C 1
ATOM 1498 O O . LEU A 1 183 ? 8.904 19.958 -3.819 1.00 91.88 183 LEU A O 1
ATOM 1502 N N . PHE A 1 184 ? 11.149 19.755 -3.825 1.00 92.50 184 PHE A N 1
ATOM 1503 C CA . PHE A 1 184 ? 11.168 18.377 -4.309 1.00 92.50 184 PHE A CA 1
ATOM 1504 C C . PHE A 1 184 ? 10.505 17.445 -3.293 1.00 92.50 184 PHE A C 1
ATOM 1506 O O . PHE A 1 184 ? 9.626 16.681 -3.673 1.00 92.50 184 PHE A O 1
ATOM 1513 N N . VAL A 1 185 ? 10.847 17.555 -2.004 1.00 93.31 185 VAL A N 1
ATOM 1514 C CA . VAL A 1 185 ? 10.253 16.726 -0.937 1.00 93.31 185 VAL A CA 1
ATOM 1515 C C . VAL A 1 185 ? 8.733 16.883 -0.902 1.00 93.31 185 VAL A C 1
ATOM 1517 O O . VAL A 1 185 ? 7.998 15.896 -0.894 1.00 93.31 185 VAL A O 1
ATOM 1520 N N . VAL A 1 186 ? 8.255 18.128 -0.930 1.00 92.88 186 VAL A N 1
ATOM 1521 C CA . VAL A 1 186 ? 6.824 18.444 -0.912 1.00 92.88 186 VAL A CA 1
ATOM 1522 C C . VAL A 1 186 ? 6.122 17.848 -2.130 1.00 92.88 186 VAL A C 1
ATOM 1524 O O . VAL A 1 186 ? 5.124 17.140 -1.982 1.00 92.88 186 VAL A O 1
ATOM 1527 N N . LYS A 1 187 ? 6.653 18.084 -3.334 1.00 92.75 187 LYS A N 1
ATOM 1528 C CA . LYS A 1 187 ? 6.079 17.523 -4.559 1.00 92.75 187 LYS A CA 1
ATOM 1529 C C . LYS A 1 187 ? 6.099 16.002 -4.545 1.00 92.75 187 LYS A C 1
ATOM 1531 O O . LYS A 1 187 ? 5.074 15.412 -4.845 1.00 92.75 187 LYS A O 1
ATOM 1536 N N . PHE A 1 188 ? 7.201 15.378 -4.131 1.00 93.62 188 PHE A N 1
ATOM 1537 C CA . PHE A 1 188 ? 7.338 13.926 -4.048 1.00 93.62 188 PHE A CA 1
ATOM 1538 C C . PHE A 1 188 ? 6.238 13.313 -3.173 1.00 93.62 188 PHE A C 1
ATOM 1540 O O . PHE A 1 188 ? 5.580 12.358 -3.578 1.00 93.62 188 PHE A O 1
ATOM 1547 N N . ILE A 1 189 ? 5.970 13.896 -2.001 1.00 93.06 189 ILE A N 1
ATOM 1548 C CA . ILE A 1 189 ? 4.896 13.427 -1.117 1.00 93.06 189 ILE A CA 1
ATOM 1549 C C . ILE A 1 189 ? 3.537 13.530 -1.817 1.00 93.06 189 ILE A C 1
ATOM 1551 O O . ILE A 1 189 ? 2.816 12.535 -1.917 1.00 93.06 189 ILE A O 1
ATOM 1555 N N . PHE A 1 190 ? 3.179 14.710 -2.333 1.00 94.44 190 PHE A N 1
ATOM 1556 C CA . PHE A 1 190 ? 1.870 14.909 -2.959 1.00 94.44 190 PHE A CA 1
ATOM 1557 C C . PHE A 1 190 ? 1.687 14.077 -4.230 1.00 94.44 190 PHE A C 1
ATOM 1559 O O . PHE A 1 190 ? 0.608 13.539 -4.464 1.00 94.44 190 PHE A O 1
ATOM 1566 N N . TYR A 1 191 ? 2.742 13.911 -5.015 1.00 92.94 191 TYR A N 1
ATOM 1567 C CA . TYR A 1 191 ? 2.760 13.068 -6.203 1.00 92.94 191 TYR A CA 1
ATOM 1568 C C . TYR A 1 191 ? 2.494 11.606 -5.829 1.00 92.94 191 TYR A C 1
ATOM 1570 O O . TYR A 1 191 ? 1.619 10.974 -6.424 1.00 92.94 191 TYR A O 1
ATOM 1578 N N . GLY A 1 192 ? 3.130 11.101 -4.768 1.00 92.88 192 GLY A N 1
ATOM 1579 C CA . GLY A 1 192 ? 2.844 9.772 -4.228 1.00 92.88 192 GLY A CA 1
ATOM 1580 C C . GLY A 1 192 ? 1.373 9.592 -3.846 1.00 92.88 192 GLY A C 1
ATOM 1581 O O . GLY A 1 192 ? 0.746 8.625 -4.274 1.00 92.88 192 GLY A O 1
ATOM 1582 N N . PHE A 1 193 ? 0.780 10.543 -3.120 1.00 94.12 193 PHE A N 1
ATOM 1583 C CA . PHE A 1 193 ? -0.646 10.479 -2.766 1.00 94.12 193 PHE A CA 1
ATOM 1584 C C . PHE A 1 193 ? -1.575 10.612 -3.978 1.00 94.12 193 PHE A C 1
ATOM 1586 O O . PHE A 1 193 ? -2.606 9.945 -4.035 1.00 94.12 193 PHE A O 1
ATOM 1593 N N . SER A 1 194 ? -1.216 11.424 -4.974 1.00 93.44 194 SER A N 1
ATOM 1594 C CA . SER A 1 194 ? -2.025 11.584 -6.188 1.00 93.44 194 SER A CA 1
ATOM 1595 C C . SER A 1 194 ? -2.144 10.279 -6.982 1.00 93.44 194 SER A C 1
ATOM 1597 O O . SER A 1 194 ? -3.219 9.970 -7.499 1.00 93.44 194 SER A O 1
ATOM 1599 N N . SER A 1 195 ? -1.082 9.463 -6.967 1.00 91.06 195 SER A N 1
ATOM 1600 C CA . SER A 1 195 ? -1.022 8.163 -7.648 1.00 91.06 195 SER A CA 1
ATOM 1601 C C . SER A 1 195 ? -2.030 7.133 -7.128 1.00 91.06 195 SER A C 1
ATOM 1603 O O . SER A 1 195 ? -2.355 6.156 -7.801 1.00 91.06 195 SER A O 1
ATOM 1605 N N . MET A 1 196 ? -2.547 7.350 -5.915 1.00 91.62 196 MET A N 1
ATOM 1606 C CA . MET A 1 196 ? -3.564 6.493 -5.309 1.00 91.62 196 MET A CA 1
ATOM 1607 C C . MET A 1 196 ? -4.962 6.754 -5.877 1.00 91.62 196 MET A C 1
ATOM 1609 O O . MET A 1 196 ? -5.841 5.912 -5.706 1.00 91.62 196 MET A O 1
ATOM 1613 N N . LEU A 1 197 ? -5.184 7.915 -6.505 1.00 92.38 197 LEU A N 1
ATOM 1614 C CA . LEU A 1 197 ? -6.446 8.244 -7.165 1.00 92.38 197 LEU A CA 1
ATOM 1615 C C . LEU A 1 197 ? -6.427 7.858 -8.648 1.00 92.38 197 LEU A C 1
ATOM 1617 O O . LEU A 1 197 ? -7.408 7.316 -9.148 1.00 92.38 197 LEU A O 1
ATOM 1621 N N . VAL A 1 198 ? -5.324 8.155 -9.336 1.00 89.81 198 VAL A N 1
ATOM 1622 C CA . VAL A 1 198 ? -5.110 7.887 -10.765 1.00 89.81 198 VAL A CA 1
ATOM 1623 C C . VAL A 1 198 ? -3.693 7.344 -10.937 1.00 89.81 198 VAL A C 1
ATOM 1625 O O . VAL A 1 198 ? -2.779 7.845 -10.294 1.00 89.81 198 VAL A O 1
ATOM 1628 N N . SER A 1 199 ? -3.488 6.339 -11.792 1.00 87.44 199 SER A N 1
ATOM 1629 C CA . SER A 1 199 ? -2.161 5.745 -12.028 1.00 87.44 199 SER A CA 1
ATOM 1630 C C . SER A 1 199 ? -1.097 6.781 -12.403 1.00 87.44 199 SER A C 1
ATOM 1632 O O . SER A 1 199 ? -1.365 7.739 -13.129 1.00 87.44 199 SER A O 1
ATOM 1634 N N . GLY A 1 200 ? 0.141 6.548 -11.954 1.00 84.81 200 GLY A N 1
ATOM 1635 C CA . GLY A 1 200 ? 1.282 7.420 -12.242 1.00 84.81 200 GLY A CA 1
ATOM 1636 C C . GLY A 1 200 ? 1.498 7.701 -13.722 1.00 84.81 200 GLY A C 1
ATOM 1637 O O . GLY A 1 200 ? 1.745 8.842 -14.083 1.00 84.81 200 GLY A O 1
ATOM 1638 N N . GLU A 1 201 ? 1.330 6.701 -14.587 1.00 84.25 201 GLU A N 1
ATOM 1639 C CA . GLU A 1 201 ? 1.436 6.888 -16.038 1.00 84.25 201 GLU A CA 1
ATOM 1640 C C . GLU A 1 201 ? 0.381 7.845 -16.594 1.00 84.25 201 GLU A C 1
ATOM 1642 O O . GLU A 1 201 ? 0.680 8.679 -17.444 1.00 84.25 201 GLU A O 1
ATOM 1647 N N . ASN A 1 202 ? -0.867 7.739 -16.127 1.00 88.38 202 ASN A N 1
ATOM 1648 C CA . ASN A 1 202 ? -1.925 8.646 -16.558 1.00 88.38 202 ASN A CA 1
ATOM 1649 C C . ASN A 1 202 ? -1.637 10.069 -16.066 1.00 88.38 202 ASN A C 1
ATOM 1651 O O . ASN A 1 202 ? -1.846 11.027 -16.805 1.00 88.38 202 ASN A O 1
ATOM 1655 N N . LEU A 1 203 ? -1.125 10.207 -14.842 1.00 88.00 203 LEU A N 1
ATOM 1656 C CA . LEU A 1 203 ? -0.704 11.493 -14.291 1.00 88.00 203 LEU A CA 1
ATOM 1657 C C . LEU A 1 203 ? 0.471 12.085 -15.078 1.00 88.00 203 LEU A C 1
ATOM 1659 O O . LEU A 1 203 ? 0.453 13.269 -15.404 1.00 88.00 203 LEU A O 1
ATOM 1663 N N . GLU A 1 204 ? 1.457 11.269 -15.443 1.00 86.62 204 GLU A N 1
ATOM 1664 C CA . GLU A 1 204 ? 2.587 11.686 -16.268 1.00 86.62 204 GLU A CA 1
ATOM 1665 C C . GLU A 1 204 ? 2.136 12.098 -17.670 1.00 86.62 204 GLU A C 1
ATOM 1667 O O . GLU A 1 204 ? 2.570 13.133 -18.169 1.00 86.62 204 GLU A O 1
ATOM 1672 N N . LYS A 1 205 ? 1.208 11.352 -18.276 1.00 86.81 205 LYS A N 1
ATOM 1673 C CA . LYS A 1 205 ? 0.591 11.730 -19.548 1.00 86.81 205 LYS A CA 1
ATOM 1674 C C . LYS A 1 205 ? -0.102 13.091 -19.450 1.00 86.81 205 LYS A C 1
ATOM 1676 O O . LYS A 1 205 ? 0.125 13.943 -20.295 1.00 86.81 205 LYS A O 1
ATOM 1681 N N . LEU A 1 206 ? -0.881 13.339 -18.395 1.00 87.38 206 LEU A N 1
ATOM 1682 C CA . LEU A 1 206 ? -1.552 14.632 -18.192 1.00 87.38 206 LEU A CA 1
ATOM 1683 C C . LEU A 1 206 ? -0.569 15.796 -18.006 1.00 87.38 206 LEU A C 1
ATOM 1685 O O . LEU A 1 206 ? -0.874 16.914 -18.422 1.00 87.38 206 LEU A O 1
ATOM 1689 N N . LEU A 1 207 ? 0.592 15.543 -17.391 1.00 86.81 207 LEU A N 1
ATOM 1690 C CA . LEU A 1 207 ? 1.678 16.521 -17.289 1.00 86.81 207 LEU A CA 1
ATOM 1691 C C . LEU A 1 207 ? 2.338 16.771 -18.653 1.00 86.81 207 LEU A C 1
ATOM 1693 O O . LEU A 1 207 ? 2.593 17.924 -18.994 1.00 86.81 207 LEU A O 1
ATOM 1697 N N . ARG A 1 208 ? 2.599 15.710 -19.429 1.00 86.69 208 ARG A N 1
ATOM 1698 C CA . ARG A 1 208 ? 3.207 15.786 -20.771 1.00 86.69 208 ARG A CA 1
ATOM 1699 C C . ARG A 1 208 ? 2.300 16.501 -21.773 1.00 86.69 208 ARG A C 1
ATOM 1701 O O . ARG A 1 208 ? 2.776 17.360 -22.504 1.00 86.69 208 ARG A O 1
ATOM 1708 N N . ASP A 1 209 ? 1.003 16.206 -21.746 1.00 87.06 209 ASP A N 1
ATOM 1709 C CA . ASP A 1 209 ? -0.008 16.801 -22.628 1.00 87.06 209 ASP A CA 1
ATOM 1710 C C . ASP A 1 209 ? -0.372 18.246 -22.216 1.00 87.06 209 ASP A C 1
ATOM 1712 O O . ASP A 1 209 ? -1.177 18.904 -22.872 1.00 87.06 209 ASP A O 1
ATOM 1716 N N . GLY A 1 210 ? 0.169 18.750 -21.097 1.00 83.81 210 GLY A N 1
ATOM 1717 C CA . GLY A 1 210 ? -0.125 20.085 -20.566 1.00 83.81 210 GLY A CA 1
ATOM 1718 C C . GLY A 1 210 ? -1.545 20.259 -20.009 1.00 83.81 210 GLY A C 1
ATOM 1719 O O . GLY A 1 210 ? -1.896 21.351 -19.562 1.00 83.81 210 GLY A O 1
ATOM 1720 N N . ALA A 1 211 ? -2.355 19.194 -19.992 1.00 82.38 211 ALA A N 1
ATOM 1721 C CA . ALA A 1 211 ? -3.732 19.201 -19.497 1.00 82.38 211 ALA A CA 1
ATOM 1722 C C . ALA A 1 211 ? -3.817 19.524 -17.996 1.00 82.38 211 ALA A C 1
ATOM 1724 O O . ALA A 1 211 ? -4.786 20.129 -17.535 1.00 82.38 211 ALA A O 1
ATOM 1725 N N . ILE A 1 212 ? -2.796 19.133 -17.227 1.00 82.38 212 ILE A N 1
ATOM 1726 C CA . ILE A 1 212 ? -2.657 19.465 -15.809 1.00 82.38 212 ILE A CA 1
ATOM 1727 C C . ILE A 1 212 ? -1.264 20.050 -15.579 1.00 82.38 212 ILE A C 1
ATOM 1729 O O . ILE A 1 212 ? -0.254 19.437 -15.902 1.00 82.38 212 ILE A O 1
ATOM 1733 N N . GLN A 1 213 ? -1.192 21.230 -14.963 1.00 84.88 213 GLN A N 1
ATOM 1734 C CA . GLN A 1 213 ? 0.075 21.765 -14.458 1.00 84.88 213 GLN A CA 1
ATOM 1735 C C . GLN A 1 213 ? 0.484 21.038 -13.170 1.00 84.88 213 GLN A C 1
ATOM 1737 O O . GLN A 1 213 ? -0.379 20.587 -12.418 1.00 84.88 213 GLN A O 1
ATOM 1742 N N . GLY A 1 214 ? 1.775 21.031 -12.816 1.00 80.75 214 GLY A N 1
ATOM 1743 C CA . GLY A 1 214 ? 2.259 20.400 -11.573 1.00 80.75 214 GLY A CA 1
ATOM 1744 C C . GLY A 1 214 ? 1.495 20.820 -10.301 1.00 80.75 214 GLY A C 1
ATOM 1745 O O . GLY A 1 214 ? 1.296 20.010 -9.399 1.00 80.75 214 GLY A O 1
ATOM 1746 N N . LYS A 1 215 ? 0.959 22.051 -10.254 1.00 87.12 215 LYS A N 1
ATOM 1747 C CA . LYS A 1 215 ? 0.073 22.524 -9.169 1.00 87.12 215 LYS A CA 1
ATOM 1748 C C . LYS A 1 215 ? -1.227 21.716 -9.047 1.00 87.12 215 LYS A C 1
ATOM 1750 O O . LYS A 1 215 ? -1.675 21.455 -7.935 1.00 87.12 215 LYS A O 1
ATOM 1755 N N . GLY A 1 216 ? -1.825 21.311 -10.167 1.00 87.56 216 GLY A N 1
ATOM 1756 C CA . GLY A 1 216 ? -3.027 20.477 -10.179 1.00 87.56 216 GLY A CA 1
ATOM 1757 C C . GLY A 1 216 ? -2.751 19.070 -9.651 1.00 87.56 216 GLY A C 1
ATOM 1758 O O . GLY A 1 216 ? -3.557 18.536 -8.894 1.00 87.56 216 GLY A O 1
ATOM 1759 N N . LEU A 1 217 ? 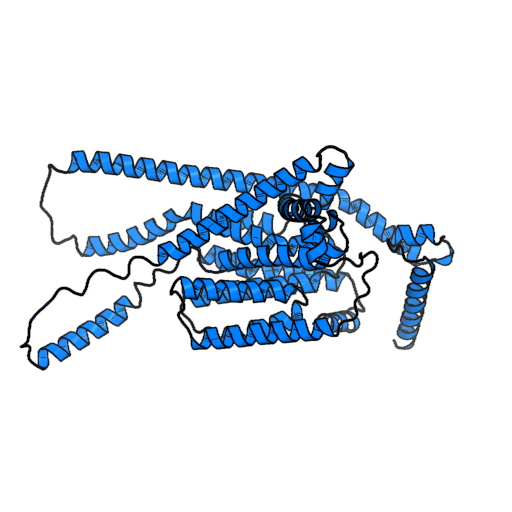-1.571 18.513 -9.941 1.00 89.06 217 LEU A N 1
ATOM 1760 C CA . LEU A 1 217 ? -1.167 17.221 -9.386 1.00 89.06 217 LEU A CA 1
ATOM 1761 C C . LEU A 1 217 ? -0.988 17.281 -7.863 1.00 89.06 217 LEU A C 1
ATOM 1763 O O . LEU A 1 217 ? -1.459 16.405 -7.136 1.00 89.06 217 LEU A O 1
ATOM 1767 N N . VAL A 1 218 ? -0.385 18.368 -7.372 1.00 92.19 218 VAL A N 1
ATOM 1768 C CA . VAL A 1 218 ? -0.289 18.647 -5.934 1.00 92.19 218 VAL A CA 1
ATOM 1769 C C . VAL A 1 218 ? -1.675 18.758 -5.291 1.00 92.19 218 VAL A C 1
ATOM 1771 O O . VAL A 1 218 ? -1.873 18.226 -4.203 1.00 92.19 218 VAL A O 1
ATOM 1774 N N . LEU A 1 219 ? -2.652 19.380 -5.961 1.00 94.00 219 LEU A N 1
ATOM 1775 C CA . LEU A 1 219 ? -4.025 19.497 -5.457 1.00 94.00 219 LEU A CA 1
ATOM 1776 C C . LEU A 1 219 ? -4.708 18.127 -5.308 1.00 94.00 219 LEU A C 1
ATOM 1778 O O . LEU A 1 219 ? -5.338 17.863 -4.284 1.00 94.00 219 LEU A O 1
ATOM 1782 N N . ILE A 1 220 ? -4.547 17.240 -6.298 1.00 94.19 220 ILE A N 1
ATOM 1783 C CA . ILE A 1 220 ? -5.055 15.861 -6.234 1.00 94.19 220 ILE A CA 1
ATOM 1784 C C . ILE A 1 220 ? -4.405 15.119 -5.062 1.00 94.19 220 ILE A C 1
ATOM 1786 O O . ILE A 1 220 ? -5.096 14.507 -4.246 1.00 94.19 220 ILE A O 1
ATOM 1790 N N . GLY A 1 221 ? -3.079 15.216 -4.936 1.00 94.69 221 GLY A N 1
ATOM 1791 C CA . GLY A 1 221 ? -2.344 14.637 -3.815 1.00 94.69 221 GLY A CA 1
ATOM 1792 C C . GLY A 1 221 ? -2.819 15.164 -2.463 1.00 94.69 221 GLY A C 1
ATOM 1793 O O . GLY A 1 221 ? -3.008 14.390 -1.527 1.00 94.69 221 GLY A O 1
ATOM 1794 N N . ALA A 1 222 ? -3.064 16.470 -2.363 1.00 96.50 222 ALA A N 1
ATOM 1795 C CA . ALA A 1 222 ? -3.550 17.112 -1.149 1.00 96.50 222 ALA A CA 1
ATOM 1796 C C . ALA A 1 222 ? -4.956 16.640 -0.773 1.00 96.50 222 ALA A C 1
ATOM 1798 O O . ALA A 1 222 ? -5.219 16.407 0.405 1.00 96.50 222 ALA A O 1
ATOM 1799 N N . PHE A 1 223 ? -5.837 16.433 -1.754 1.00 96.62 223 PHE A N 1
ATOM 1800 C CA . PHE A 1 223 ? -7.157 15.846 -1.531 1.00 96.62 223 PHE A CA 1
ATOM 1801 C C . PHE A 1 223 ? -7.063 14.433 -0.937 1.00 96.62 223 PHE A C 1
ATOM 1803 O O . PHE A 1 223 ? -7.698 14.148 0.082 1.00 96.62 223 PHE A O 1
ATOM 1810 N N . VAL A 1 224 ? -6.240 13.559 -1.528 1.00 96.19 224 VAL A N 1
ATOM 1811 C CA . VAL A 1 224 ? -6.062 12.183 -1.035 1.00 96.19 224 VAL A CA 1
ATOM 1812 C C . VAL A 1 224 ? -5.427 12.181 0.356 1.00 96.19 224 VAL A C 1
ATOM 1814 O O . VAL A 1 224 ? -5.913 11.484 1.249 1.00 96.19 224 VAL A O 1
ATOM 1817 N N . LEU A 1 225 ? -4.390 12.996 0.572 1.00 96.19 225 LEU A N 1
ATOM 1818 C CA . LEU A 1 225 ? -3.743 13.141 1.874 1.00 96.19 225 LEU A CA 1
ATOM 1819 C C . LEU A 1 225 ? -4.727 13.660 2.929 1.00 96.19 225 LEU A C 1
ATOM 1821 O O . LEU A 1 225 ? -4.772 13.130 4.035 1.00 96.19 225 LEU A O 1
ATOM 1825 N N . PHE A 1 226 ? -5.556 14.651 2.598 1.00 96.81 226 PHE A N 1
ATOM 1826 C CA . PHE A 1 226 ? -6.582 15.159 3.506 1.00 96.81 226 PHE A CA 1
ATOM 1827 C C . PHE A 1 226 ? -7.584 14.065 3.889 1.00 96.81 226 PHE A C 1
ATOM 1829 O O . PHE A 1 226 ? -7.865 13.881 5.074 1.00 96.81 226 PHE A O 1
ATOM 1836 N N . PHE A 1 227 ? -8.084 13.299 2.915 1.00 96.75 227 PHE A N 1
ATOM 1837 C CA . PHE A 1 227 ? -8.972 12.166 3.177 1.00 96.75 227 PHE A CA 1
ATOM 1838 C C . PHE A 1 227 ? -8.309 11.121 4.087 1.00 96.75 227 PHE A C 1
ATOM 1840 O O . PHE A 1 227 ? -8.909 10.682 5.073 1.00 96.75 227 PHE A O 1
ATOM 1847 N N . TYR A 1 228 ? -7.054 10.773 3.803 1.00 96.69 228 TYR A N 1
ATOM 1848 C CA . TYR A 1 228 ? -6.260 9.847 4.603 1.00 96.69 228 TYR A CA 1
ATOM 1849 C C . TYR A 1 228 ? -6.075 10.339 6.051 1.00 96.69 228 TYR A C 1
ATOM 1851 O O . TYR A 1 228 ? -6.330 9.596 7.006 1.00 96.69 228 TYR A O 1
ATOM 1859 N N . MET A 1 229 ? -5.702 11.608 6.236 1.00 97.00 229 MET A N 1
ATOM 1860 C CA . MET A 1 229 ? -5.528 12.223 7.556 1.00 97.00 229 MET A CA 1
ATOM 1861 C C . MET A 1 229 ? -6.849 12.296 8.322 1.00 97.00 229 MET A C 1
ATOM 1863 O O . MET A 1 229 ? -6.893 11.957 9.504 1.00 97.00 229 MET A O 1
ATOM 1867 N N . PHE A 1 230 ? -7.942 12.662 7.652 1.00 97.19 230 PHE A N 1
ATOM 1868 C CA . PHE A 1 230 ? -9.274 12.687 8.248 1.00 97.19 230 PHE A CA 1
ATOM 1869 C C . PHE A 1 230 ? -9.699 11.301 8.755 1.00 97.19 230 PHE A C 1
ATOM 1871 O O . PHE A 1 230 ? -10.141 11.175 9.898 1.00 97.19 230 PHE A O 1
ATOM 1878 N N . MET A 1 231 ? -9.508 10.246 7.955 1.00 97.69 231 MET A N 1
ATOM 1879 C CA . MET A 1 231 ? -9.812 8.866 8.363 1.00 97.69 231 MET A CA 1
ATOM 1880 C C . MET A 1 231 ? -8.916 8.388 9.511 1.00 97.69 231 MET A C 1
ATOM 1882 O O . MET A 1 231 ? -9.397 7.723 10.430 1.00 97.69 231 MET A O 1
ATOM 1886 N N . THR A 1 232 ? -7.639 8.772 9.505 1.00 97.06 232 THR A N 1
ATOM 1887 C CA . THR A 1 232 ? -6.690 8.451 10.582 1.00 97.06 232 THR A CA 1
ATOM 1888 C C . THR A 1 232 ? -7.091 9.117 11.898 1.00 97.06 232 THR A C 1
ATOM 1890 O O . THR A 1 232 ? -7.169 8.455 12.933 1.00 97.06 232 THR A O 1
ATOM 1893 N N . LEU A 1 233 ? -7.419 10.411 11.867 1.00 97.00 233 LEU A N 1
ATOM 1894 C CA . LEU A 1 233 ? -7.895 11.148 13.039 1.00 97.00 233 LEU A CA 1
ATOM 1895 C C . LEU A 1 233 ? -9.221 10.582 13.557 1.00 97.00 233 LEU A C 1
ATOM 1897 O O . LEU A 1 233 ? -9.376 10.397 14.763 1.00 97.00 233 LEU A O 1
ATOM 1901 N N . LEU A 1 234 ? -10.152 10.244 12.660 1.00 95.94 234 LEU A N 1
ATOM 1902 C CA . LEU A 1 234 ? -11.413 9.592 13.014 1.00 95.94 234 LEU A CA 1
ATOM 1903 C C . LEU A 1 234 ? -11.174 8.243 13.709 1.00 95.94 234 LEU A C 1
ATOM 1905 O O . LEU A 1 234 ? -11.815 7.953 14.723 1.00 95.94 234 LEU A O 1
ATOM 1909 N N . TYR A 1 235 ? -10.251 7.432 13.187 1.00 96.38 235 TYR A N 1
ATOM 1910 C CA . TYR A 1 235 ? -9.873 6.154 13.781 1.00 96.38 235 TYR A CA 1
ATOM 1911 C C . TYR A 1 235 ? -9.281 6.336 15.178 1.00 96.38 235 TYR A C 1
ATOM 1913 O O . TYR A 1 235 ? -9.765 5.706 16.118 1.00 96.38 235 TYR A O 1
ATOM 1921 N N . LEU A 1 236 ? -8.290 7.220 15.335 1.00 95.31 236 LEU A N 1
ATOM 1922 C CA . LEU A 1 236 ? -7.647 7.486 16.624 1.00 95.31 236 LEU A CA 1
ATOM 1923 C C . LEU A 1 236 ? -8.646 8.040 17.643 1.00 95.31 236 LEU A C 1
ATOM 1925 O O . LEU A 1 236 ? -8.712 7.548 18.768 1.00 95.31 236 LEU A O 1
ATOM 1929 N N . TRP A 1 237 ? -9.481 9.000 17.242 1.00 93.56 237 TRP A N 1
ATOM 1930 C CA . TRP A 1 237 ? -10.517 9.556 18.109 1.00 93.56 237 TRP A CA 1
ATOM 1931 C C . TRP A 1 237 ? -11.467 8.468 18.615 1.00 93.56 237 TRP A C 1
ATOM 1933 O O . TRP A 1 237 ? -11.682 8.347 19.821 1.00 93.56 237 TRP A O 1
ATOM 1943 N N . LYS A 1 238 ? -11.981 7.611 17.723 1.00 92.44 238 LYS A N 1
ATOM 1944 C CA . LYS A 1 238 ? -12.841 6.479 18.107 1.00 92.44 238 LYS A CA 1
ATOM 1945 C C . LYS A 1 238 ? -12.101 5.450 18.958 1.00 92.44 238 LYS A C 1
ATOM 1947 O O . LYS A 1 238 ? -12.689 4.888 19.883 1.00 92.44 238 LYS A O 1
ATOM 1952 N N . PHE A 1 239 ? -10.831 5.202 18.654 1.00 92.62 239 PHE A N 1
ATOM 1953 C CA . PHE A 1 239 ? -9.995 4.266 19.389 1.00 92.62 239 PHE A CA 1
ATOM 1954 C C . PHE A 1 239 ? -9.828 4.710 20.841 1.00 92.62 239 PHE A C 1
ATOM 1956 O O . PHE A 1 239 ? -10.074 3.907 21.740 1.00 92.62 239 PHE A O 1
ATOM 1963 N N . PHE A 1 240 ? -9.505 5.976 21.099 1.00 91.00 240 PHE A N 1
ATOM 1964 C CA . PHE A 1 240 ? -9.370 6.483 22.466 1.00 91.00 240 PHE A CA 1
ATOM 1965 C C . PHE A 1 240 ? -10.723 6.707 23.158 1.00 91.00 240 PHE A C 1
ATOM 1967 O O . PHE A 1 240 ? -10.856 6.373 24.334 1.00 91.00 240 PHE A O 1
ATOM 1974 N N . ALA A 1 241 ? -11.757 7.159 22.439 1.00 87.50 241 ALA A N 1
ATOM 1975 C CA . ALA A 1 241 ? -13.098 7.357 23.004 1.00 87.50 241 ALA A CA 1
ATOM 1976 C C . ALA A 1 241 ? -13.740 6.051 23.501 1.00 87.50 241 ALA A C 1
ATOM 1978 O O . ALA A 1 241 ? -14.430 6.041 24.515 1.00 87.50 241 ALA A O 1
ATOM 1979 N N . SER A 1 242 ? -13.457 4.926 22.839 1.00 80.25 242 SER A N 1
ATOM 1980 C CA . SER A 1 242 ? -13.908 3.593 23.264 1.00 80.25 242 SER A CA 1
ATOM 1981 C C . SER A 1 242 ? -13.327 3.142 24.621 1.00 80.25 242 SER A C 1
ATOM 1983 O O . SER A 1 242 ? -13.702 2.084 25.106 1.00 80.25 242 SER A O 1
ATOM 1985 N N . SER A 1 243 ? -12.400 3.892 25.227 1.00 56.84 243 SER A N 1
ATOM 1986 C CA . SER A 1 243 ? -11.784 3.561 26.523 1.00 56.84 243 SER A CA 1
ATOM 1987 C C . SER A 1 243 ? -12.579 4.077 27.742 1.00 56.84 243 SER A C 1
ATOM 1989 O O . SER A 1 243 ? -12.266 3.738 28.880 1.00 56.84 243 SER A O 1
ATOM 1991 N N . GLY A 1 244 ? -13.613 4.902 27.536 1.00 43.31 244 GLY A N 1
ATOM 1992 C CA . GLY A 1 244 ? -14.267 5.657 28.609 1.00 43.31 244 GLY A CA 1
ATOM 1993 C C . GLY A 1 244 ? -15.695 5.227 28.937 1.00 43.31 244 GLY A C 1
ATOM 1994 O O . GLY A 1 244 ? -16.607 5.996 28.663 1.00 43.31 244 GLY A O 1
ATOM 1995 N N . ASN A 1 245 ? -15.906 4.052 29.547 1.00 32.34 245 ASN A N 1
ATOM 1996 C CA . ASN A 1 245 ? -17.113 3.827 30.370 1.00 32.34 245 ASN A CA 1
ATOM 1997 C C . ASN A 1 245 ? -17.017 2.697 31.423 1.00 32.34 245 ASN A C 1
ATOM 1999 O O . ASN A 1 245 ? -18.029 2.171 31.875 1.00 32.34 245 ASN A O 1
ATOM 2003 N N . GLY A 1 246 ? -15.804 2.334 31.855 1.00 31.17 246 GLY A N 1
ATOM 2004 C CA . GLY A 1 246 ? -15.553 1.284 32.857 1.00 31.17 246 GLY A CA 1
ATOM 2005 C C . GLY A 1 246 ? -15.046 1.806 34.205 1.00 31.17 246 GLY A C 1
ATOM 2006 O O . GLY A 1 246 ? -14.148 1.206 34.783 1.00 31.17 246 GLY A O 1
ATOM 2007 N N . GLY A 1 247 ? -15.549 2.949 34.682 1.00 27.42 247 GLY A N 1
ATOM 2008 C CA . GLY A 1 247 ? -15.040 3.610 35.893 1.00 27.42 247 GLY A CA 1
ATOM 2009 C C . GLY A 1 247 ? -16.098 4.397 36.663 1.00 27.42 247 GLY A C 1
ATOM 2010 O O . GLY A 1 247 ? -15.858 5.527 37.078 1.00 27.42 247 GLY A O 1
ATOM 2011 N N . GLY A 1 248 ? -17.297 3.835 36.817 1.00 24.44 248 GLY A N 1
ATOM 2012 C CA . GLY A 1 248 ? -18.320 4.391 37.698 1.00 24.44 248 GLY A CA 1
ATOM 2013 C C . GLY A 1 248 ? -17.980 4.125 39.165 1.00 24.44 248 GLY A C 1
ATOM 2014 O O . GLY A 1 248 ? -18.099 2.996 39.620 1.00 24.44 248 GLY A O 1
ATOM 2015 N N . LYS A 1 249 ? -17.555 5.176 39.877 1.00 34.16 249 LYS A N 1
ATOM 2016 C CA . LYS A 1 249 ? -17.673 5.395 41.333 1.00 34.16 249 LYS A CA 1
ATOM 2017 C C . LYS A 1 249 ? -17.876 4.136 42.203 1.00 34.16 249 LYS A C 1
ATOM 2019 O O . LYS A 1 249 ? -19.007 3.788 42.523 1.00 34.16 249 LYS A O 1
ATOM 2024 N N . VAL A 1 250 ? -16.790 3.576 42.732 1.00 27.67 250 VAL A N 1
ATOM 2025 C CA . VAL A 1 250 ? -16.827 2.827 44.003 1.00 27.67 250 VAL A CA 1
ATOM 2026 C C . VAL A 1 250 ? -15.658 3.288 44.867 1.00 27.67 250 VAL A C 1
ATOM 2028 O O . VAL A 1 250 ? -14.664 2.601 45.022 1.00 27.67 250 VAL A O 1
ATOM 2031 N N . PHE A 1 251 ? -15.764 4.506 45.388 1.00 28.84 251 PHE A N 1
ATOM 2032 C CA . PHE A 1 251 ? -15.079 4.920 46.615 1.00 28.84 251 PHE A CA 1
ATOM 2033 C C . PHE A 1 251 ? -15.966 5.959 47.306 1.00 28.84 251 PHE A C 1
ATOM 2035 O O . PHE A 1 251 ? -15.694 7.154 47.326 1.00 28.84 251 PHE A O 1
ATOM 2042 N N . ALA A 1 252 ? -17.108 5.486 47.799 1.00 31.50 252 ALA A N 1
ATOM 2043 C CA . ALA A 1 252 ? -17.930 6.174 48.786 1.00 31.50 252 ALA A CA 1
ATOM 2044 C C . ALA A 1 252 ? -18.759 5.106 49.508 1.00 31.50 252 ALA A C 1
ATOM 2046 O O . ALA A 1 252 ? -19.745 4.609 48.973 1.00 31.50 252 ALA A O 1
ATOM 2047 N N . GLY A 1 253 ? -18.304 4.699 50.691 1.00 26.47 253 GLY A N 1
ATOM 2048 C CA . GLY A 1 253 ? -18.945 3.641 51.468 1.00 26.47 253 GLY A CA 1
ATOM 2049 C C . GLY A 1 253 ? -18.138 3.272 52.702 1.00 26.47 253 GLY A C 1
ATOM 2050 O O . GLY A 1 253 ? -17.635 2.162 52.816 1.00 26.47 253 GLY A O 1
ATOM 2051 N N . LYS A 1 254 ? -17.974 4.244 53.599 1.00 29.67 254 LYS A N 1
ATOM 2052 C CA . LYS A 1 254 ? -17.535 4.037 54.981 1.00 29.67 254 LYS A CA 1
ATOM 2053 C C . LYS A 1 254 ? -18.529 3.093 55.679 1.00 29.67 254 LYS A C 1
ATOM 2055 O O . LYS A 1 254 ? -19.726 3.354 55.626 1.00 29.67 254 LYS A O 1
ATOM 2060 N N . GLY A 1 255 ? -18.006 2.089 56.384 1.00 31.83 255 GLY A N 1
ATOM 2061 C CA . GLY A 1 255 ? -18.672 1.406 57.498 1.00 31.83 255 GLY A CA 1
ATOM 2062 C C . GLY A 1 255 ? -19.640 0.280 57.131 1.00 31.83 255 GLY A C 1
ATOM 2063 O O . GLY A 1 255 ? -20.727 0.539 56.626 1.00 31.83 255 GLY A O 1
ATOM 2064 N N . LYS A 1 256 ? -19.255 -0.955 57.475 1.00 31.61 256 LYS A N 1
ATOM 2065 C CA . LYS A 1 256 ? -20.115 -2.001 58.062 1.00 31.61 256 LYS A CA 1
ATOM 2066 C C . LYS A 1 256 ? -19.241 -3.204 58.435 1.00 31.61 256 LYS A C 1
ATOM 2068 O O . LYS A 1 256 ? -19.012 -4.103 57.632 1.00 31.61 256 LYS A O 1
ATOM 2073 N N . GLU A 1 257 ? -18.712 -3.170 59.653 1.00 32.91 257 GLU A N 1
ATOM 2074 C CA . GLU A 1 257 ? -18.260 -4.372 60.354 1.00 32.91 257 GLU A CA 1
ATOM 2075 C C . GLU A 1 257 ? -19.497 -5.128 60.856 1.00 32.91 257 GLU A C 1
ATOM 2077 O O . GLU A 1 257 ? -20.416 -4.516 61.400 1.00 32.91 257 GLU A O 1
ATOM 2082 N N . GLY A 1 258 ? -19.520 -6.446 60.643 1.00 42.28 258 GLY A N 1
ATOM 2083 C CA . GLY A 1 258 ? -20.534 -7.359 61.175 1.00 42.28 258 GLY A CA 1
ATOM 2084 C C . GLY A 1 258 ? -21.376 -8.058 60.105 1.00 42.28 258 GLY A C 1
ATOM 2085 O O . GLY A 1 258 ? -22.504 -7.651 59.862 1.00 42.28 258 GLY A O 1
ATOM 2086 N N . LEU A 1 259 ? -20.847 -9.128 59.496 1.00 37.56 259 LEU A N 1
ATOM 2087 C CA . LEU A 1 259 ? -21.611 -10.135 58.737 1.00 37.56 259 LEU A CA 1
ATOM 2088 C C . LEU A 1 259 ? -20.951 -11.519 58.923 1.00 37.56 259 LEU A C 1
ATOM 2090 O O . LEU A 1 259 ? -19.729 -11.640 58.829 1.00 37.56 259 LEU A O 1
ATOM 2094 N N . SER A 1 260 ? -21.773 -12.530 59.232 1.00 48.22 260 SER A N 1
ATOM 2095 C CA . SER A 1 260 ? -21.397 -13.913 59.591 1.00 48.22 260 SER A CA 1
ATOM 2096 C C . SER A 1 260 ? -20.740 -14.688 58.432 1.00 48.22 260 SER A C 1
ATOM 2098 O O . SER A 1 260 ? -20.979 -14.391 57.259 1.00 48.22 260 SER A O 1
ATOM 2100 N N . SER A 1 261 ? -19.920 -15.700 58.755 1.00 45.53 261 SER A N 1
ATOM 2101 C CA . SER A 1 261 ? -19.101 -16.477 57.804 1.00 45.53 261 SER A CA 1
ATOM 2102 C C . SER A 1 261 ? -19.909 -17.219 56.730 1.00 45.53 261 SER A C 1
ATOM 2104 O O . SER A 1 261 ? -19.387 -17.441 55.637 1.00 45.53 261 SER A O 1
ATOM 2106 N N . GLU A 1 262 ? -21.182 -17.527 56.985 1.00 43.69 262 GLU A N 1
ATOM 2107 C CA . GLU A 1 262 ? -22.061 -18.230 56.039 1.00 43.69 262 GLU A CA 1
ATOM 2108 C C . GLU A 1 262 ? -22.551 -17.325 54.893 1.00 43.69 262 GLU A C 1
ATOM 2110 O O . GLU A 1 262 ? -22.539 -17.738 53.732 1.00 43.69 262 GLU A O 1
ATOM 2115 N N . GLN A 1 263 ? -22.846 -16.045 55.159 1.00 38.75 263 GLN A N 1
ATOM 2116 C CA . GLN A 1 263 ? -23.251 -15.089 54.111 1.00 38.75 263 GLN A CA 1
ATOM 2117 C C . GLN A 1 263 ? -22.108 -14.767 53.137 1.00 38.75 263 GLN A C 1
ATOM 2119 O O . GLN A 1 263 ? -22.341 -14.505 51.956 1.00 38.75 263 GLN A O 1
ATOM 2124 N N . ARG A 1 264 ? -20.854 -14.877 53.592 1.00 41.44 264 ARG A N 1
ATOM 2125 C CA . ARG A 1 264 ? -19.659 -14.665 52.760 1.00 41.44 264 ARG A CA 1
ATOM 2126 C C . ARG A 1 264 ? -19.480 -15.753 51.695 1.00 41.44 264 ARG A C 1
ATOM 2128 O O . ARG A 1 264 ? -18.922 -15.490 50.631 1.00 41.44 264 ARG A O 1
ATOM 2135 N N . GLN A 1 265 ? -19.945 -16.970 51.971 1.00 38.09 265 GLN A N 1
ATOM 2136 C CA . GLN A 1 265 ? -19.794 -18.122 51.079 1.00 38.09 265 GLN A CA 1
ATOM 2137 C C . GLN A 1 265 ? -20.903 -18.175 50.017 1.00 38.09 265 GLN A C 1
ATOM 2139 O O . GLN A 1 265 ? -20.662 -18.579 48.875 1.00 38.09 265 GLN A O 1
ATOM 2144 N N . GLU A 1 266 ? -22.096 -17.694 50.364 1.00 41.09 266 GLU A N 1
ATOM 2145 C CA . GLU A 1 266 ? -23.234 -17.577 49.451 1.00 41.09 266 GLU A CA 1
ATOM 2146 C C . GLU A 1 266 ? -23.083 -16.377 48.494 1.00 41.09 266 GLU A C 1
ATOM 2148 O O . GLU A 1 266 ? -23.339 -16.497 47.291 1.00 41.09 266 GLU A O 1
ATOM 2153 N N . GLU A 1 267 ? -22.535 -15.252 48.972 1.00 40.50 267 GLU A N 1
ATOM 2154 C CA . GLU A 1 267 ? -22.138 -14.125 48.116 1.00 40.50 267 GLU A CA 1
ATOM 2155 C C . GLU A 1 267 ? -20.977 -14.484 47.177 1.00 40.50 267 GLU A C 1
ATOM 2157 O O . GLU A 1 267 ? -20.990 -14.073 46.015 1.00 40.50 267 GLU A O 1
ATOM 2162 N N . ALA A 1 268 ? -20.016 -15.305 47.619 1.00 42.25 268 ALA A N 1
ATOM 2163 C CA . ALA A 1 268 ? -18.922 -15.779 46.770 1.00 42.25 268 ALA A CA 1
ATOM 2164 C C . ALA A 1 268 ? -19.418 -16.699 45.638 1.00 42.25 268 ALA A C 1
ATOM 2166 O O . ALA A 1 268 ? -19.005 -16.534 44.489 1.00 42.25 268 ALA A O 1
ATOM 2167 N N . LYS A 1 269 ? -20.360 -17.616 45.910 1.00 40.03 269 LYS A N 1
ATOM 2168 C CA . LYS A 1 269 ? -20.979 -18.459 44.866 1.00 40.03 269 LYS A CA 1
ATOM 2169 C C . LYS A 1 269 ? -21.814 -17.638 43.877 1.00 40.03 269 LYS A C 1
ATOM 2171 O O . LYS A 1 269 ? -21.711 -17.850 42.668 1.00 40.03 269 LYS A O 1
ATOM 2176 N N . ASN A 1 270 ? -22.567 -16.648 44.361 1.00 38.00 270 ASN A N 1
ATOM 2177 C CA . ASN A 1 270 ? -23.349 -15.752 43.505 1.00 38.00 270 ASN A CA 1
ATOM 2178 C C . ASN A 1 270 ? -22.478 -14.775 42.693 1.00 38.00 270 ASN A C 1
ATOM 2180 O O . ASN A 1 270 ? -22.848 -14.418 41.573 1.00 38.00 270 ASN A O 1
ATOM 2184 N N . GLN A 1 271 ? -21.306 -14.377 43.199 1.00 41.12 271 GLN A N 1
ATOM 2185 C CA . GLN A 1 271 ? -20.322 -13.586 42.449 1.00 41.12 271 GLN A CA 1
ATOM 2186 C C . GLN A 1 271 ? -19.590 -14.409 41.382 1.00 41.12 271 GLN A C 1
ATOM 2188 O O . GLN A 1 271 ? -19.367 -13.893 40.289 1.00 41.12 271 GLN A O 1
ATOM 2193 N N . VAL A 1 272 ? -19.280 -15.684 41.642 1.00 35.78 272 VAL A N 1
ATOM 2194 C CA . VAL A 1 272 ? -18.662 -16.594 40.656 1.00 35.78 272 VAL A CA 1
ATOM 2195 C C . VAL A 1 272 ? -19.640 -16.954 39.526 1.00 35.78 272 VAL A C 1
ATOM 2197 O O . VAL A 1 272 ? -19.245 -17.001 38.364 1.00 35.78 272 VAL A O 1
ATOM 2200 N N . GLY A 1 273 ? -20.934 -17.117 39.826 1.00 30.25 273 GLY A N 1
ATOM 2201 C CA . GLY A 1 273 ? -21.979 -17.290 38.804 1.00 30.25 273 GLY A CA 1
ATOM 2202 C C . GLY A 1 273 ? -22.282 -16.014 38.001 1.00 30.25 273 GLY A C 1
ATOM 2203 O O . GLY A 1 273 ? -22.575 -16.076 36.806 1.00 30.25 273 GLY A O 1
ATOM 2204 N N . LYS A 1 274 ? -22.169 -14.831 38.623 1.00 30.09 274 LYS A N 1
ATOM 2205 C CA . LYS A 1 274 ? -22.279 -13.541 37.917 1.00 30.09 274 LYS A CA 1
ATOM 2206 C C . LYS A 1 274 ? -21.049 -13.228 37.073 1.00 30.09 274 LYS A C 1
ATOM 2208 O O . LYS A 1 274 ? -21.218 -12.636 36.013 1.00 30.09 274 LYS A O 1
ATOM 2213 N N . SER A 1 275 ? -19.843 -13.602 37.500 1.00 31.61 275 SER A N 1
ATOM 2214 C CA . SER A 1 275 ? -18.616 -13.343 36.738 1.00 31.61 275 SER A CA 1
ATOM 2215 C C . SER A 1 275 ? -18.520 -14.226 35.493 1.00 31.61 275 SER A C 1
ATOM 2217 O O . SER A 1 275 ? -18.109 -13.731 34.445 1.00 31.61 275 SER A O 1
ATOM 2219 N N . SER A 1 276 ? -18.997 -15.475 35.552 1.00 30.08 276 SER A N 1
ATOM 2220 C CA . SER A 1 276 ? -19.054 -16.372 34.389 1.00 30.08 276 SER A CA 1
ATOM 2221 C C . SER A 1 276 ? -20.097 -15.934 33.350 1.00 30.08 276 SER A C 1
ATOM 2223 O O . SER A 1 276 ? -19.799 -15.927 32.159 1.00 30.08 276 SER A O 1
ATOM 2225 N N . MET A 1 277 ? -21.274 -15.454 33.774 1.00 27.25 277 MET A N 1
ATOM 2226 C CA . MET A 1 277 ? -22.300 -14.904 32.866 1.00 27.25 277 MET A CA 1
ATOM 2227 C C . MET A 1 277 ? -22.027 -13.458 32.394 1.00 27.25 277 MET A C 1
ATOM 2229 O O . MET A 1 277 ? -22.530 -13.038 31.345 1.00 27.25 277 MET A O 1
ATOM 2233 N N . ALA A 1 278 ? -21.228 -12.682 33.138 1.00 28.70 278 ALA A N 1
ATOM 2234 C CA . ALA A 1 278 ? -20.777 -11.340 32.746 1.00 28.70 278 ALA A CA 1
ATOM 2235 C C . ALA A 1 278 ? -19.555 -11.364 31.810 1.00 28.70 278 ALA A C 1
ATOM 2237 O O . ALA A 1 278 ? -19.391 -10.440 31.005 1.00 28.70 278 ALA A O 1
ATOM 2238 N N . ALA A 1 279 ? -18.737 -12.422 31.867 1.00 27.83 279 ALA A N 1
ATOM 2239 C CA . ALA A 1 279 ? -17.615 -12.636 30.954 1.00 27.83 279 ALA A CA 1
ATOM 2240 C C . ALA A 1 279 ? -18.073 -12.867 29.503 1.00 27.83 279 ALA A C 1
ATOM 2242 O O . ALA A 1 279 ? -17.374 -12.481 28.570 1.00 27.83 279 ALA A O 1
ATOM 2243 N N . GLU A 1 280 ? -19.277 -13.409 29.299 1.00 28.58 280 GLU A N 1
ATOM 2244 C CA . GLU A 1 280 ? -19.831 -13.645 27.959 1.00 28.58 280 GLU A CA 1
ATOM 2245 C C . GLU A 1 280 ? -20.550 -12.418 27.361 1.00 28.58 280 GLU A C 1
ATOM 2247 O O . GLU A 1 280 ? -20.803 -12.369 26.160 1.00 28.58 280 GLU A O 1
ATOM 2252 N N . ASN A 1 281 ? -20.858 -11.394 28.170 1.00 28.66 281 ASN A N 1
ATOM 2253 C CA . ASN A 1 281 ? -21.762 -10.302 27.780 1.00 28.66 281 ASN A CA 1
ATOM 2254 C C . ASN A 1 281 ? -21.184 -8.877 27.895 1.00 28.66 281 ASN A C 1
ATOM 2256 O O . ASN A 1 281 ? -21.946 -7.920 27.771 1.00 28.66 281 ASN A O 1
ATOM 2260 N N . SER A 1 282 ? -19.875 -8.688 28.104 1.00 32.38 282 SER A N 1
ATOM 2261 C CA . SER A 1 282 ? -19.310 -7.336 28.309 1.00 32.38 282 SER A CA 1
ATOM 2262 C C . SER A 1 282 ? -18.021 -7.009 27.545 1.00 32.38 282 SER A C 1
ATOM 2264 O O . SER A 1 282 ? -17.285 -6.102 27.930 1.00 32.38 282 SER A O 1
ATOM 2266 N N . VAL A 1 283 ? -17.743 -7.667 26.413 1.00 37.72 283 VAL A N 1
ATOM 2267 C CA . VAL A 1 283 ? -16.631 -7.226 25.555 1.00 37.72 283 VAL A CA 1
ATOM 2268 C C . VAL A 1 283 ? -17.093 -6.050 24.692 1.00 37.72 283 VAL A C 1
ATOM 2270 O O . VAL A 1 283 ? -17.519 -6.229 23.551 1.00 37.72 283 VAL A O 1
ATOM 2273 N N . GLU A 1 284 ? -17.001 -4.824 25.215 1.00 46.16 284 GLU A N 1
ATOM 2274 C CA . GLU A 1 284 ? -17.017 -3.617 24.379 1.00 46.16 284 GLU A CA 1
ATOM 2275 C C . GLU A 1 284 ? -15.748 -3.596 23.506 1.00 46.16 284 GLU A C 1
ATOM 2277 O O . GLU A 1 284 ? -14.764 -2.899 23.759 1.00 46.16 284 GLU A O 1
ATOM 2282 N N . THR A 1 285 ? -15.725 -4.435 22.469 1.00 62.28 285 THR A N 1
ATOM 2283 C CA . THR A 1 285 ? -14.665 -4.424 21.465 1.00 62.28 285 THR A CA 1
ATOM 2284 C C . THR A 1 285 ? -14.770 -3.142 20.653 1.00 62.28 285 THR A C 1
ATOM 2286 O O . THR A 1 285 ? -15.830 -2.826 20.114 1.00 62.28 285 THR A O 1
ATOM 2289 N N . PHE A 1 286 ? -13.650 -2.435 20.509 1.00 87.50 286 PHE A N 1
ATOM 2290 C CA . PHE A 1 286 ? -13.514 -1.299 19.603 1.00 87.50 286 PHE A CA 1
ATOM 2291 C C . PHE A 1 286 ? -14.091 -1.627 18.211 1.00 87.50 286 PHE A C 1
ATOM 2293 O O . PHE A 1 286 ? -13.593 -2.510 17.508 1.00 87.50 286 PHE A O 1
ATOM 2300 N N . TYR A 1 287 ? -15.153 -0.910 17.822 1.00 86.56 287 TYR A N 1
ATOM 2301 C CA . TYR A 1 287 ? -15.982 -1.244 16.658 1.00 86.56 287 TYR A CA 1
ATOM 2302 C C . TYR A 1 287 ? -15.194 -1.310 15.344 1.00 86.56 287 TYR A C 1
ATOM 2304 O O . TYR A 1 287 ? -15.455 -2.199 14.532 1.00 86.56 287 TYR A O 1
ATOM 2312 N N . PHE A 1 288 ? -14.192 -0.448 15.141 1.00 91.38 288 PHE A N 1
ATOM 2313 C CA . PHE A 1 288 ? -13.400 -0.477 13.909 1.00 91.38 288 PHE A CA 1
ATOM 2314 C C . PHE A 1 288 ? -12.418 -1.649 13.818 1.00 91.38 288 PHE A C 1
ATOM 2316 O O . PHE A 1 288 ? -12.072 -2.036 12.709 1.00 91.38 288 PHE A O 1
ATOM 2323 N N . GLY A 1 289 ? -12.036 -2.277 14.935 1.00 93.56 289 GLY A N 1
ATOM 2324 C CA . GLY A 1 289 ? -10.967 -3.283 14.936 1.00 93.56 289 GLY A CA 1
ATOM 2325 C C . GLY A 1 289 ? -9.580 -2.687 14.653 1.00 93.56 289 GLY A C 1
ATOM 2326 O O . GLY A 1 289 ? -9.451 -1.489 14.425 1.00 93.56 289 GLY A O 1
ATOM 2327 N N . LEU A 1 290 ? -8.534 -3.512 14.696 1.00 96.25 290 LEU A N 1
ATOM 2328 C CA . LEU A 1 290 ? -7.143 -3.096 14.475 1.00 96.25 290 LEU A CA 1
ATOM 2329 C C . LEU A 1 290 ? -6.729 -3.106 13.001 1.00 96.25 290 LEU A C 1
ATOM 2331 O O . LEU A 1 290 ? -5.856 -2.328 12.622 1.00 96.2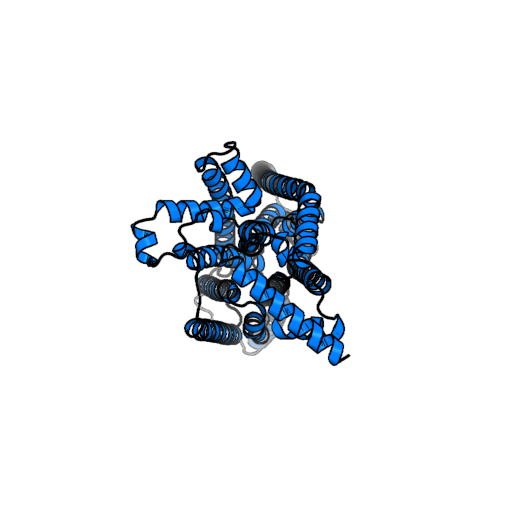5 290 LEU A O 1
ATOM 2335 N N . LEU A 1 291 ? -7.343 -3.959 12.171 1.00 97.50 291 LEU A N 1
ATOM 2336 C CA . LEU A 1 291 ? -6.925 -4.147 10.775 1.00 97.50 291 LEU A CA 1
ATOM 2337 C C . LEU A 1 291 ? -6.931 -2.837 9.965 1.00 97.50 291 LEU A C 1
ATOM 2339 O O . LEU A 1 291 ? -5.918 -2.554 9.325 1.00 97.50 291 LEU A O 1
ATOM 2343 N N . PRO A 1 292 ? -7.982 -1.990 10.003 1.00 97.44 292 PRO A N 1
ATOM 2344 C CA . PRO A 1 292 ? -7.960 -0.734 9.256 1.00 97.44 292 PRO A CA 1
ATOM 2345 C C . PRO A 1 292 ? -6.859 0.220 9.733 1.00 97.44 292 PRO A C 1
ATOM 2347 O O . PRO A 1 292 ? -6.221 0.869 8.912 1.00 97.44 292 PRO A O 1
ATOM 2350 N N . GLY A 1 293 ? -6.586 0.266 11.041 1.00 97.38 293 GLY A N 1
ATOM 2351 C CA . GLY A 1 293 ? -5.509 1.084 11.603 1.00 97.38 293 GLY A CA 1
ATOM 2352 C C . GLY A 1 293 ? -4.118 0.606 11.187 1.00 97.38 293 GLY A C 1
ATOM 2353 O O . GLY A 1 293 ? -3.271 1.423 10.838 1.00 97.38 293 GLY A O 1
ATOM 2354 N N . LEU A 1 294 ? -3.891 -0.711 11.162 1.00 97.69 294 LEU A N 1
ATOM 2355 C CA . LEU A 1 294 ? -2.647 -1.305 10.663 1.00 97.69 294 LEU A CA 1
ATOM 2356 C C . LEU A 1 294 ? -2.417 -1.001 9.179 1.00 97.69 294 LEU A C 1
ATOM 2358 O O . LEU A 1 294 ? -1.297 -0.684 8.796 1.00 97.69 294 LEU A O 1
ATOM 2362 N N . LEU A 1 295 ? -3.470 -1.042 8.358 1.00 97.75 295 LEU A N 1
ATOM 2363 C CA . LEU A 1 295 ? -3.397 -0.684 6.940 1.00 97.75 295 LEU A CA 1
ATOM 2364 C C . LEU A 1 295 ? -3.021 0.791 6.720 1.00 97.75 295 LEU A C 1
ATOM 2366 O O . LEU A 1 295 ? -2.206 1.080 5.839 1.00 97.75 295 LEU A O 1
ATOM 2370 N N . LEU A 1 296 ? -3.570 1.705 7.535 1.00 97.38 296 LEU A N 1
ATOM 2371 C CA . LEU A 1 296 ? -3.180 3.119 7.531 1.00 97.38 296 LEU A CA 1
ATOM 2372 C C . LEU A 1 296 ? -1.695 3.271 7.895 1.00 97.38 296 LEU A C 1
ATOM 2374 O O . LEU A 1 296 ? -0.921 3.804 7.102 1.00 97.38 296 LEU A O 1
ATOM 2378 N N . LEU A 1 297 ? -1.277 2.730 9.047 1.00 97.06 297 LEU A N 1
ATOM 2379 C CA . LEU A 1 297 ? 0.118 2.785 9.504 1.00 97.06 297 LEU A CA 1
ATOM 2380 C C . LEU A 1 297 ? 1.084 2.218 8.456 1.00 97.06 297 LEU A C 1
ATOM 2382 O O . LEU A 1 297 ? 2.099 2.847 8.163 1.00 97.06 297 LEU A O 1
ATOM 2386 N N . HIS A 1 298 ? 0.722 1.087 7.844 1.00 96.75 298 HIS A N 1
ATOM 2387 C CA . HIS A 1 298 ? 1.511 0.457 6.792 1.00 96.75 298 HIS A CA 1
ATOM 2388 C C . HIS A 1 298 ? 1.648 1.365 5.579 1.00 96.75 298 HIS A C 1
ATOM 2390 O O . HIS A 1 298 ? 2.757 1.561 5.098 1.00 96.75 298 HIS A O 1
ATOM 2396 N N . GLY A 1 299 ? 0.554 1.974 5.117 1.00 94.69 299 GLY A N 1
ATOM 2397 C CA . GLY A 1 299 ? 0.607 2.862 3.959 1.00 94.69 299 GLY A CA 1
ATOM 2398 C C . GLY A 1 299 ? 1.445 4.116 4.216 1.00 94.69 299 GLY A C 1
ATOM 2399 O O . GLY A 1 299 ? 2.238 4.505 3.360 1.00 94.69 299 GLY A O 1
ATOM 2400 N N . LEU A 1 300 ? 1.360 4.708 5.413 1.00 94.50 300 LEU A N 1
ATOM 2401 C CA . LEU A 1 300 ? 2.227 5.827 5.797 1.00 94.50 300 LEU A CA 1
ATOM 2402 C C . LEU A 1 300 ? 3.704 5.417 5.842 1.00 94.50 300 LEU A C 1
ATOM 2404 O O . LEU A 1 300 ? 4.558 6.123 5.304 1.00 94.50 300 LEU A O 1
ATOM 2408 N N . ALA A 1 301 ? 4.004 4.269 6.455 1.00 95.25 301 ALA A N 1
ATOM 2409 C CA . ALA A 1 301 ? 5.360 3.739 6.510 1.00 95.25 301 ALA A CA 1
ATOM 2410 C C . ALA A 1 301 ? 5.896 3.413 5.106 1.00 95.25 301 ALA A C 1
ATOM 2412 O O . ALA A 1 301 ? 7.068 3.650 4.831 1.00 95.25 301 ALA A O 1
ATOM 2413 N N . SER A 1 302 ? 5.039 2.947 4.194 1.00 94.19 302 SER A N 1
ATOM 2414 C CA . SER A 1 302 ? 5.370 2.744 2.784 1.00 94.19 302 SER A CA 1
ATOM 2415 C C . SER A 1 302 ? 5.690 4.049 2.052 1.00 94.19 302 SER A C 1
ATOM 2417 O O . SER A 1 302 ? 6.701 4.104 1.359 1.00 94.19 302 SER A O 1
ATOM 2419 N N . HIS A 1 303 ? 4.912 5.123 2.234 1.00 93.38 303 HIS A N 1
ATOM 2420 C CA . HIS A 1 303 ? 5.259 6.438 1.671 1.00 93.38 303 HIS A CA 1
ATOM 2421 C C . HIS A 1 303 ? 6.625 6.931 2.162 1.00 93.38 303 HIS A C 1
ATOM 2423 O O . HIS A 1 303 ? 7.443 7.386 1.359 1.00 93.38 303 HIS A O 1
ATOM 2429 N N . ALA A 1 304 ? 6.904 6.785 3.460 1.00 93.19 304 ALA A N 1
ATOM 2430 C CA . ALA A 1 304 ? 8.208 7.124 4.019 1.00 93.19 304 ALA A CA 1
ATOM 2431 C C . ALA A 1 304 ? 9.328 6.250 3.428 1.00 93.19 304 ALA A C 1
ATOM 2433 O O . ALA A 1 304 ? 10.373 6.770 3.048 1.00 93.19 304 ALA A O 1
ATOM 2434 N N . LEU A 1 305 ? 9.102 4.940 3.293 1.00 91.94 305 LEU A N 1
ATOM 2435 C CA . LEU A 1 305 ? 10.073 4.002 2.730 1.00 91.94 305 LEU A CA 1
ATOM 2436 C C . LEU A 1 305 ? 10.411 4.329 1.268 1.00 91.94 305 LEU A C 1
ATOM 2438 O O . LEU A 1 305 ? 11.584 4.329 0.892 1.00 91.94 305 LEU A O 1
ATOM 2442 N N . VAL A 1 306 ? 9.410 4.642 0.440 1.00 92.12 306 VAL A N 1
ATOM 2443 C CA . VAL A 1 306 ? 9.648 5.020 -0.962 1.00 92.12 306 VAL A CA 1
ATOM 2444 C C . VAL A 1 306 ? 10.441 6.322 -1.044 1.00 92.12 306 VAL A C 1
ATOM 2446 O O . VAL A 1 30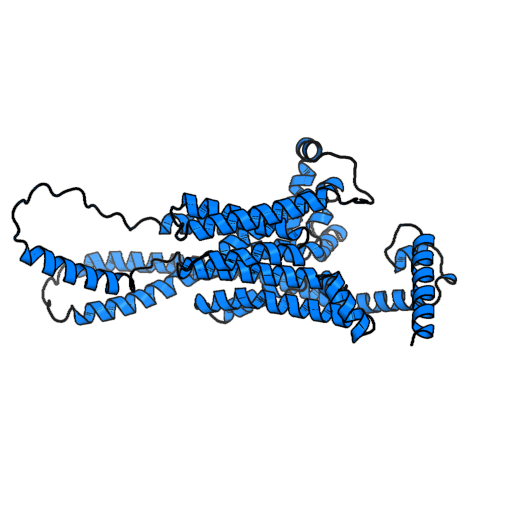6 ? 11.396 6.400 -1.812 1.00 92.12 306 VAL A O 1
ATOM 2449 N N . PHE A 1 307 ? 10.127 7.316 -0.213 1.00 92.88 307 PHE A N 1
ATOM 2450 C CA . PHE A 1 307 ? 10.919 8.545 -0.156 1.00 92.88 307 PHE A CA 1
ATOM 2451 C C . PHE A 1 307 ? 12.370 8.274 0.274 1.00 92.88 307 PHE A C 1
ATOM 2453 O O . PHE A 1 307 ? 13.303 8.665 -0.425 1.00 92.88 307 PHE A O 1
ATOM 2460 N N . LEU A 1 308 ? 12.578 7.532 1.367 1.00 90.12 308 LEU A N 1
ATOM 2461 C CA . LEU A 1 308 ? 13.911 7.219 1.900 1.00 90.12 308 LEU A CA 1
ATOM 2462 C C . LEU A 1 308 ? 14.781 6.406 0.933 1.00 90.12 308 LEU A C 1
ATOM 2464 O O . LEU A 1 308 ? 16.002 6.484 0.999 1.00 90.12 308 LEU A O 1
ATOM 2468 N N . THR A 1 309 ? 14.170 5.649 0.023 1.00 87.62 309 THR A N 1
ATOM 2469 C CA . THR A 1 309 ? 14.899 4.865 -0.985 1.00 87.62 309 THR A CA 1
ATOM 2470 C C . THR A 1 309 ? 15.099 5.607 -2.306 1.00 87.62 309 THR A C 1
ATOM 2472 O O . THR A 1 309 ? 15.910 5.173 -3.124 1.00 87.62 309 THR A O 1
ATOM 2475 N N . ARG A 1 310 ? 14.374 6.711 -2.548 1.00 90.69 310 ARG A N 1
ATOM 2476 C CA . ARG A 1 310 ? 14.364 7.406 -3.848 1.00 90.69 310 ARG A CA 1
ATOM 2477 C C . ARG A 1 310 ? 14.754 8.876 -3.817 1.00 90.69 310 ARG A C 1
ATOM 2479 O O . ARG A 1 310 ? 14.960 9.440 -4.889 1.00 90.69 310 ARG A O 1
ATOM 2486 N N . TYR A 1 311 ? 14.928 9.478 -2.641 1.00 90.94 311 TYR A N 1
ATOM 2487 C CA . TYR A 1 311 ? 15.338 10.880 -2.535 1.00 90.94 311 TYR A CA 1
ATOM 2488 C C . TYR A 1 311 ? 16.662 11.159 -3.267 1.00 90.94 311 TYR A C 1
ATOM 2490 O O . TYR A 1 311 ? 16.803 12.218 -3.865 1.00 90.94 311 TYR A O 1
ATOM 2498 N N . MET A 1 312 ? 17.590 10.192 -3.280 1.00 88.00 312 MET A N 1
ATOM 2499 C CA . MET A 1 312 ? 18.922 10.325 -3.891 1.00 88.00 312 MET A CA 1
ATOM 2500 C C . MET A 1 312 ? 18.888 10.538 -5.409 1.00 88.00 312 MET A C 1
ATOM 2502 O O . MET A 1 312 ? 19.898 10.905 -5.988 1.00 88.00 312 MET A O 1
ATOM 2506 N N . PHE A 1 313 ? 17.756 10.298 -6.075 1.00 88.50 313 PHE A N 1
ATOM 2507 C CA . PHE A 1 313 ? 17.649 10.483 -7.523 1.00 88.50 313 PHE A CA 1
ATOM 2508 C C . PHE A 1 313 ? 17.081 11.844 -7.936 1.00 88.50 313 PHE A C 1
ATOM 2510 O O . PHE A 1 313 ? 17.001 12.099 -9.132 1.00 88.50 313 PHE A O 1
ATOM 2517 N N . LEU A 1 314 ? 16.563 12.644 -6.992 1.00 87.69 314 LEU A N 1
ATOM 2518 C CA . LEU A 1 314 ? 15.900 13.940 -7.234 1.00 87.69 314 LEU A CA 1
ATOM 2519 C C . LEU A 1 314 ? 14.861 13.969 -8.383 1.00 87.69 314 LEU A C 1
ATOM 2521 O O . LEU A 1 314 ? 14.509 15.025 -8.905 1.00 87.69 314 LEU A O 1
ATOM 2525 N N . LYS A 1 315 ? 14.292 12.814 -8.748 1.00 88.62 315 LYS A N 1
ATOM 2526 C CA . LYS A 1 315 ? 13.253 12.684 -9.780 1.00 88.62 315 LYS A CA 1
ATOM 2527 C C . LYS A 1 315 ? 11.883 12.517 -9.136 1.00 88.62 315 LYS A C 1
ATOM 2529 O O . LYS A 1 315 ? 11.595 11.499 -8.508 1.00 88.62 315 LYS A O 1
ATOM 2534 N N . GLU A 1 316 ? 11.025 13.519 -9.319 1.00 87.69 316 GLU A N 1
ATOM 2535 C CA . GLU A 1 316 ? 9.670 13.567 -8.749 1.00 87.69 316 GLU A CA 1
ATOM 2536 C C . GLU A 1 316 ? 8.787 12.408 -9.248 1.00 87.69 316 GLU A C 1
ATOM 2538 O O . GLU A 1 316 ? 7.951 11.905 -8.501 1.00 87.69 316 GLU A O 1
ATOM 2543 N N . SER A 1 317 ? 9.003 11.937 -10.483 1.00 84.56 317 SER A N 1
ATOM 2544 C CA . SER A 1 317 ? 8.223 10.849 -11.091 1.00 84.56 317 SER A CA 1
ATOM 2545 C C . SER A 1 317 ? 8.384 9.506 -10.382 1.00 84.56 317 SER A C 1
ATOM 2547 O O . SER A 1 317 ? 7.466 8.687 -10.409 1.00 84.56 317 SER A O 1
ATOM 2549 N N . TYR A 1 318 ? 9.491 9.288 -9.656 1.00 87.62 318 TYR A N 1
ATOM 2550 C CA . TYR A 1 318 ? 9.642 8.097 -8.816 1.00 87.62 318 TYR A CA 1
ATOM 2551 C C . TYR A 1 318 ? 8.549 7.990 -7.754 1.00 87.62 318 TYR A C 1
ATOM 2553 O O . TYR A 1 318 ? 8.226 6.880 -7.339 1.00 87.62 318 TYR A O 1
ATOM 2561 N N . ALA A 1 319 ? 7.962 9.108 -7.328 1.00 87.06 319 ALA A N 1
ATOM 2562 C CA . ALA A 1 319 ? 6.950 9.106 -6.288 1.00 87.06 319 ALA A CA 1
ATOM 2563 C C . ALA A 1 319 ? 5.678 8.352 -6.679 1.00 87.06 319 ALA A C 1
ATOM 2565 O O . ALA A 1 319 ? 5.061 7.770 -5.795 1.00 87.06 319 ALA A O 1
ATOM 2566 N N . PHE A 1 320 ? 5.289 8.357 -7.959 1.00 84.38 320 PHE A N 1
ATOM 2567 C CA . PHE A 1 320 ? 3.999 7.836 -8.429 1.00 84.38 320 PHE A CA 1
ATOM 2568 C C . PHE A 1 320 ? 4.102 6.610 -9.339 1.00 84.38 320 PHE A C 1
ATOM 2570 O O . PHE A 1 320 ? 3.109 6.221 -9.946 1.00 84.38 320 PHE A O 1
ATOM 2577 N N . GLN A 1 321 ? 5.271 5.983 -9.451 1.00 84.56 321 GLN A N 1
ATOM 2578 C CA . GLN A 1 321 ? 5.415 4.794 -10.290 1.00 84.56 321 GLN A CA 1
ATOM 2579 C C . GLN A 1 321 ? 4.490 3.656 -9.852 1.00 84.56 321 GLN A C 1
ATOM 2581 O O . GLN A 1 321 ? 4.327 3.374 -8.662 1.00 84.56 321 GLN A O 1
ATOM 2586 N N . SER A 1 322 ? 3.957 2.948 -10.843 1.00 74.50 322 SER A N 1
ATOM 2587 C CA . SER A 1 322 ? 3.064 1.792 -10.691 1.00 74.50 322 SER A CA 1
ATOM 2588 C C . SER A 1 322 ? 3.632 0.707 -9.759 1.00 74.50 322 SER A C 1
ATOM 2590 O O . SER A 1 322 ? 2.890 0.097 -8.990 1.00 74.50 322 SER A O 1
ATOM 2592 N N . ARG A 1 323 ? 4.961 0.518 -9.722 1.00 80.69 323 ARG A N 1
ATOM 2593 C CA . ARG A 1 323 ? 5.638 -0.431 -8.814 1.00 80.69 323 ARG A CA 1
ATOM 2594 C C . ARG A 1 323 ? 5.436 -0.150 -7.322 1.00 80.69 323 ARG A C 1
ATOM 2596 O O . ARG A 1 323 ? 5.605 -1.047 -6.500 1.00 80.69 323 ARG A O 1
ATOM 2603 N N . TYR A 1 324 ? 5.071 1.079 -6.959 1.00 85.50 324 TYR A N 1
ATOM 2604 C CA . TYR A 1 324 ? 4.735 1.449 -5.582 1.00 85.50 324 TYR A CA 1
ATOM 2605 C C . TYR A 1 324 ? 3.231 1.493 -5.330 1.00 85.50 324 TYR A C 1
ATOM 2607 O O . TYR A 1 324 ? 2.824 1.592 -4.172 1.00 85.50 324 TYR A O 1
ATOM 2615 N N . ALA A 1 325 ? 2.402 1.357 -6.372 1.00 84.12 325 ALA A N 1
ATOM 2616 C CA . ALA A 1 325 ? 0.950 1.429 -6.250 1.00 84.12 325 ALA A CA 1
ATOM 2617 C C . ALA A 1 325 ? 0.430 0.427 -5.213 1.00 84.12 325 ALA A C 1
ATOM 2619 O O . ALA A 1 325 ? -0.374 0.793 -4.361 1.00 84.12 325 ALA A O 1
ATOM 2620 N N . LEU A 1 326 ? 0.959 -0.804 -5.207 1.00 84.81 326 LEU A N 1
ATOM 2621 C CA . LEU A 1 326 ? 0.595 -1.825 -4.220 1.00 84.81 326 LEU A CA 1
ATOM 2622 C C . LEU A 1 326 ? 0.942 -1.407 -2.779 1.00 84.81 326 LEU A C 1
ATOM 2624 O O . LEU A 1 326 ? 0.171 -1.680 -1.859 1.00 84.81 326 LEU A O 1
ATOM 2628 N N . GLN A 1 327 ? 2.070 -0.715 -2.581 1.00 88.75 327 GLN A N 1
ATOM 2629 C CA . GLN A 1 327 ? 2.478 -0.225 -1.263 1.00 88.75 327 GLN A CA 1
ATOM 2630 C C . GLN A 1 327 ? 1.549 0.872 -0.751 1.00 88.75 327 GLN A C 1
ATOM 2632 O O . GLN A 1 327 ? 1.043 0.784 0.366 1.00 88.75 327 GLN A O 1
ATOM 2637 N N . TYR A 1 328 ? 1.283 1.881 -1.578 1.00 90.56 328 TYR A N 1
ATOM 2638 C CA . TYR A 1 328 ? 0.425 2.999 -1.191 1.00 90.56 328 TYR A CA 1
ATOM 2639 C C . TYR A 1 328 ? -1.033 2.582 -1.034 1.00 90.56 328 TYR A C 1
ATOM 2641 O O . TYR A 1 328 ? -1.754 3.115 -0.189 1.00 90.56 328 TYR A O 1
ATOM 2649 N N . GLN A 1 329 ? -1.473 1.575 -1.791 1.00 91.06 329 GLN A N 1
ATOM 2650 C CA . GLN A 1 329 ? -2.846 1.096 -1.752 1.00 91.06 329 GLN A CA 1
ATOM 2651 C C . GLN A 1 329 ? -3.283 0.670 -0.346 1.00 91.06 329 GLN A C 1
ATOM 2653 O O . GLN A 1 329 ? -4.450 0.859 -0.011 1.00 91.06 329 GLN A O 1
ATOM 2658 N N . SER A 1 330 ? -2.390 0.177 0.523 1.00 93.81 330 SER A N 1
ATOM 2659 C CA . SER A 1 330 ? -2.790 -0.188 1.890 1.00 93.81 330 SER A CA 1
ATOM 2660 C C . SER A 1 330 ? -3.378 0.995 2.671 1.00 93.81 330 SER A C 1
ATOM 2662 O O . SER A 1 330 ? -4.375 0.808 3.366 1.00 93.81 330 SER A O 1
ATOM 2664 N N . ALA A 1 331 ? -2.841 2.213 2.511 1.00 94.00 331 ALA A N 1
ATOM 2665 C CA . ALA A 1 331 ? -3.408 3.416 3.131 1.00 94.00 331 ALA A CA 1
ATOM 2666 C C . ALA A 1 331 ? -4.844 3.661 2.651 1.00 94.00 331 ALA A C 1
ATOM 2668 O O . ALA A 1 331 ? -5.736 3.932 3.459 1.00 94.00 331 ALA A O 1
ATOM 2669 N N . LEU A 1 332 ? -5.083 3.503 1.345 1.00 94.38 332 LEU A N 1
ATOM 2670 C CA . LEU A 1 332 ? -6.409 3.664 0.756 1.00 94.38 332 LEU A CA 1
ATOM 2671 C C . LEU A 1 332 ? -7.394 2.624 1.297 1.00 94.38 332 LEU A C 1
ATOM 2673 O O . LEU A 1 332 ? -8.500 2.967 1.711 1.00 94.38 332 LEU A O 1
ATOM 2677 N N . LEU A 1 333 ? -6.975 1.358 1.348 1.00 96.19 333 LEU A N 1
ATOM 2678 C CA . LEU A 1 333 ? -7.791 0.251 1.850 1.00 96.19 333 LEU A CA 1
ATOM 2679 C C . LEU A 1 333 ? -8.180 0.469 3.319 1.00 96.19 333 LEU A C 1
ATOM 2681 O O . LEU A 1 333 ? -9.349 0.314 3.673 1.00 96.19 333 LEU A O 1
ATOM 2685 N N . GLY A 1 334 ? -7.233 0.888 4.166 1.00 97.12 334 GLY A N 1
ATOM 2686 C CA . GLY A 1 334 ? -7.508 1.230 5.564 1.00 97.12 334 GLY A CA 1
ATOM 2687 C C . GLY A 1 334 ? -8.537 2.357 5.692 1.00 97.12 334 GLY A C 1
ATOM 2688 O O . GLY A 1 334 ? -9.521 2.222 6.425 1.00 97.12 334 GLY A O 1
ATOM 2689 N N . ALA A 1 335 ? -8.358 3.431 4.918 1.00 97.50 335 ALA A N 1
ATOM 2690 C CA . ALA A 1 335 ? -9.258 4.581 4.899 1.00 97.50 335 ALA A CA 1
ATOM 2691 C C . ALA A 1 335 ? -10.681 4.205 4.447 1.00 97.50 335 ALA A C 1
ATOM 2693 O O . ALA A 1 335 ? -11.658 4.595 5.091 1.00 97.50 335 ALA A O 1
ATOM 2694 N N . PHE A 1 336 ? -10.821 3.386 3.400 1.00 97.31 336 PHE A N 1
ATOM 2695 C CA . PHE A 1 336 ? -12.127 2.926 2.917 1.00 97.31 336 PHE A CA 1
ATOM 2696 C C . PHE A 1 336 ? -12.838 1.988 3.893 1.00 97.31 336 PHE A C 1
ATOM 2698 O O . PHE A 1 336 ? -14.048 2.118 4.087 1.00 97.31 336 PHE A O 1
ATOM 2705 N N . LEU A 1 337 ? -12.114 1.086 4.563 1.00 97.38 337 LEU A N 1
ATOM 2706 C CA . LEU A 1 337 ? -12.716 0.251 5.606 1.00 97.38 337 LEU A CA 1
ATOM 2707 C C . LEU A 1 337 ? -13.282 1.113 6.740 1.00 97.38 337 LEU A C 1
ATOM 2709 O O . LEU A 1 337 ? -14.413 0.884 7.170 1.00 97.38 337 LEU A O 1
ATOM 2713 N N . ILE A 1 338 ? -12.548 2.137 7.186 1.00 97.12 338 ILE A N 1
ATOM 2714 C CA . ILE A 1 338 ? -13.033 3.079 8.207 1.00 97.12 338 ILE A CA 1
ATOM 2715 C C . ILE A 1 338 ? -14.250 3.848 7.696 1.00 97.12 338 ILE A C 1
ATOM 2717 O O . ILE A 1 338 ? -15.251 3.933 8.407 1.00 97.12 338 ILE A O 1
ATOM 2721 N N . LEU A 1 339 ? -14.208 4.355 6.462 1.00 96.94 339 LEU A N 1
ATOM 2722 C CA . LEU A 1 339 ? -15.317 5.075 5.838 1.00 96.94 339 LEU A CA 1
ATOM 2723 C C . LEU A 1 339 ? -16.601 4.229 5.813 1.00 96.94 339 LEU A C 1
ATOM 2725 O O . LEU A 1 339 ? -17.675 4.699 6.205 1.00 96.94 339 LEU A O 1
ATOM 2729 N N . PHE A 1 340 ? -16.498 2.966 5.396 1.00 95.81 340 PHE A N 1
ATOM 2730 C CA . PHE A 1 340 ? -17.632 2.045 5.338 1.00 95.81 340 PHE A CA 1
ATOM 2731 C C . PHE A 1 340 ? -18.165 1.703 6.726 1.00 95.81 340 PHE A C 1
ATOM 2733 O O . PHE A 1 340 ? -19.381 1.742 6.939 1.00 95.81 340 PHE A O 1
ATOM 2740 N N . LEU A 1 341 ? -17.278 1.442 7.689 1.00 94.75 341 LEU A N 1
ATOM 2741 C CA . LEU A 1 341 ? -17.666 1.190 9.075 1.00 94.75 341 LEU A CA 1
ATOM 2742 C C . LEU A 1 341 ? -18.336 2.413 9.703 1.00 94.75 341 LEU A C 1
ATOM 2744 O O . LEU A 1 341 ? -19.372 2.264 10.350 1.00 94.75 341 LEU A O 1
ATOM 2748 N N . TRP A 1 342 ? -17.802 3.614 9.482 1.00 93.94 342 TRP A N 1
ATOM 2749 C CA . TRP A 1 342 ? -18.339 4.869 10.009 1.00 93.94 342 TRP A CA 1
ATOM 2750 C C . TRP A 1 342 ? -19.739 5.179 9.475 1.00 93.94 342 TRP A C 1
ATOM 2752 O O . TRP A 1 342 ? -20.619 5.619 10.227 1.00 93.94 342 TRP A O 1
ATOM 2762 N N . LYS A 1 343 ? -19.980 4.882 8.193 1.00 92.69 343 LYS A N 1
ATOM 2763 C CA . LYS A 1 343 ? -21.313 4.954 7.588 1.00 92.69 343 LYS A CA 1
ATOM 2764 C C . LYS A 1 343 ? -22.258 3.870 8.137 1.00 92.69 343 LYS A C 1
ATOM 2766 O O . LYS A 1 343 ? -23.455 4.122 8.254 1.00 92.69 343 LYS A O 1
ATOM 2771 N N . ASN A 1 344 ? -21.749 2.697 8.521 1.00 86.38 344 ASN A N 1
ATOM 2772 C CA . ASN A 1 344 ? -22.552 1.583 9.049 1.00 86.38 344 ASN A CA 1
ATOM 2773 C C . ASN A 1 344 ? -22.771 1.602 10.577 1.00 86.38 344 ASN A C 1
ATOM 2775 O O . ASN A 1 344 ? -23.563 0.799 11.063 1.00 86.38 344 ASN A O 1
ATOM 2779 N N . GLU A 1 345 ? -22.135 2.511 11.326 1.00 79.75 345 GLU A N 1
ATOM 2780 C CA . GLU A 1 345 ? -22.093 2.536 12.804 1.00 79.75 345 GLU A CA 1
ATOM 2781 C C . GLU A 1 345 ? -23.467 2.362 13.493 1.00 79.75 345 GLU A C 1
ATOM 2783 O O . GLU A 1 345 ? -23.551 1.765 14.560 1.00 79.75 345 GLU A O 1
ATOM 2788 N N . LYS A 1 346 ? -24.569 2.802 12.873 1.00 64.50 346 LYS A N 1
ATOM 2789 C CA . LYS A 1 346 ? -25.918 2.670 13.449 1.00 64.50 346 LYS A CA 1
ATOM 2790 C C . LYS A 1 346 ? -26.589 1.306 13.273 1.00 64.50 346 LYS A C 1
ATOM 2792 O O . LYS A 1 346 ? -27.435 0.968 14.092 1.00 64.50 346 LYS A O 1
ATOM 2797 N N . ARG A 1 347 ? -26.228 0.520 12.248 1.00 50.81 347 ARG A N 1
ATOM 2798 C CA . ARG A 1 347 ? -26.798 -0.832 12.048 1.00 50.81 347 ARG A CA 1
ATOM 2799 C C . ARG A 1 347 ? -26.407 -1.793 13.175 1.00 50.81 347 ARG A C 1
ATOM 2801 O O . ARG A 1 347 ? -27.112 -2.765 13.414 1.00 50.81 347 ARG A O 1
ATOM 2808 N N . PHE A 1 348 ? -25.294 -1.524 13.859 1.00 36.88 348 PHE A N 1
ATOM 2809 C CA . PHE A 1 348 ? -24.799 -2.366 14.944 1.00 36.88 348 PHE A CA 1
ATOM 2810 C C . PHE A 1 348 ? -25.511 -2.075 16.275 1.00 36.88 348 PHE A C 1
ATOM 2812 O O . PHE A 1 348 ? -25.908 -3.009 16.967 1.00 36.88 348 PHE A O 1
ATOM 2819 N N . SER A 1 349 ? -25.762 -0.798 16.598 1.00 39.44 349 SER A N 1
ATOM 2820 C CA . SER A 1 349 ? -26.498 -0.418 17.814 1.00 39.44 349 SER A CA 1
ATOM 2821 C C . SER A 1 349 ? -27.954 -0.890 17.801 1.00 39.44 349 SER A C 1
ATOM 2823 O O . SER A 1 349 ? -28.422 -1.371 18.825 1.00 39.44 349 SER A O 1
ATOM 2825 N N . SER A 1 350 ? -28.639 -0.871 16.650 1.00 33.25 350 SER A N 1
ATOM 2826 C CA . SER A 1 350 ? -30.020 -1.372 16.540 1.00 33.25 350 SER A CA 1
ATOM 2827 C C . SER A 1 350 ? -30.137 -2.889 16.759 1.00 33.25 350 SER A C 1
ATOM 2829 O O . SER A 1 350 ? -31.120 -3.361 17.318 1.00 33.25 350 SER A O 1
ATOM 2831 N N . GLY A 1 351 ? -29.121 -3.673 16.367 1.00 35.78 351 GLY A N 1
ATOM 2832 C CA . GLY A 1 351 ? -29.077 -5.120 16.635 1.00 35.78 351 GLY A CA 1
ATOM 2833 C C . GLY A 1 351 ? -28.807 -5.461 18.107 1.00 35.78 351 GLY A C 1
ATOM 2834 O O . GLY A 1 351 ? -29.184 -6.534 18.580 1.00 35.78 351 GLY A O 1
ATOM 2835 N N . GLN A 1 352 ? -28.181 -4.539 18.841 1.00 37.41 352 GLN A N 1
ATOM 2836 C CA . GLN A 1 352 ? -27.959 -4.641 20.282 1.00 37.41 352 GLN A CA 1
ATOM 2837 C C . GLN A 1 352 ? -29.184 -4.150 21.067 1.00 37.41 352 GLN A C 1
ATOM 2839 O O . GLN A 1 352 ? -29.579 -4.811 22.024 1.00 37.41 352 GLN A O 1
ATOM 2844 N N . GLU A 1 353 ? -29.841 -3.070 20.626 1.00 34.34 353 GLU A N 1
ATOM 2845 C CA . GLU A 1 353 ? -31.124 -2.597 21.170 1.00 34.34 353 GLU A CA 1
ATOM 2846 C C . GLU A 1 353 ? -32.201 -3.681 21.069 1.00 34.34 353 GLU A C 1
ATOM 2848 O O . GLU A 1 353 ? -32.779 -4.008 22.094 1.00 34.34 353 GLU A O 1
ATOM 2853 N N . LEU A 1 354 ? -32.357 -4.372 19.933 1.00 35.09 354 LEU A N 1
ATOM 2854 C CA . LEU A 1 354 ? -33.312 -5.490 19.794 1.00 35.09 354 LEU A CA 1
ATOM 2855 C C . LEU A 1 354 ? -33.058 -6.651 20.782 1.00 35.09 354 LEU A C 1
ATOM 2857 O O . LEU A 1 354 ? -33.998 -7.240 21.316 1.00 35.09 354 LEU A O 1
ATOM 2861 N N . ARG A 1 355 ? -31.788 -6.966 21.087 1.00 38.94 355 ARG A N 1
ATOM 2862 C CA . ARG A 1 355 ? -31.418 -7.967 22.114 1.00 38.94 355 ARG A CA 1
ATOM 2863 C C . ARG A 1 355 ? -31.647 -7.472 23.544 1.00 38.94 355 ARG A C 1
ATOM 2865 O O . ARG A 1 355 ? -31.854 -8.282 24.449 1.00 38.94 355 ARG A O 1
ATOM 2872 N N . THR A 1 356 ? -31.575 -6.162 23.757 1.00 37.50 356 THR A N 1
ATOM 2873 C CA . THR A 1 356 ? -31.777 -5.534 25.069 1.00 37.50 356 THR A CA 1
ATOM 2874 C C . THR A 1 356 ? -33.265 -5.309 25.337 1.00 37.50 356 THR A C 1
ATOM 2876 O O . THR A 1 356 ? -33.699 -5.518 26.464 1.00 37.50 356 THR A O 1
ATOM 2879 N N . GLU A 1 357 ? -34.050 -5.015 24.297 1.00 40.41 357 GLU A N 1
ATOM 2880 C CA . GLU A 1 357 ? -35.512 -4.927 24.306 1.00 40.41 357 GLU A CA 1
ATOM 2881 C C . GLU A 1 357 ? -36.163 -6.292 24.538 1.00 40.41 357 GLU A C 1
ATOM 2883 O O . GLU A 1 357 ? -37.083 -6.396 25.343 1.00 40.41 357 GLU A O 1
ATOM 2888 N N . GLN A 1 358 ? -35.634 -7.376 23.956 1.00 40.09 358 GLN A N 1
ATOM 2889 C CA . GLN A 1 358 ? -36.081 -8.730 24.312 1.00 40.09 358 GLN A CA 1
ATOM 2890 C C . GLN A 1 358 ? -35.801 -9.069 25.786 1.00 40.09 358 GLN A C 1
ATOM 2892 O O . GLN A 1 358 ? -36.642 -9.685 26.435 1.00 40.09 358 GLN A O 1
ATOM 2897 N N . LYS A 1 359 ? -34.660 -8.632 26.348 1.00 40.31 359 LYS A N 1
ATOM 2898 C CA . LYS A 1 359 ? -34.338 -8.807 27.780 1.00 40.31 359 LYS A CA 1
ATOM 2899 C C . LYS A 1 359 ? -35.125 -7.865 28.700 1.00 40.31 359 LYS A C 1
ATOM 2901 O O . LYS A 1 359 ? -35.340 -8.211 29.863 1.00 40.31 359 LYS A O 1
ATOM 2906 N N . SER A 1 360 ? -35.531 -6.686 28.226 1.00 42.75 360 SER A N 1
ATOM 2907 C CA . SER A 1 360 ? -36.347 -5.746 28.999 1.00 42.75 360 SER A CA 1
ATOM 2908 C C . SER A 1 360 ? -37.819 -6.138 28.972 1.00 42.75 360 SER A C 1
ATOM 2910 O O . SER A 1 360 ? -38.451 -6.063 30.016 1.00 42.75 360 SER A O 1
ATOM 2912 N N . GLN A 1 361 ? -38.344 -6.677 27.867 1.00 45.41 361 GLN A N 1
ATOM 2913 C CA . GLN A 1 361 ? -39.715 -7.196 27.785 1.00 45.41 361 GLN A CA 1
ATOM 2914 C C . GLN A 1 361 ? -39.954 -8.380 28.737 1.00 45.41 361 GLN A C 1
ATOM 2916 O O . GLN A 1 361 ? -41.013 -8.449 29.353 1.00 45.41 361 GLN A O 1
ATOM 2921 N N . THR A 1 362 ? -38.954 -9.237 28.993 1.00 40.38 362 THR A N 1
ATOM 2922 C CA . THR A 1 362 ? -39.062 -10.281 30.038 1.00 40.38 362 THR A CA 1
ATOM 2923 C C . THR A 1 362 ? -39.072 -9.708 31.467 1.00 40.38 362 THR A C 1
ATOM 2925 O O . THR A 1 362 ? -39.524 -10.372 32.394 1.00 40.38 362 T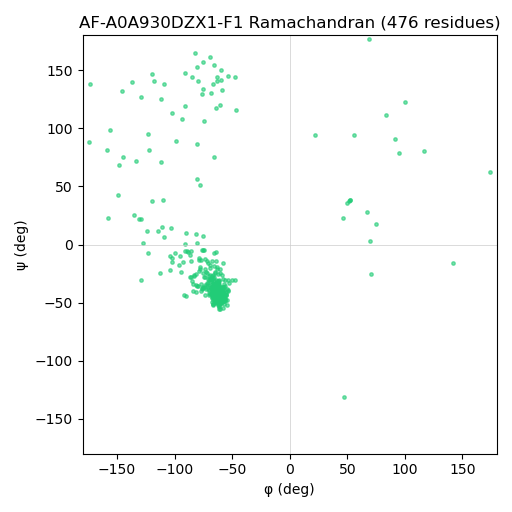HR A O 1
ATOM 2928 N N . LYS A 1 363 ? -38.592 -8.472 31.670 1.00 39.00 363 LYS A N 1
ATOM 2929 C CA . LYS A 1 363 ? -38.572 -7.762 32.968 1.00 39.00 363 LYS A CA 1
ATOM 2930 C C . LYS A 1 363 ? -39.672 -6.707 33.122 1.00 39.00 363 LYS A C 1
ATOM 2932 O O . LYS A 1 363 ? -39.887 -6.214 34.224 1.00 39.00 363 LYS A O 1
ATOM 2937 N N . GLN A 1 364 ? -40.357 -6.358 32.040 1.00 41.19 364 GLN A N 1
ATOM 2938 C CA . GLN A 1 364 ? -41.356 -5.291 31.969 1.00 41.19 364 GLN A CA 1
ATOM 2939 C C . GLN A 1 364 ? -42.792 -5.838 31.968 1.00 41.19 364 GLN A C 1
ATOM 2941 O O . GLN A 1 364 ? -43.737 -5.100 31.728 1.00 41.19 364 GLN A O 1
ATOM 2946 N N . ALA A 1 365 ? -42.968 -7.115 32.321 1.00 37.19 365 ALA A N 1
ATOM 2947 C CA . ALA A 1 365 ? -44.261 -7.683 32.698 1.00 37.19 365 ALA A CA 1
ATOM 2948 C C . ALA A 1 365 ? -44.652 -7.376 34.164 1.00 37.19 365 ALA A C 1
ATOM 2950 O O . ALA A 1 365 ? -45.700 -7.821 34.617 1.00 37.19 365 ALA A O 1
ATOM 2951 N N . SER A 1 366 ? -43.837 -6.628 34.927 1.00 40.16 366 SER A N 1
ATOM 2952 C CA . SER A 1 366 ? -44.062 -6.419 36.369 1.00 40.16 366 SER A CA 1
ATOM 2953 C C . SER A 1 366 ? -44.034 -4.965 36.849 1.00 40.16 366 SER A C 1
ATOM 2955 O O . SER A 1 366 ? -43.775 -4.732 38.028 1.00 40.16 366 SER A O 1
ATOM 2957 N N . ARG A 1 367 ? -44.259 -3.968 35.987 1.00 39.66 367 ARG A N 1
ATOM 2958 C CA . ARG A 1 367 ? -44.480 -2.577 36.434 1.00 39.66 367 ARG A CA 1
ATOM 2959 C C . ARG A 1 367 ? -45.211 -1.784 35.360 1.00 39.66 367 ARG A C 1
ATOM 2961 O O . ARG A 1 367 ? -44.606 -1.079 34.557 1.00 39.66 367 ARG A O 1
ATOM 2968 N N . ILE A 1 368 ? -46.524 -1.957 35.347 1.00 47.69 368 ILE A N 1
ATOM 2969 C CA . ILE A 1 368 ? -47.450 -1.038 34.693 1.00 47.69 368 ILE A CA 1
ATOM 2970 C C . ILE A 1 368 ? -47.860 -0.002 35.746 1.00 47.69 368 ILE A C 1
ATOM 2972 O O . ILE A 1 368 ? -47.929 -0.320 36.929 1.00 47.69 368 ILE A O 1
ATOM 2976 N N . GLU A 1 369 ? -48.106 1.214 35.262 1.00 44.47 369 GLU A N 1
ATOM 2977 C CA . GLU A 1 369 ? -48.594 2.409 35.961 1.00 44.47 369 GLU A CA 1
ATOM 2978 C C . GLU A 1 369 ? -47.521 3.346 36.524 1.00 44.47 369 GLU A C 1
ATOM 2980 O O . GLU A 1 369 ? -47.131 3.276 37.684 1.00 44.47 369 GLU A O 1
ATOM 2985 N N . GLN A 1 370 ? -47.116 4.326 35.707 1.00 37.41 370 GLN A N 1
ATOM 2986 C CA . GLN A 1 370 ? -47.409 5.726 36.033 1.00 37.41 370 GLN A CA 1
ATOM 2987 C C . GLN A 1 370 ? -47.019 6.700 34.910 1.00 37.41 370 GLN A C 1
ATOM 2989 O O . GLN A 1 370 ? -45.899 6.671 34.409 1.00 37.41 370 GLN A O 1
ATOM 2994 N N . LYS A 1 371 ? -47.928 7.663 34.696 1.00 43.12 371 LYS A N 1
ATOM 2995 C CA . LYS A 1 371 ? -47.738 9.027 34.158 1.00 43.12 371 LYS A CA 1
ATOM 2996 C C . LYS A 1 371 ? -47.955 9.263 32.664 1.00 43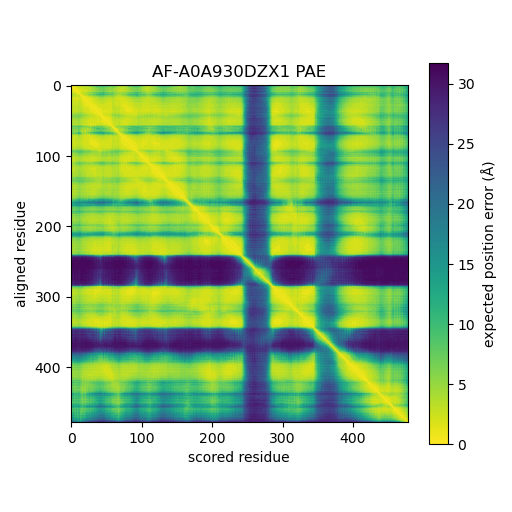.12 371 LYS A C 1
ATOM 2998 O O . LYS A 1 371 ? -47.043 9.579 31.908 1.00 43.12 371 LYS A O 1
ATOM 3003 N N . ILE A 1 372 ? -49.244 9.350 32.348 1.00 46.41 372 ILE A N 1
ATOM 3004 C CA . ILE A 1 372 ? -49.802 10.275 31.358 1.00 46.41 372 ILE A CA 1
ATOM 3005 C C . ILE A 1 372 ? -49.546 11.705 31.879 1.00 46.41 372 ILE A C 1
ATOM 3007 O O . ILE A 1 372 ? -49.972 12.051 32.980 1.00 46.41 372 ILE A O 1
ATOM 3011 N N . GLY A 1 373 ? -48.767 12.503 31.138 1.00 44.69 373 GLY A N 1
ATOM 3012 C CA . GLY A 1 373 ? -48.466 13.911 31.461 1.00 44.69 373 GLY A CA 1
ATOM 3013 C C . GLY A 1 373 ? -47.030 14.385 31.172 1.00 44.69 373 GLY A C 1
ATOM 3014 O O . GLY A 1 373 ? -46.791 15.587 31.096 1.00 44.69 373 GLY A O 1
ATOM 3015 N N . VAL A 1 374 ? -46.069 13.473 30.963 1.00 43.84 374 VAL A N 1
ATOM 3016 C CA . VAL A 1 374 ? -44.655 13.793 30.627 1.00 43.84 374 VAL A CA 1
ATOM 3017 C C . VAL A 1 374 ? -44.331 13.560 29.135 1.00 43.84 374 VAL A C 1
ATOM 3019 O O . VAL A 1 374 ? -43.294 14.008 28.639 1.00 43.84 374 VAL A O 1
ATOM 3022 N N . GLU A 1 375 ? -45.244 12.936 28.387 1.00 45.47 375 GLU A N 1
ATOM 3023 C CA . GLU A 1 375 ? -45.042 12.461 27.006 1.00 45.47 375 GLU A CA 1
ATOM 3024 C C . GLU A 1 375 ? -44.904 13.577 25.951 1.00 45.47 375 GLU A C 1
ATOM 3026 O O . GLU A 1 375 ? -44.202 13.401 24.958 1.00 45.47 375 GLU A O 1
ATOM 3031 N N . GLN A 1 376 ? -45.472 14.770 26.167 1.00 43.09 376 GLN A N 1
ATOM 3032 C CA . GLN A 1 376 ? -45.449 15.835 25.147 1.00 43.09 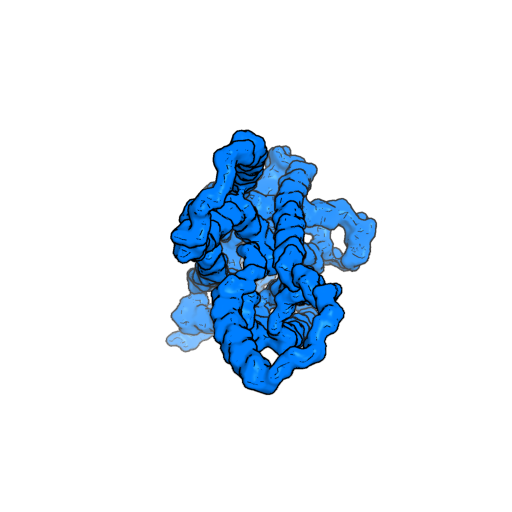376 GLN A CA 1
ATOM 3033 C C . GLN A 1 376 ? -44.119 16.614 25.065 1.00 43.09 376 GLN A C 1
ATOM 3035 O O . GLN A 1 376 ? -43.684 16.963 23.970 1.00 43.09 376 GLN A O 1
ATOM 3040 N N . LYS A 1 377 ? -43.420 16.859 26.188 1.00 43.50 377 LYS A N 1
ATOM 3041 C CA . LYS A 1 377 ? -42.097 17.533 26.185 1.00 43.50 377 LYS A CA 1
ATOM 3042 C C . LYS A 1 377 ? -40.935 16.581 25.885 1.00 43.50 377 LYS A C 1
ATOM 3044 O O . LYS A 1 377 ? -39.919 17.012 25.343 1.00 43.50 377 LYS A O 1
ATOM 3049 N N . THR A 1 378 ? -41.083 15.297 26.207 1.00 49.78 378 THR A N 1
ATOM 3050 C CA . THR A 1 378 ? -40.109 14.252 25.852 1.00 49.78 378 THR A CA 1
ATOM 3051 C C . THR A 1 378 ? -40.219 13.852 24.377 1.00 49.78 378 THR A C 1
ATOM 3053 O O . THR A 1 378 ? -39.186 13.656 23.742 1.00 49.78 378 THR A O 1
ATOM 3056 N N . GLY A 1 379 ? -41.424 13.862 23.791 1.00 55.47 379 GLY A N 1
ATOM 3057 C CA . GLY A 1 379 ? -41.646 13.586 22.365 1.00 55.47 379 GLY A CA 1
ATOM 3058 C C . GLY A 1 379 ? -40.989 14.588 21.406 1.00 55.47 379 GLY A C 1
ATOM 3059 O O . GLY A 1 379 ? -40.357 14.171 20.440 1.00 55.47 379 GLY A O 1
ATOM 3060 N N . ILE A 1 380 ? -41.050 15.897 21.693 1.00 60.03 380 ILE A N 1
ATOM 3061 C CA . ILE A 1 380 ? -40.425 16.941 20.849 1.00 60.03 380 ILE A CA 1
ATOM 3062 C C . ILE A 1 380 ? -38.890 16.864 20.924 1.00 60.03 380 ILE A C 1
ATOM 3064 O O . ILE A 1 380 ? -38.204 16.949 19.906 1.00 60.03 380 ILE A O 1
ATOM 3068 N N . GLY A 1 381 ? -38.332 16.660 22.123 1.00 64.81 381 GLY A N 1
ATOM 3069 C CA . GLY A 1 381 ? -36.887 16.490 22.310 1.00 64.81 381 GLY A CA 1
ATOM 3070 C C . GLY A 1 381 ? -36.346 15.227 21.634 1.00 64.81 381 GLY A C 1
ATOM 3071 O O . GLY A 1 381 ? -35.274 15.266 21.023 1.00 64.81 381 GLY A O 1
ATOM 3072 N N . GLU A 1 382 ? -37.102 14.128 21.684 1.00 67.69 382 GLU A N 1
ATOM 3073 C CA . GLU A 1 382 ? -36.737 12.879 21.015 1.00 67.69 382 GLU A CA 1
ATOM 3074 C C . GLU A 1 382 ? -36.903 12.986 19.491 1.00 67.69 382 GLU A C 1
ATOM 3076 O O . GLU A 1 382 ? -36.012 12.554 18.762 1.00 67.69 382 GLU A O 1
ATOM 3081 N N . GLN A 1 383 ? -37.937 13.673 18.988 1.00 66.38 383 GLN A N 1
ATOM 3082 C CA . GLN A 1 383 ? -38.076 14.002 17.561 1.00 66.38 383 GLN A CA 1
ATOM 3083 C C . GLN A 1 383 ? -36.891 14.827 17.041 1.00 66.38 383 GLN A C 1
ATOM 3085 O O . GLN A 1 383 ? -36.266 14.434 16.057 1.00 66.38 383 GLN A O 1
ATOM 3090 N N . ILE A 1 384 ? -36.496 15.899 17.739 1.00 72.94 384 ILE A N 1
ATOM 3091 C CA . ILE A 1 384 ? -35.322 16.715 17.375 1.00 72.94 384 ILE A CA 1
ATOM 3092 C C . ILE A 1 384 ? -34.037 15.866 17.388 1.00 72.94 384 ILE A C 1
ATOM 3094 O O . ILE A 1 384 ? -33.142 16.036 16.551 1.00 72.94 384 ILE A O 1
ATOM 3098 N N . ARG A 1 385 ? -33.917 14.925 18.334 1.00 69.50 385 ARG A N 1
ATOM 3099 C CA . ARG A 1 385 ? -32.764 14.020 18.435 1.00 69.50 385 ARG A CA 1
ATOM 3100 C C . ARG A 1 385 ? -32.732 13.004 17.296 1.00 69.50 385 ARG A C 1
ATOM 3102 O O . ARG A 1 385 ? -31.648 12.754 16.759 1.00 69.50 385 ARG A O 1
ATOM 3109 N N . ILE A 1 386 ? -33.879 12.437 16.924 1.00 75.31 386 ILE A N 1
ATOM 3110 C CA . ILE A 1 386 ? -34.044 11.517 15.792 1.00 75.31 386 ILE A CA 1
ATOM 3111 C C . ILE A 1 386 ? -33.716 12.240 14.487 1.00 75.31 386 ILE A C 1
ATOM 3113 O O . ILE A 1 386 ? -32.894 11.745 13.717 1.00 75.31 386 ILE A O 1
ATOM 3117 N N . GLU A 1 387 ? -34.245 13.444 14.287 1.00 74.81 387 GLU A N 1
ATOM 3118 C CA . GLU A 1 387 ? -34.013 14.253 13.091 1.00 74.81 387 GLU A CA 1
ATOM 3119 C C . GLU A 1 387 ? -32.532 14.636 12.947 1.00 74.81 387 GLU A C 1
ATOM 3121 O O . GLU A 1 387 ? -31.912 14.399 11.906 1.00 74.81 387 GLU A O 1
ATOM 3126 N N . ARG A 1 388 ? -31.890 15.111 14.028 1.00 74.56 388 ARG A N 1
ATOM 3127 C CA . ARG A 1 388 ? -30.444 15.393 14.036 1.00 74.56 388 ARG A CA 1
ATOM 3128 C C . ARG A 1 388 ? -29.631 14.132 13.747 1.00 74.56 388 ARG A C 1
ATOM 3130 O O . ARG A 1 388 ? -28.683 14.164 12.964 1.00 74.56 388 ARG A O 1
ATOM 3137 N N . ARG A 1 389 ? -30.004 12.997 14.347 1.00 74.69 389 ARG A N 1
ATOM 3138 C CA . ARG A 1 389 ? -29.376 11.695 14.086 1.00 74.69 389 ARG A CA 1
ATOM 3139 C C . ARG A 1 389 ? -29.535 11.301 12.618 1.00 74.69 389 ARG A C 1
ATOM 3141 O O . ARG A 1 389 ? -28.561 10.806 12.044 1.00 74.69 389 ARG A O 1
ATOM 3148 N N . GLN A 1 390 ? -30.711 11.467 12.028 1.00 77.38 390 GLN A N 1
ATOM 3149 C CA . GLN A 1 390 ? -30.995 11.135 10.635 1.00 77.38 390 GLN A CA 1
ATOM 3150 C C . GLN A 1 390 ? -30.183 12.019 9.690 1.00 77.38 390 GLN A C 1
ATOM 3152 O O . GLN A 1 390 ? -29.482 11.484 8.835 1.00 77.38 390 GLN A O 1
ATOM 3157 N N . ARG A 1 391 ? -30.138 13.334 9.934 1.00 79.50 391 ARG A N 1
ATOM 3158 C CA . ARG A 1 391 ? -29.312 14.286 9.177 1.00 79.50 391 ARG A CA 1
ATOM 3159 C C . ARG A 1 391 ? -27.826 13.928 9.223 1.00 79.50 391 ARG A C 1
ATOM 3161 O O . ARG A 1 391 ? -27.166 13.905 8.188 1.00 79.50 391 ARG A O 1
ATOM 3168 N N . THR A 1 392 ? -27.301 13.555 10.393 1.00 82.44 392 THR A N 1
ATOM 3169 C CA . THR A 1 392 ? -25.911 13.083 10.518 1.00 82.44 392 THR A CA 1
ATOM 3170 C C . THR A 1 392 ? -25.676 11.771 9.763 1.00 82.44 392 THR A C 1
ATOM 3172 O O . THR A 1 392 ? -24.627 11.604 9.148 1.00 82.44 392 THR A O 1
ATOM 3175 N N . ALA A 1 393 ? -26.622 10.827 9.787 1.00 83.62 393 ALA A N 1
ATOM 3176 C CA . ALA A 1 393 ? -26.495 9.569 9.044 1.00 83.62 393 ALA A CA 1
ATOM 3177 C C . ALA A 1 393 ? -26.550 9.787 7.525 1.00 83.62 393 ALA A C 1
ATOM 3179 O O . ALA A 1 393 ? -25.756 9.194 6.797 1.00 83.62 393 ALA A O 1
ATOM 3180 N N . GLN A 1 394 ? -27.432 10.674 7.067 1.00 86.12 394 GLN A N 1
ATOM 3181 C CA . GLN A 1 394 ? -27.533 11.074 5.669 1.00 86.12 394 GLN A CA 1
ATOM 3182 C C . GLN A 1 394 ? -26.253 11.777 5.209 1.00 86.12 394 GLN A C 1
ATOM 3184 O O . GLN A 1 394 ? -25.701 11.401 4.185 1.00 86.12 394 GLN A O 1
ATOM 3189 N N . GLY A 1 395 ? -25.702 12.695 6.012 1.00 89.38 395 GLY A N 1
ATOM 3190 C CA . GLY A 1 395 ? -24.415 13.333 5.723 1.00 89.38 395 GLY A CA 1
ATOM 3191 C C . GLY A 1 395 ? -23.266 12.328 5.577 1.00 89.38 395 GLY A C 1
ATOM 3192 O O . GLY A 1 395 ? -22.497 12.408 4.621 1.00 89.38 395 GLY A O 1
ATOM 3193 N N . ARG A 1 396 ? -23.181 11.324 6.466 1.00 91.12 396 ARG A N 1
ATOM 3194 C CA . ARG A 1 396 ? -22.187 10.237 6.350 1.00 91.12 396 ARG A CA 1
ATOM 3195 C C . ARG A 1 396 ? -22.378 9.405 5.087 1.00 91.12 396 ARG A C 1
ATOM 3197 O O . ARG A 1 396 ? -21.392 9.010 4.474 1.00 91.12 396 ARG A O 1
ATOM 3204 N N . LEU A 1 397 ? -23.625 9.119 4.712 1.00 90.06 397 LEU A N 1
ATOM 3205 C CA . LEU A 1 397 ? -23.938 8.389 3.487 1.00 90.06 397 LEU A CA 1
ATOM 3206 C C . LEU A 1 397 ? -23.511 9.185 2.252 1.00 90.06 397 LEU A C 1
ATOM 3208 O O . LEU A 1 397 ? -22.790 8.641 1.423 1.00 90.06 397 LEU A O 1
ATOM 3212 N N . THR A 1 398 ? -23.894 10.459 2.160 1.00 91.94 398 THR A N 1
ATOM 3213 C CA . THR A 1 398 ? -23.513 11.338 1.048 1.00 91.94 398 THR A CA 1
ATOM 3214 C C . THR A 1 398 ? -21.998 11.449 0.930 1.00 91.94 398 THR A C 1
ATOM 3216 O O . THR A 1 398 ? -21.459 11.276 -0.157 1.00 91.94 398 THR A O 1
ATOM 3219 N N . PHE A 1 399 ? -21.294 11.648 2.049 1.00 94.12 399 PHE A N 1
ATOM 3220 C CA . PHE A 1 399 ? -19.832 11.688 2.066 1.00 94.12 399 PHE A CA 1
ATOM 3221 C C . PHE A 1 399 ? -19.213 10.365 1.590 1.00 94.12 399 PHE A C 1
ATOM 3223 O O . PHE A 1 399 ? -18.313 10.360 0.755 1.00 94.12 399 PHE A O 1
ATOM 3230 N N . CYS A 1 400 ? -19.732 9.235 2.077 1.00 94.88 400 CYS A N 1
ATOM 3231 C CA . CYS A 1 400 ? -19.293 7.902 1.673 1.00 94.88 400 CYS A CA 1
ATOM 3232 C C . CYS A 1 400 ? -19.472 7.675 0.166 1.00 94.88 400 CYS A C 1
ATOM 3234 O O . CYS A 1 400 ? -18.538 7.211 -0.485 1.00 94.88 400 CYS A O 1
ATOM 3236 N N . LEU A 1 401 ? -20.631 8.039 -0.392 1.00 93.88 401 LEU A N 1
ATOM 3237 C CA . LEU A 1 401 ? -20.924 7.912 -1.821 1.00 93.88 401 LEU A CA 1
ATOM 3238 C C . LEU A 1 401 ? -20.052 8.835 -2.674 1.00 93.88 401 LEU A C 1
ATOM 3240 O O . LEU A 1 401 ? -19.517 8.381 -3.679 1.00 93.88 401 LEU A O 1
ATOM 3244 N N . LEU A 1 402 ? -19.863 10.090 -2.259 1.00 95.94 402 LEU A N 1
ATOM 3245 C CA . LEU A 1 402 ? -19.045 11.064 -2.982 1.00 95.94 402 LEU A CA 1
ATOM 3246 C C . LEU A 1 402 ? -17.584 10.613 -3.059 1.00 95.94 402 LEU A C 1
ATOM 3248 O O . LEU A 1 402 ? -17.029 10.525 -4.150 1.00 95.94 402 LEU A O 1
ATOM 3252 N N . ILE A 1 403 ? -16.975 10.269 -1.919 1.00 96.56 403 ILE A N 1
ATOM 3253 C CA . ILE A 1 403 ? -15.581 9.806 -1.886 1.00 96.56 403 ILE A CA 1
ATOM 3254 C C . ILE A 1 403 ? -15.428 8.507 -2.681 1.00 96.56 403 ILE A C 1
ATOM 3256 O O . ILE A 1 403 ? -14.523 8.389 -3.502 1.00 96.56 403 ILE A O 1
ATOM 3260 N N . SER A 1 404 ? -16.342 7.554 -2.491 1.00 95.06 404 SER A N 1
ATOM 3261 C CA . SER A 1 404 ? -16.333 6.301 -3.252 1.00 95.06 404 SER A CA 1
ATOM 3262 C C . SER A 1 404 ? -16.446 6.535 -4.755 1.00 95.06 404 SER A C 1
ATOM 3264 O O . SER A 1 404 ? -15.727 5.901 -5.516 1.00 95.06 404 SER A O 1
ATOM 3266 N N . GLY A 1 405 ? -17.315 7.457 -5.178 1.00 95.31 405 GLY A N 1
ATOM 3267 C CA . GLY A 1 405 ? -17.496 7.819 -6.580 1.00 95.31 405 GLY A CA 1
ATOM 3268 C C . GLY A 1 405 ? -16.233 8.417 -7.190 1.00 95.31 405 GLY A C 1
ATOM 3269 O O . GLY A 1 405 ? -15.832 7.991 -8.265 1.00 95.31 405 GLY A O 1
ATOM 3270 N N . ILE A 1 406 ? -15.559 9.332 -6.485 1.00 96.38 406 ILE A N 1
ATOM 3271 C CA . ILE A 1 406 ? -14.307 9.949 -6.952 1.00 96.38 406 ILE A CA 1
ATOM 3272 C C . ILE A 1 406 ? -13.220 8.890 -7.186 1.00 96.38 406 ILE A C 1
ATOM 3274 O O . ILE A 1 406 ? -12.627 8.846 -8.262 1.00 96.38 406 ILE A O 1
ATOM 3278 N N . PHE A 1 407 ? -12.983 8.005 -6.213 1.00 95.12 407 PHE A N 1
ATOM 3279 C CA . PHE A 1 407 ? -11.963 6.958 -6.353 1.00 95.12 407 PHE A CA 1
ATOM 3280 C C . PHE A 1 407 ? -12.346 5.877 -7.364 1.00 95.12 407 PHE A C 1
ATOM 3282 O O . PHE A 1 407 ? -11.474 5.370 -8.069 1.00 95.12 407 PHE A O 1
ATOM 3289 N N . LEU A 1 408 ? -13.633 5.540 -7.469 1.00 94.50 408 LEU A N 1
ATOM 3290 C CA . LEU A 1 408 ? -14.113 4.604 -8.480 1.00 94.50 408 LEU A CA 1
ATOM 3291 C C . LEU A 1 408 ? -13.924 5.175 -9.888 1.00 94.50 408 LEU A C 1
ATOM 3293 O O . LEU A 1 408 ? -13.443 4.461 -10.756 1.00 94.50 408 LEU A O 1
ATOM 3297 N N . LEU A 1 409 ? -14.242 6.453 -10.114 1.00 95.06 409 LEU A N 1
ATOM 3298 C CA . LEU A 1 409 ? -14.014 7.109 -11.405 1.00 95.06 409 LEU A CA 1
ATOM 3299 C C . LEU A 1 409 ? -12.526 7.159 -11.762 1.00 95.06 409 LEU A C 1
ATOM 3301 O O . LEU A 1 409 ? -12.170 6.838 -12.893 1.00 95.06 409 LEU A O 1
ATOM 3305 N N . GLY A 1 410 ? -11.660 7.499 -10.802 1.00 93.38 410 GLY A N 1
ATOM 3306 C CA . GLY A 1 410 ? -10.208 7.460 -10.999 1.00 93.38 410 GLY A CA 1
ATOM 3307 C C . GLY A 1 410 ? -9.712 6.060 -11.374 1.00 93.38 410 GLY A C 1
ATOM 3308 O O . GLY A 1 410 ? -8.983 5.902 -12.352 1.00 93.38 410 GLY A O 1
ATOM 3309 N N . THR A 1 411 ? -10.205 5.037 -10.671 1.00 92.69 411 THR A N 1
ATOM 3310 C CA . THR A 1 411 ? -9.913 3.623 -10.954 1.00 92.69 411 THR A CA 1
ATOM 3311 C C . THR A 1 411 ? -10.379 3.215 -12.350 1.00 92.69 411 THR A C 1
ATOM 3313 O O . THR A 1 411 ? -9.587 2.696 -13.125 1.00 92.69 411 THR A O 1
ATOM 3316 N N . LEU A 1 412 ? -11.636 3.494 -12.707 1.00 93.38 412 LEU A N 1
ATOM 3317 C CA . LEU A 1 412 ? -12.195 3.149 -14.017 1.00 93.38 412 LEU A CA 1
ATOM 3318 C C . LEU A 1 412 ? -11.466 3.860 -15.160 1.00 93.38 412 LEU A C 1
ATOM 3320 O O . LEU A 1 412 ? -11.267 3.273 -16.220 1.00 93.38 412 LEU A O 1
ATOM 3324 N N . TRP A 1 413 ? -11.041 5.108 -14.951 1.00 92.44 413 TRP A N 1
ATOM 3325 C CA . TRP A 1 413 ? -10.237 5.825 -15.934 1.00 92.44 413 TRP A CA 1
ATOM 3326 C C . TRP A 1 413 ? -8.857 5.186 -16.106 1.00 92.44 413 TRP A C 1
ATOM 3328 O O . TRP A 1 413 ? -8.433 4.940 -17.239 1.00 92.44 413 TRP A O 1
ATOM 3338 N N . THR A 1 414 ? -8.165 4.878 -15.008 1.00 90.81 414 THR A N 1
ATOM 3339 C CA . THR A 1 414 ? -6.909 4.122 -15.063 1.00 90.81 414 THR A CA 1
ATOM 3340 C C . THR A 1 414 ? -7.105 2.809 -15.806 1.00 90.81 414 THR A C 1
ATOM 3342 O O . THR A 1 414 ? -6.413 2.573 -16.790 1.00 90.81 414 THR A O 1
ATOM 3345 N N . ASP A 1 415 ? -8.094 2.009 -15.423 1.00 91.25 415 ASP A N 1
ATOM 3346 C CA . ASP A 1 415 ? -8.326 0.694 -16.010 1.00 91.25 415 ASP A CA 1
ATOM 3347 C C . ASP A 1 415 ? -8.681 0.787 -17.506 1.00 91.25 415 ASP A C 1
ATOM 3349 O O . ASP A 1 415 ? -8.177 0.006 -18.312 1.00 91.25 415 ASP A O 1
ATOM 3353 N N . SER A 1 416 ? -9.475 1.785 -17.912 1.00 90.25 416 SER A N 1
ATOM 3354 C CA . SER A 1 416 ? -9.799 2.037 -19.323 1.00 90.25 416 SER A CA 1
ATOM 3355 C C . SER A 1 416 ? -8.577 2.460 -20.142 1.00 90.25 416 SER A C 1
ATOM 3357 O O . SER A 1 416 ? -8.422 2.014 -21.279 1.00 90.25 416 SER A O 1
ATOM 3359 N N . SER A 1 417 ? -7.721 3.324 -19.587 1.00 88.25 417 SER A N 1
ATOM 3360 C CA . SER A 1 417 ? -6.461 3.737 -20.219 1.00 88.25 417 SER A CA 1
ATOM 3361 C C . SER A 1 417 ? -5.538 2.532 -20.396 1.00 88.25 417 SER A C 1
ATOM 3363 O O . SER A 1 417 ? -5.000 2.305 -21.480 1.00 88.25 417 SER A O 1
ATOM 3365 N N . GLU A 1 418 ? -5.422 1.701 -19.359 1.00 87.19 418 GLU A N 1
ATOM 3366 C CA . GLU A 1 418 ? -4.605 0.494 -19.395 1.00 87.19 418 GLU A CA 1
ATOM 3367 C C . GLU A 1 418 ? -5.117 -0.534 -20.404 1.00 87.19 418 GLU A C 1
ATOM 3369 O O . GLU A 1 418 ? -4.329 -1.117 -21.155 1.00 87.19 418 GLU A O 1
ATOM 3374 N N . TRP A 1 419 ? -6.431 -0.717 -20.502 1.00 86.00 419 TRP A N 1
ATOM 3375 C CA . TRP A 1 419 ? -7.005 -1.606 -21.504 1.00 86.00 419 TRP A CA 1
ATOM 3376 C C . TRP A 1 419 ? -6.638 -1.174 -22.929 1.00 86.00 419 TRP A C 1
ATOM 3378 O O . TRP A 1 419 ? -6.200 -2.003 -23.729 1.00 86.00 419 TRP A O 1
ATOM 3388 N N . GLY A 1 420 ? -6.719 0.127 -23.229 1.00 86.00 420 GLY A N 1
ATOM 3389 C CA . GLY A 1 420 ? -6.340 0.677 -24.535 1.00 86.00 420 GLY A CA 1
ATOM 3390 C C . GLY A 1 420 ? -4.860 0.477 -24.886 1.00 86.00 420 GLY A C 1
ATOM 3391 O O . GLY A 1 420 ? -4.525 0.268 -26.049 1.00 86.00 420 GLY A O 1
ATOM 3392 N N . LYS A 1 421 ? -3.970 0.459 -23.886 1.00 85.69 421 LYS A N 1
ATOM 3393 C CA . LYS A 1 421 ? -2.525 0.226 -24.074 1.00 85.69 421 LYS A CA 1
ATOM 3394 C C . LYS A 1 421 ? -2.146 -1.246 -24.269 1.00 85.69 421 LYS A C 1
ATOM 3396 O O . LYS A 1 421 ? -0.998 -1.547 -24.588 1.00 85.69 421 LYS A O 1
ATOM 3401 N N . SER A 1 422 ? -3.061 -2.185 -24.020 1.00 81.19 422 SER A N 1
ATOM 3402 C CA . SER A 1 422 ? -2.750 -3.625 -24.041 1.00 81.19 422 SER A CA 1
ATOM 3403 C C . SER A 1 422 ? -2.237 -4.112 -25.403 1.00 81.19 422 SER A C 1
ATOM 3405 O O . SER A 1 422 ? -1.271 -4.874 -25.440 1.00 81.19 422 SER A O 1
ATOM 3407 N N . MET A 1 423 ? -2.813 -3.616 -26.504 1.00 82.00 423 MET A N 1
ATOM 3408 C CA . MET A 1 423 ? -2.383 -3.955 -27.866 1.00 82.00 423 MET A CA 1
ATOM 3409 C C . MET A 1 423 ? -0.962 -3.460 -28.155 1.00 82.00 423 MET A C 1
ATOM 3411 O O . MET A 1 423 ? -0.109 -4.252 -28.540 1.00 82.00 423 MET A O 1
ATOM 3415 N N . TYR A 1 424 ? -0.665 -2.193 -27.855 1.00 85.69 424 TYR A N 1
ATOM 3416 C CA . TYR A 1 424 ? 0.672 -1.623 -28.069 1.00 85.69 424 TYR A CA 1
ATOM 3417 C C . TYR A 1 424 ? 1.757 -2.322 -27.241 1.00 85.69 424 TYR A C 1
ATOM 3419 O O . TYR A 1 424 ? 2.885 -2.493 -27.697 1.00 85.69 424 TYR A O 1
ATOM 3427 N N . ARG A 1 425 ? 1.425 -2.777 -26.026 1.00 84.38 425 ARG A N 1
ATOM 3428 C CA . ARG A 1 425 ? 2.349 -3.573 -25.202 1.00 84.38 425 ARG A CA 1
ATOM 3429 C C . ARG A 1 425 ? 2.643 -4.927 -25.822 1.00 84.38 425 ARG A C 1
ATOM 3431 O O . ARG A 1 425 ? 3.786 -5.370 -25.801 1.00 84.38 425 ARG A O 1
ATOM 3438 N N . ARG A 1 426 ? 1.624 -5.580 -26.382 1.00 84.19 426 ARG A N 1
ATOM 3439 C CA . ARG A 1 426 ? 1.813 -6.829 -27.119 1.00 84.19 426 ARG A CA 1
ATOM 3440 C C . ARG A 1 426 ? 2.746 -6.615 -28.312 1.00 84.19 426 ARG A C 1
ATOM 3442 O O . ARG A 1 426 ? 3.721 -7.348 -28.422 1.00 84.19 426 ARG A O 1
ATOM 3449 N N . GLU A 1 427 ? 2.500 -5.590 -29.124 1.00 86.81 427 GLU A N 1
ATOM 3450 C CA . GLU A 1 427 ? 3.366 -5.233 -30.258 1.00 86.81 427 GLU A CA 1
ATOM 3451 C C . GLU A 1 427 ? 4.804 -4.930 -29.810 1.00 86.81 427 GLU A C 1
ATOM 3453 O O . GLU A 1 427 ? 5.761 -5.374 -30.438 1.00 86.81 427 GLU A O 1
ATOM 3458 N N . HIS A 1 428 ? 4.987 -4.212 -28.698 1.00 86.19 428 HIS A N 1
ATOM 3459 C CA . HIS A 1 428 ? 6.312 -3.948 -28.136 1.00 86.19 428 HIS A CA 1
ATOM 3460 C C . HIS A 1 428 ? 7.045 -5.239 -27.729 1.00 86.19 428 HIS A C 1
ATOM 3462 O O . HIS A 1 428 ? 8.189 -5.430 -28.135 1.00 86.19 428 HIS A O 1
ATOM 3468 N N . TYR A 1 429 ? 6.396 -6.170 -27.020 1.00 84.75 429 TYR A N 1
ATOM 3469 C CA . TYR A 1 429 ? 7.025 -7.452 -26.675 1.00 84.75 429 TYR A CA 1
ATOM 3470 C C . TYR A 1 429 ? 7.283 -8.344 -27.898 1.00 84.75 429 TYR A C 1
ATOM 3472 O O . TYR A 1 429 ? 8.281 -9.061 -27.925 1.00 84.75 429 TYR A O 1
ATOM 3480 N N . GLU A 1 430 ? 6.417 -8.303 -28.913 1.00 86.75 430 GLU A N 1
ATOM 3481 C CA . GLU A 1 430 ? 6.649 -8.986 -30.192 1.00 86.75 430 GLU A CA 1
ATOM 3482 C C . GLU A 1 430 ? 7.869 -8.390 -30.918 1.00 86.75 430 GLU A C 1
ATOM 3484 O O . GLU A 1 430 ? 8.699 -9.143 -31.428 1.00 86.75 430 GLU A O 1
ATOM 3489 N N . ARG A 1 431 ? 8.059 -7.063 -30.875 1.00 88.88 431 ARG A N 1
ATOM 3490 C CA . ARG A 1 431 ? 9.285 -6.412 -31.368 1.00 88.88 431 ARG A CA 1
ATOM 3491 C C . ARG A 1 431 ? 10.521 -6.855 -30.589 1.00 88.88 431 ARG A C 1
ATOM 3493 O O . ARG A 1 431 ? 11.471 -7.314 -31.214 1.00 88.88 431 ARG A O 1
ATOM 3500 N N . MET A 1 432 ? 10.503 -6.818 -29.254 1.00 87.94 432 MET A N 1
ATOM 3501 C CA . MET A 1 432 ? 11.618 -7.330 -28.439 1.00 87.94 432 MET A CA 1
ATOM 3502 C C . MET A 1 432 ? 11.953 -8.789 -28.781 1.00 87.94 432 MET A C 1
ATOM 3504 O O . MET A 1 432 ? 13.123 -9.159 -28.881 1.00 87.94 432 MET A O 1
ATOM 3508 N N . TRP A 1 433 ? 10.928 -9.622 -28.989 1.00 85.00 433 TRP A N 1
ATOM 3509 C CA . TRP A 1 433 ? 11.096 -11.014 -29.393 1.00 85.00 433 TRP A CA 1
ATOM 3510 C C . TRP A 1 433 ? 11.801 -11.129 -30.748 1.00 85.00 433 TRP A C 1
ATOM 3512 O O . TRP A 1 433 ? 12.771 -11.877 -30.857 1.00 85.00 433 TRP A O 1
ATOM 3522 N N . ILE A 1 434 ? 11.384 -10.366 -31.760 1.00 87.94 434 ILE A N 1
ATOM 3523 C CA . ILE A 1 434 ? 12.025 -10.357 -33.085 1.00 87.94 434 ILE A CA 1
ATOM 3524 C C . ILE A 1 434 ? 13.491 -9.920 -32.976 1.00 87.94 434 ILE A C 1
ATOM 3526 O O . ILE A 1 434 ? 14.374 -10.622 -33.466 1.00 87.94 434 ILE A O 1
ATOM 3530 N N . TYR A 1 435 ? 13.763 -8.822 -32.267 1.00 88.56 435 TYR A N 1
ATOM 3531 C CA . TYR A 1 435 ? 15.122 -8.299 -32.087 1.00 88.56 435 TYR A CA 1
ATOM 3532 C C . TYR A 1 435 ? 16.028 -9.290 -31.353 1.00 88.56 435 TYR A C 1
ATOM 3534 O O . TYR A 1 435 ? 17.210 -9.403 -31.666 1.00 88.56 435 TYR A O 1
ATOM 3542 N N . SER A 1 436 ? 15.474 -10.070 -30.421 1.00 84.94 436 SER A N 1
ATOM 3543 C CA . SER A 1 436 ? 16.245 -11.072 -29.680 1.00 84.94 436 SER A CA 1
ATOM 3544 C C . SER A 1 436 ? 16.751 -12.253 -30.522 1.00 84.94 436 SER A C 1
ATOM 3546 O O . SER A 1 436 ? 17.607 -12.991 -30.040 1.00 84.94 436 SER A O 1
ATOM 3548 N N . HIS A 1 437 ? 16.242 -12.452 -31.747 1.00 84.50 437 HIS A N 1
ATOM 3549 C CA . HIS A 1 437 ? 16.676 -13.543 -32.634 1.00 84.50 437 HIS A CA 1
ATOM 3550 C C . HIS A 1 437 ? 17.906 -13.197 -33.478 1.00 84.50 437 HIS A C 1
ATOM 3552 O O . HIS A 1 437 ? 18.648 -14.105 -33.839 1.00 84.50 437 HIS A O 1
ATOM 3558 N N . ASP A 1 438 ? 18.121 -11.918 -33.796 1.00 84.31 438 ASP A N 1
ATOM 3559 C CA . ASP A 1 438 ? 19.255 -11.468 -34.610 1.00 84.31 438 ASP A CA 1
ATOM 3560 C C . ASP A 1 438 ? 19.751 -10.102 -34.127 1.00 84.31 438 ASP A C 1
ATOM 3562 O O . ASP A 1 438 ? 19.503 -9.065 -34.735 1.00 84.31 438 ASP A O 1
ATOM 3566 N N . LEU A 1 439 ? 20.464 -10.097 -32.997 1.00 84.81 439 LEU A N 1
ATOM 3567 C CA . LEU A 1 439 ? 21.026 -8.868 -32.423 1.00 84.81 439 LEU A CA 1
ATOM 3568 C C . LEU A 1 439 ? 22.111 -8.228 -33.303 1.00 84.81 439 LEU A C 1
ATOM 3570 O O . LEU A 1 439 ? 22.455 -7.065 -33.090 1.00 84.81 439 LEU A O 1
ATOM 3574 N N . SER A 1 440 ? 22.697 -8.981 -34.238 1.00 83.50 440 SER A N 1
ATOM 3575 C CA . SER A 1 440 ? 23.717 -8.477 -35.165 1.00 83.50 440 SER A CA 1
ATOM 3576 C C . SER A 1 440 ? 23.138 -7.608 -36.275 1.00 83.50 440 SER A C 1
ATOM 3578 O O . SER A 1 440 ? 23.854 -6.758 -36.799 1.00 83.50 440 SER A O 1
ATOM 3580 N N . ALA A 1 441 ? 21.860 -7.791 -36.614 1.00 87.94 441 ALA A N 1
ATOM 3581 C CA . ALA A 1 441 ? 21.186 -7.012 -37.646 1.00 87.94 441 ALA A CA 1
ATOM 3582 C C . ALA A 1 441 ? 20.855 -5.569 -37.225 1.00 87.94 441 ALA A C 1
ATOM 3584 O O . ALA A 1 441 ? 20.503 -4.762 -38.082 1.00 87.94 441 ALA A O 1
ATOM 3585 N N . TYR A 1 442 ? 20.973 -5.242 -35.933 1.00 87.94 442 TYR A N 1
ATOM 3586 C CA . TYR A 1 442 ? 20.540 -3.964 -35.369 1.00 87.94 442 TYR A CA 1
ATOM 3587 C C . TYR A 1 442 ? 21.690 -3.186 -34.728 1.00 87.94 442 TYR A C 1
ATOM 3589 O O . TYR A 1 442 ? 22.626 -3.749 -34.139 1.00 87.94 442 TYR A O 1
ATOM 3597 N N . SER A 1 443 ? 21.589 -1.863 -34.824 1.00 90.12 443 SER A N 1
ATOM 3598 C CA . SER A 1 443 ? 22.507 -0.924 -34.183 1.00 90.12 443 SER A CA 1
ATOM 3599 C C . SER A 1 443 ? 22.353 -0.919 -32.659 1.00 90.12 443 SER A C 1
ATOM 3601 O O . SER A 1 443 ? 21.344 -1.356 -32.104 1.00 90.12 443 SER A O 1
ATOM 3603 N N . ASP A 1 444 ? 23.370 -0.417 -31.957 1.00 87.12 444 ASP A N 1
ATOM 3604 C CA . ASP A 1 444 ? 23.345 -0.294 -30.495 1.00 87.12 444 ASP A CA 1
ATOM 3605 C C . ASP A 1 444 ? 22.203 0.607 -30.027 1.00 87.12 444 ASP A C 1
ATOM 3607 O O . ASP A 1 444 ? 21.523 0.262 -29.068 1.00 87.12 444 ASP A O 1
ATOM 3611 N N . GLU A 1 445 ? 21.952 1.708 -30.737 1.00 87.56 445 GLU A N 1
ATOM 3612 C CA . GLU A 1 445 ? 20.864 2.642 -30.432 1.00 87.56 445 GLU A CA 1
ATOM 3613 C C . GLU A 1 445 ? 19.494 1.961 -30.538 1.00 87.56 445 GLU A C 1
ATOM 3615 O O . GLU A 1 445 ? 18.671 2.085 -29.634 1.00 87.56 445 GLU A O 1
ATOM 3620 N N . GLU A 1 446 ? 19.269 1.174 -31.595 1.00 88.38 446 GLU A N 1
ATOM 3621 C CA . GLU A 1 446 ? 18.021 0.424 -31.769 1.00 88.38 446 GLU A CA 1
ATOM 3622 C C . GLU A 1 446 ? 17.839 -0.655 -30.696 1.00 88.38 446 GLU A C 1
ATOM 3624 O O . GLU A 1 446 ? 16.727 -0.870 -30.214 1.00 88.38 446 GLU A O 1
ATOM 3629 N N . LEU A 1 447 ? 18.917 -1.336 -30.299 1.00 87.00 447 LEU A N 1
ATOM 3630 C CA . LEU A 1 447 ? 18.862 -2.323 -29.221 1.00 87.00 447 LEU A CA 1
ATOM 3631 C C . LEU A 1 447 ? 18.578 -1.665 -27.868 1.00 87.00 447 LEU A C 1
ATOM 3633 O O . LEU A 1 447 ? 17.785 -2.194 -27.090 1.00 87.00 447 LEU A O 1
ATOM 3637 N N . GLU A 1 448 ? 19.204 -0.529 -27.573 1.00 87.44 448 GLU A N 1
ATOM 3638 C CA . GLU A 1 448 ? 18.948 0.206 -26.335 1.00 87.44 448 GLU A CA 1
ATOM 3639 C C . GLU A 1 448 ? 17.514 0.727 -26.253 1.00 87.44 448 GLU A C 1
ATOM 3641 O O . GLU A 1 448 ? 16.923 0.669 -25.174 1.00 87.44 448 GLU A O 1
ATOM 3646 N N . ASP A 1 449 ? 16.952 1.192 -27.372 1.00 87.06 449 ASP A N 1
ATOM 3647 C CA . ASP A 1 449 ? 15.561 1.639 -27.462 1.00 87.06 449 ASP A CA 1
ATOM 3648 C C . ASP A 1 449 ? 14.583 0.470 -27.278 1.00 87.06 449 ASP A C 1
ATOM 3650 O O . ASP A 1 449 ? 13.726 0.502 -26.396 1.00 87.06 449 ASP A O 1
ATOM 3654 N N . VAL A 1 450 ? 14.751 -0.618 -28.040 1.00 87.12 450 VAL A N 1
ATOM 3655 C CA . VAL A 1 450 ? 13.826 -1.763 -27.998 1.00 87.12 450 VAL A CA 1
ATOM 3656 C C . VAL A 1 450 ? 13.859 -2.488 -26.654 1.00 87.12 450 VAL A C 1
ATOM 3658 O O . VAL A 1 450 ? 12.809 -2.922 -26.180 1.00 87.12 450 VAL A O 1
ATOM 3661 N N . PHE A 1 451 ? 15.034 -2.640 -26.036 1.00 85.50 451 PHE A N 1
ATOM 3662 C CA . PHE A 1 451 ? 15.166 -3.311 -24.739 1.00 85.50 451 PHE A CA 1
ATOM 3663 C C . PHE A 1 451 ? 15.058 -2.367 -23.533 1.00 85.50 451 PHE A C 1
ATOM 3665 O O . PHE A 1 451 ? 15.167 -2.841 -22.400 1.00 85.50 451 PHE A O 1
ATOM 3672 N N . GLU A 1 452 ? 14.854 -1.063 -23.760 1.00 80.94 452 GLU A N 1
ATOM 3673 C CA . GLU A 1 452 ? 14.805 -0.014 -22.728 1.00 80.94 452 GLU A CA 1
ATOM 3674 C C . GLU A 1 452 ? 16.008 -0.075 -21.759 1.00 80.94 452 GLU A C 1
ATOM 3676 O O . GLU A 1 452 ? 15.898 0.160 -20.550 1.00 80.94 452 GLU A O 1
ATOM 3681 N N . TYR A 1 453 ? 17.184 -0.439 -22.283 1.00 80.25 453 TYR A N 1
ATOM 3682 C CA . TYR A 1 453 ? 18.396 -0.688 -21.500 1.00 80.25 453 TYR A CA 1
ATOM 3683 C C . TYR A 1 453 ? 19.543 0.220 -21.951 1.00 80.25 453 TYR A C 1
ATOM 3685 O O . TYR A 1 453 ? 20.447 -0.188 -22.675 1.00 80.25 453 TYR A O 1
ATOM 3693 N N . HIS A 1 454 ? 19.527 1.461 -21.465 1.00 77.88 454 HIS A N 1
ATOM 3694 C CA . HIS A 1 454 ? 20.466 2.532 -21.833 1.00 77.88 454 HIS A CA 1
ATOM 3695 C C . HIS A 1 454 ? 21.818 2.440 -21.099 1.00 77.88 454 HIS A C 1
ATOM 3697 O O . HIS A 1 454 ? 22.226 3.349 -20.369 1.00 77.88 454 HIS A O 1
ATOM 3703 N N . HIS A 1 455 ? 22.496 1.300 -21.223 1.00 76.56 455 HIS A N 1
ATOM 3704 C CA . HIS A 1 455 ? 23.797 1.041 -20.593 1.00 76.56 455 HIS A CA 1
ATOM 3705 C C . HIS A 1 455 ? 24.844 0.484 -21.575 1.00 76.56 455 HIS A C 1
ATOM 3707 O O . HIS A 1 455 ? 25.815 -0.145 -21.138 1.00 76.56 455 HIS A O 1
ATOM 3713 N N . GLY A 1 456 ? 24.662 0.701 -22.877 1.00 78.81 456 GLY A N 1
ATOM 3714 C CA . GLY A 1 456 ? 25.503 0.174 -23.945 1.00 78.81 456 GLY A CA 1
ATOM 3715 C C . GLY A 1 456 ? 24.875 -1.048 -24.613 1.00 78.81 456 GLY A C 1
ATOM 3716 O O . GLY A 1 456 ? 24.679 -2.079 -23.956 1.00 78.81 456 GLY A O 1
ATOM 3717 N N . GLY A 1 457 ? 24.670 -0.985 -25.933 1.00 80.31 457 GLY A N 1
ATOM 3718 C CA . GLY A 1 457 ? 24.271 -2.129 -26.764 1.00 80.31 457 GLY A CA 1
ATOM 3719 C C . GLY A 1 457 ? 25.203 -3.340 -26.614 1.00 80.31 457 GLY A C 1
ATOM 3720 O O . GLY A 1 457 ? 24.754 -4.488 -26.631 1.00 80.31 457 GLY A O 1
ATOM 3721 N N . GLU A 1 458 ? 26.491 -3.116 -26.333 1.00 83.81 458 GLU A N 1
ATOM 3722 C CA . GLU A 1 458 ? 27.456 -4.171 -25.989 1.00 83.81 458 GLU A CA 1
ATOM 3723 C C . GLU A 1 458 ? 26.999 -5.033 -24.797 1.00 83.81 458 GLU A C 1
ATOM 3725 O O . GLU A 1 458 ? 27.085 -6.263 -24.845 1.00 83.81 458 GLU A O 1
ATOM 3730 N N . ARG A 1 459 ? 26.463 -4.423 -23.730 1.00 85.31 459 ARG A N 1
ATOM 3731 C CA . ARG A 1 459 ? 25.988 -5.168 -22.552 1.00 85.31 459 ARG A CA 1
ATOM 3732 C C . ARG A 1 459 ? 24.768 -6.019 -22.881 1.00 85.31 459 ARG A C 1
ATOM 3734 O O . ARG A 1 459 ? 24.665 -7.133 -22.369 1.00 85.31 459 ARG A O 1
ATOM 3741 N N . ILE A 1 460 ? 23.881 -5.513 -23.740 1.00 85.06 460 ILE A N 1
ATOM 3742 C CA . ILE A 1 460 ? 22.716 -6.255 -24.239 1.00 85.06 460 ILE A CA 1
ATOM 3743 C C . ILE A 1 460 ? 23.206 -7.487 -25.002 1.00 85.06 460 ILE A C 1
ATOM 3745 O O . ILE A 1 460 ? 22.854 -8.613 -24.650 1.00 85.06 460 ILE A O 1
ATOM 3749 N N . ARG A 1 461 ? 24.109 -7.304 -25.972 1.00 87.12 461 ARG A N 1
ATOM 3750 C CA . ARG A 1 461 ? 24.675 -8.417 -26.752 1.00 87.12 461 ARG A CA 1
ATOM 3751 C C . ARG A 1 461 ? 25.405 -9.428 -25.874 1.00 87.12 461 ARG A C 1
ATOM 3753 O O . ARG A 1 461 ? 25.204 -10.629 -26.032 1.00 87.12 461 ARG A O 1
ATOM 3760 N N . LYS A 1 462 ? 26.182 -8.968 -24.891 1.00 87.81 462 LYS A N 1
ATOM 3761 C CA . LYS A 1 462 ? 26.856 -9.842 -23.922 1.00 87.81 462 LYS A CA 1
ATOM 3762 C C . LYS A 1 462 ? 25.864 -10.671 -23.103 1.00 87.81 462 LYS A C 1
ATOM 3764 O O . LYS A 1 462 ? 26.101 -11.858 -22.889 1.00 87.81 462 LYS A O 1
ATOM 3769 N N . ALA A 1 463 ? 24.754 -10.079 -22.661 1.00 85.56 463 ALA A N 1
ATOM 3770 C CA . ALA A 1 463 ? 23.712 -10.799 -21.932 1.00 85.56 463 ALA A CA 1
ATOM 3771 C C . ALA A 1 463 ? 23.066 -11.898 -22.793 1.00 85.56 463 ALA A C 1
ATOM 3773 O O . ALA A 1 463 ? 22.890 -13.023 -22.320 1.00 85.56 463 ALA A O 1
ATOM 3774 N N . PHE A 1 464 ? 22.777 -11.606 -24.065 1.00 84.44 464 PHE A N 1
ATOM 3775 C CA . PHE A 1 464 ? 22.232 -12.593 -25.000 1.00 84.44 464 PHE A CA 1
ATOM 3776 C C . PHE A 1 464 ? 23.237 -13.692 -25.368 1.00 84.44 464 PHE A C 1
ATOM 3778 O O . PHE A 1 464 ? 22.855 -14.857 -25.413 1.00 84.44 464 PHE A O 1
ATOM 3785 N N . ALA A 1 465 ? 24.524 -13.371 -25.521 1.00 85.75 465 ALA A N 1
ATOM 3786 C CA . ALA A 1 465 ? 25.568 -14.371 -25.756 1.00 85.75 465 ALA A CA 1
ATOM 3787 C C . ALA A 1 465 ? 25.681 -15.377 -24.594 1.00 85.75 465 ALA A C 1
ATOM 3789 O O . ALA A 1 465 ? 25.761 -16.587 -24.813 1.00 85.75 465 ALA A O 1
ATOM 3790 N N . ILE A 1 466 ? 25.613 -14.894 -23.344 1.00 84.56 466 ILE A N 1
ATOM 3791 C CA . ILE A 1 466 ? 25.549 -15.763 -22.157 1.00 84.56 466 ILE A CA 1
ATOM 3792 C C . ILE A 1 466 ? 24.306 -16.658 -22.225 1.00 84.56 466 ILE A C 1
ATOM 3794 O O . ILE A 1 466 ? 24.378 -17.853 -21.936 1.00 84.56 466 ILE A O 1
ATOM 3798 N N . TRP A 1 467 ? 23.160 -16.099 -22.619 1.00 78.38 467 TRP A N 1
ATOM 3799 C CA . TRP A 1 467 ? 21.915 -16.853 -22.729 1.00 78.38 467 TRP A CA 1
ATOM 3800 C C . TRP A 1 467 ? 21.972 -17.954 -23.797 1.00 78.38 467 TRP A C 1
ATOM 3802 O O . TRP A 1 467 ? 21.528 -19.075 -23.542 1.00 78.38 467 TRP A O 1
ATOM 3812 N N . GLU A 1 468 ? 22.562 -17.684 -24.961 1.00 81.06 468 GLU A N 1
ATOM 3813 C CA . GLU A 1 468 ? 22.767 -18.694 -26.003 1.00 81.06 468 GLU A CA 1
ATOM 3814 C C . GLU A 1 468 ? 23.675 -19.832 -25.541 1.00 81.06 468 GLU A C 1
ATOM 3816 O O . GLU A 1 468 ? 23.359 -21.003 -25.776 1.00 81.06 468 GLU A O 1
ATOM 3821 N N . GLN A 1 469 ? 24.760 -19.505 -24.834 1.00 82.12 469 GLN A N 1
ATOM 3822 C CA . GLN A 1 469 ? 25.653 -20.503 -24.254 1.00 82.12 469 GLN A CA 1
ATOM 3823 C C . GLN A 1 469 ? 24.900 -21.403 -23.266 1.00 82.12 469 GLN A C 1
ATOM 3825 O O . GLN A 1 469 ? 24.961 -22.628 -23.379 1.00 82.12 469 GLN A O 1
ATOM 3830 N N . VAL A 1 470 ? 24.119 -20.814 -22.354 1.00 77.31 470 VAL A N 1
ATOM 3831 C CA . VAL A 1 470 ? 23.292 -21.566 -21.396 1.00 77.31 470 VAL A CA 1
ATOM 3832 C C . VAL A 1 470 ? 22.282 -22.456 -22.126 1.00 77.31 470 VAL A C 1
ATOM 3834 O O . VAL A 1 470 ? 22.139 -23.630 -21.792 1.00 77.31 470 VAL A O 1
ATOM 3837 N N . LYS A 1 471 ? 21.612 -21.943 -23.163 1.00 74.44 471 LYS A N 1
ATOM 3838 C CA . LYS A 1 471 ? 20.643 -22.709 -23.962 1.00 74.44 471 LYS A CA 1
ATOM 3839 C C . LYS A 1 471 ? 21.292 -23.889 -24.693 1.00 74.44 471 LYS A C 1
ATOM 3841 O O . LYS A 1 471 ? 20.651 -24.928 -24.863 1.00 74.44 471 LYS A O 1
ATOM 3846 N N . LYS A 1 472 ? 22.539 -23.739 -25.149 1.00 78.31 472 LYS A N 1
ATOM 3847 C CA . LYS A 1 472 ? 23.321 -24.824 -25.755 1.00 78.31 472 LYS A CA 1
ATOM 3848 C C . LYS A 1 472 ? 23.654 -25.897 -24.720 1.00 78.31 472 LYS A C 1
ATOM 3850 O O . LYS A 1 472 ? 23.294 -27.049 -24.921 1.00 78.31 472 LYS A O 1
ATOM 3855 N N . GLU A 1 473 ? 24.200 -25.498 -23.572 1.00 77.00 473 GLU A N 1
ATOM 3856 C CA . GLU A 1 473 ? 24.492 -26.424 -22.471 1.00 77.00 473 GLU A CA 1
ATOM 3857 C C . GLU A 1 473 ? 23.255 -27.178 -21.967 1.00 77.00 473 GLU A C 1
ATOM 3859 O O . GLU A 1 473 ? 23.384 -28.284 -21.455 1.00 77.00 473 GLU A O 1
ATOM 3864 N N . TRP A 1 474 ? 22.061 -26.588 -22.066 1.00 71.50 474 TRP A N 1
ATOM 3865 C CA . TRP A 1 474 ? 20.813 -27.259 -21.698 1.00 71.50 474 TRP A CA 1
ATOM 3866 C C . TRP A 1 474 ? 20.395 -28.309 -22.721 1.00 71.50 474 TRP A C 1
ATOM 3868 O O . TRP A 1 474 ? 20.009 -29.401 -22.317 1.00 71.50 474 TRP A O 1
ATOM 3878 N N . ARG A 1 475 ? 20.501 -27.999 -24.021 1.00 72.06 475 ARG A N 1
ATOM 3879 C CA . ARG A 1 475 ? 20.236 -28.967 -25.098 1.00 72.06 475 ARG A CA 1
ATOM 3880 C C . ARG A 1 475 ? 21.179 -30.162 -25.049 1.00 72.06 475 ARG A C 1
ATOM 3882 O O . ARG A 1 475 ? 20.755 -31.259 -25.367 1.00 72.06 475 ARG A O 1
ATOM 3889 N N . ASP A 1 476 ? 22.423 -29.949 -24.633 1.00 74.00 476 ASP A N 1
ATOM 3890 C CA . ASP A 1 476 ? 23.419 -31.018 -24.542 1.00 74.00 476 ASP A CA 1
ATOM 3891 C C . ASP A 1 476 ? 23.239 -31.897 -23.280 1.00 74.00 476 ASP A C 1
ATOM 3893 O O . ASP A 1 476 ? 23.841 -32.965 -23.181 1.00 74.00 476 ASP A O 1
ATOM 3897 N N . ARG A 1 477 ? 22.430 -31.457 -22.298 1.00 63.78 477 ARG A N 1
ATOM 3898 C CA . ARG A 1 477 ? 22.127 -32.191 -21.048 1.00 63.78 477 ARG A CA 1
ATOM 3899 C C . ARG A 1 477 ? 20.759 -32.888 -21.041 1.00 63.78 477 ARG A C 1
ATOM 3901 O O . ARG A 1 477 ? 20.522 -33.691 -20.138 1.00 63.78 477 ARG A O 1
ATOM 3908 N N . SER A 1 478 ? 19.863 -32.535 -21.965 1.00 51.28 478 SER A N 1
ATOM 3909 C CA . SER A 1 478 ? 18.557 -33.176 -22.200 1.00 51.28 478 SER A CA 1
ATOM 3910 C C . SER A 1 478 ? 18.683 -34.289 -23.224 1.00 51.28 478 SER A C 1
ATOM 3912 O O . SER A 1 478 ? 18.060 -35.349 -23.010 1.00 51.28 478 SER A O 1
#